Protein 5Y80 (pdb70)

Sequence (430 aa):
SQSDFVGQTVELGELRLRVRRVLAEGGFAFVYEAQDVGSGREYALKRLLSNEEEKNRAIIQEVCFMKKLSGHPNIVQFCSAASIGKEESDTGQAEFFLLLTELCKGQLVEFLKKMGPLSCDTVLKIFYQTCRAVQHMHRQKPPIIHRDLKVENLLLSNQGTIKLCDFGSATTISHYPDYSWSAQRRALVEEEITRNTTPMYRTPEIIDLYSNFPIGEKQDIWALGCILYLLCFRQHPFEDGAKLRIVNGKYSIPPHDTQYTVFHSLIRAMLQVNPEERLSIAEVVHQLQEIAAARNVNPKSPITELLGQVQLQESGGGLVQPGGSLRLSCSASGFKFNDSYMSWVRRVPGKGLEWVAGIWEDSSAAHYRDSVKGRFTISRDNAKNMLYLQMSSLKSDDTGLYYCVRRGYSGDYRPINNPSSQGTQVTVSSA

B-factor: mean 46.72, std 13.61, range [19.15, 115.95]

GO terms:
  GO:0031982 vesicle (C, IDA)
  GO:0005794 Golgi apparatus (C, IDA)
  GO:0010977 negative regulation of neuron projection development (P, IDA)
  GO:0034067 protein localization to Golgi apparatus (P, IMP)
  GO:0048268 clathrin coat assembly (P, IMP)
  GO:0072318 clathrin coat disassembly (P, IMP)
  GO:0072583 clathrin-dependent endocytosis (P, IMP)
  GO:0072659 protein localization to plasma membrane (P, IMP)
  GO:0090160 Golgi to lysosome transport (P, IMP)
  GO:0006898 receptor-mediated endocytosis (P, IMP)
  GO:0007030 Golgi organization (P, IMP)
  GO:0004674 protein serine/threonine kinase activity (F, IDA)
  GO:0030136 clathrin-coated vesicle (C, IDA)
  GO:1905443 regulation of clathrin coat assembly (P, IMP)
  GO:0005829 cytosol (C, TAS)
  GO:0005515 protein binding (F, IPI)
  GO:0044183 protein folding chaperone (F, TAS)
  GO:0006457 protein folding (P, TAS)
  GO:0016020 membrane (C, HDA)

Foldseek 3Di:
DLQVCQQDWDDDPPFTWHFHAFQDDPPQWTKTWIAGPVPRAIWIKIKGFADPVVLVVLVVVQLVLQVLLAPDPAAWHWDDKDWDDLVPDPVSTTMIMGITHDFPFAPVVLQVVAVADAPLLLLLQLLSVLVSLVSQVPDVLHKAQLDDDSRQWTQGPQQHIHGYGRSPMDSDKDFLDPPQDPVNLVVQLVVVPVVDDLQLDALCSNDVVVRAIGDRLSVLLSSLQRSLCSHVVDGQRRVRPNVCRLVVPGDDDDPDPRVPLCPVSSVQSSDNHSVSHDDSVRSSVSSVVVCVVVVHDSNDRNPSSD/DDWDKDKDWADEAAAQAKTKMKMAIDDDQLLQWWKFKWWQDPPPGIFTAWIADSVRPDIGGDPVCPPFKDWDDDNVRRMTMIIGGNDDQRNWGFMGMDTDAADDHRHGPDDDDYPGYGHGHDPD

Organism: Homo sapiens (NCBI:txid9606)

Nearest PDB structures (foldseek):
  5y80-assembly1_A  TM=1.003E+00  e=9.516E-61  Homo sapiens
  4c57-assembly2_B  TM=9.799E-01  e=2.021E-52  Homo sapiens
  8gmd-assembly2_B  TM=8.794E-01  e=9.301E-28  Homo sapiens
  5ikw-assembly1_A  TM=8.978E-01  e=8.876E-27  Homo sapiens
  5o0y-assembly1_A  TM=7.831E-01  e=6.963E-17  Homo sapiens

InterPro domains:
  IPR000719 Protein kinase domain [PF00069] (43-312)
  IPR000719 Protein kinase domain [PS50011] (40-314)
  IPR000719 Protein kinase domain [SM00220] (40-317)
  IPR001623 DnaJ domain [PS50076] (1247-1311)
  IPR001623 DnaJ domain [SM00271] (1246-1307)
  IPR001623 DnaJ domain [cd06257] (1260-1304)
  IPR008271 Serine/threonine-protein kinase, active site [PS00108] (169-181)
  IPR011009 Protein kinase-like domain superfamily [SSF56112] (39-322)
  IPR014020 Tensin phosphatase, C2 domain [PF10409] (570-708)
  IPR014020 Tensin phosphatase, C2 domain [PS51182] (572-710)
  IPR014020 Tensin phosphatase, C2 domain [SM01326] (570-709)
  IPR029021 Protein-tyrosine phosphatase-like [G3DSA:3.90.190.10] (407-566)
  IPR029021 Protein-tyrosine phosphatase-like [SSF52799] (407-561)
  IPR029023 Tensin-type phosphatase domain [PS51181] (399-566)
  IPR035892 C2 domain superfamily [SSF49562] (571-708)
  IPR036869 Chaperone J-domain superfamily [G3DSA:1.10.287.110] (1180-1308)
  IPR036869 Chaperone J-domain superfamily [SSF46565] (1153-1310)

CATH classification: 1.10.510.10

Structure (mmCIF, N/CA/C/O backbone):
data_5Y80
#
_entry.id   5Y80
#
_cell.length_a   70.331
_cell.length_b   73.870
_cell.length_c   95.311
_cell.angle_alpha   90.00
_cell.angle_beta   90.00
_cell.angle_gamma   90.00
#
_symmetry.space_group_name_H-M   'P 21 21 21'
#
loop_
_entity.id
_entity.type
_entity.pdbx_description
1 polymer 'Cyclin-G-associated kinase'
2 polymer NANOBODY
3 non-polymer Gefitinib
4 water water
#
loop_
_atom_site.group_PDB
_atom_site.id
_atom_site.type_symbol
_atom_site.label_atom_id
_atom_site.label_alt_id
_atom_site.label_comp_id
_atom_site.label_asym_id
_atom_site.label_entity_id
_atom_site.label_seq_id
_atom_site.pdbx_PDB_ins_code
_atom_site.Cartn_x
_atom_site.Cartn_y
_atom_site.Cartn_z
_atom_site.occupancy
_atom_site.B_iso_or_equiv
_atom_site.auth_seq_id
_atom_site.auth_comp_id
_atom_site.auth_asym_id
_atom_site.auth_atom_id
_atom_site.pdbx_PDB_model_num
ATOM 1 N N . SER A 1 2 ? -14.287 -27.446 35.626 1.00 66.96 24 SER A N 1
ATOM 2 C CA . SER A 1 2 ? -13.515 -26.338 35.074 1.00 62.75 24 SER A CA 1
ATOM 3 C C . SER A 1 2 ? -14.037 -25.936 33.701 1.00 59.48 24 SER A C 1
ATOM 4 O O . SER A 1 2 ? -14.443 -26.786 32.909 1.00 57.42 24 SER A O 1
ATOM 7 N N . GLN A 1 3 ? -14.016 -24.637 33.424 1.00 58.24 25 GLN A N 1
ATOM 8 C CA . GLN A 1 3 ? -14.496 -24.111 32.152 1.00 58.62 25 GLN A CA 1
ATOM 9 C C . GLN A 1 3 ? -13.523 -24.420 31.016 1.00 58.73 25 GLN A C 1
ATOM 10 O O . GLN A 1 3 ? -13.871 -24.311 29.843 1.00 51.09 25 GLN A O 1
ATOM 16 N N . SER A 1 4 ? -12.298 -24.794 31.372 1.00 66.35 26 SER A N 1
ATOM 17 C CA . SER A 1 4 ? -11.280 -25.123 30.383 1.00 58.93 26 SER A CA 1
ATOM 18 C C . SER A 1 4 ? -11.275 -26.621 30.102 1.00 58.01 26 SER A C 1
ATOM 19 O O . SER A 1 4 ? -10.858 -27.058 29.031 1.00 63.25 26 SER A O 1
ATOM 22 N N . ASP A 1 5 ? -11.749 -27.402 31.069 1.00 57.32 27 ASP A N 1
ATOM 23 C CA . ASP A 1 5 ? -11.841 -28.851 30.921 1.00 52.52 27 ASP A CA 1
ATOM 24 C C . ASP A 1 5 ? -13.140 -29.257 30.230 1.00 57.62 27 ASP A C 1
ATOM 25 O O . ASP A 1 5 ? -13.471 -30.442 30.153 1.00 56.21 27 ASP A O 1
ATOM 30 N N . PHE A 1 6 ? -13.870 -28.263 29.732 1.00 54.37 28 PHE A N 1
ATOM 31 C CA . PHE A 1 6 ? -15.109 -28.499 29.001 1.00 42.02 28 PHE A CA 1
ATOM 32 C C . PHE A 1 6 ? -14.801 -28.779 27.536 1.00 47.37 28 PHE A C 1
ATOM 33 O O . PHE A 1 6 ? -15.663 -29.226 26.778 1.00 41.05 28 PHE A O 1
ATOM 41 N N . VAL A 1 7 ? -13.560 -28.506 27.145 1.00 46.91 29 VAL A N 1
ATOM 42 C CA . VAL A 1 7 ? -13.094 -28.802 25.798 1.00 42.70 29 VAL A CA 1
ATOM 43 C C . VAL A 1 7 ? -12.999 -30.313 25.605 1.00 42.98 29 VAL A C 1
ATOM 44 O O . VAL A 1 7 ? -12.461 -31.023 26.457 1.00 46.34 29 VAL A O 1
ATOM 48 N N . GLY A 1 8 ? -13.532 -30.803 24.490 1.00 33.36 30 GLY A N 1
ATOM 49 C CA . GLY A 1 8 ? -13.530 -32.226 24.204 1.00 33.96 30 GLY A CA 1
ATOM 50 C C . GLY A 1 8 ? -14.894 -32.845 24.436 1.00 39.24 30 GLY A C 1
ATOM 51 O O . GLY A 1 8 ? -15.157 -33.977 24.026 1.00 39.81 30 GLY A O 1
ATOM 52 N N . GLN A 1 9 ? -15.765 -32.093 25.101 1.00 37.83 31 GLN A N 1
ATOM 53 C CA . GLN A 1 9 ? -17.123 -32.541 25.376 1.00 32.00 31 GLN A CA 1
ATOM 54 C C . GLN A 1 9 ? -18.022 -32.378 24.156 1.00 38.45 31 GLN A C 1
ATOM 55 O O . GLN A 1 9 ? -17.767 -31.534 23.298 1.00 37.99 31 GLN A O 1
ATOM 61 N N . THR A 1 10 ? -19.073 -33.188 24.082 1.00 38.61 32 THR A N 1
ATOM 62 C CA . THR A 1 10 ? -20.045 -33.068 23.003 1.00 40.69 32 THR A CA 1
ATOM 63 C C . THR A 1 10 ? -21.389 -32.582 23.536 1.00 43.51 32 THR A C 1
ATOM 64 O O . THR A 1 10 ? -22.052 -33.272 24.310 1.00 43.29 32 THR A O 1
ATOM 68 N N . VAL A 1 11 ? -21.783 -31.387 23.109 1.00 40.22 33 VAL A N 1
ATOM 69 C CA . VAL A 1 11 ? -23.003 -30.758 23.598 1.00 39.31 33 VAL A CA 1
ATOM 70 C C . VAL A 1 11 ? -24.152 -30.900 22.612 1.00 40.88 33 VAL A C 1
ATOM 71 O O . VAL A 1 11 ? -24.020 -30.552 21.438 1.00 44.96 33 VAL A O 1
ATOM 75 N N . GLU A 1 12 ? -25.282 -31.404 23.093 1.00 39.16 34 GLU A N 1
ATOM 76 C CA . GLU A 1 12 ? -26.460 -31.555 22.252 1.00 45.32 34 GLU A CA 1
ATOM 77 C C . GLU A 1 12 ? -27.364 -30.337 22.379 1.00 38.42 34 GLU A C 1
ATOM 78 O O . GLU A 1 12 ? -27.798 -29.984 23.473 1.00 45.50 34 GLU A O 1
ATOM 84 N N . LEU A 1 13 ? -27.639 -29.696 21.250 1.00 40.32 35 LEU A N 1
ATOM 85 C CA . LEU A 1 13 ? -28.454 -28.490 21.232 1.00 41.07 35 LEU A CA 1
ATOM 86 C C . LEU A 1 13 ? -29.520 -28.613 20.150 1.00 40.34 35 LEU A C 1
ATOM 87 O O . LEU A 1 13 ? -29.312 -28.196 19.011 1.00 36.43 35 LEU A O 1
ATOM 92 N N . GLY A 1 14 ? -30.661 -29.190 20.512 1.00 36.50 36 GLY A N 1
ATOM 93 C CA . GLY A 1 14 ? -31.710 -29.455 19.547 1.00 33.70 36 GLY A CA 1
ATOM 94 C C . GLY A 1 14 ? -31.319 -30.621 18.662 1.00 37.13 36 GLY A C 1
ATOM 95 O O . GLY A 1 14 ? -31.027 -31.712 19.153 1.00 36.92 36 GLY A O 1
ATOM 96 N N . GLU A 1 15 ? -31.301 -30.390 17.355 1.00 32.34 37 GLU A N 1
ATOM 97 C CA . GLU A 1 15 ? -30.891 -31.420 16.408 1.00 37.84 37 GLU A CA 1
ATOM 98 C C . GLU A 1 15 ? -29.373 -31.504 16.323 1.00 36.62 37 GLU A C 1
ATOM 99 O O . GLU A 1 15 ? -28.823 -32.464 15.782 1.00 37.12 37 GLU A O 1
ATOM 105 N N . LEU A 1 16 ? -28.701 -30.493 16.864 1.00 34.05 38 LEU A N 1
ATOM 106 C CA . LEU A 1 16 ? -27.253 -30.387 16.744 1.00 33.32 38 LEU A CA 1
ATOM 107 C C . LEU A 1 16 ? -26.505 -31.170 17.819 1.00 34.53 38 LEU A C 1
ATOM 108 O O . LEU A 1 16 ? -26.909 -31.201 18.981 1.00 38.05 38 LEU A O 1
ATOM 113 N N . ARG A 1 17 ? -25.415 -31.810 17.409 1.00 35.45 39 ARG A N 1
ATOM 114 C CA . ARG A 1 17 ? -24.489 -32.451 18.330 1.00 28.90 39 ARG A CA 1
ATOM 115 C C . ARG A 1 17 ? -23.123 -31.797 18.186 1.00 29.78 39 ARG A C 1
ATOM 116 O O . ARG A 1 17 ? -22.361 -32.121 17.277 1.00 30.64 39 ARG A O 1
ATOM 124 N N . LEU A 1 18 ? -22.819 -30.873 19.088 1.00 28.80 40 LEU A N 1
ATOM 125 C CA . LEU A 1 18 ? -21.653 -30.013 18.939 1.00 32.20 40 LEU A CA 1
ATOM 126 C C . LEU A 1 18 ? -20.453 -30.501 19.739 1.00 38.37 40 LEU A C 1
ATOM 127 O O . LEU A 1 18 ? -20.550 -30.741 20.942 1.00 37.99 40 LEU A O 1
ATOM 132 N N . ARG A 1 19 ? -19.320 -30.644 19.062 1.00 36.06 41 ARG A N 1
ATOM 133 C CA . ARG A 1 19 ? -18.066 -30.971 19.726 1.00 34.17 41 ARG A CA 1
ATOM 134 C C . ARG A 1 19 ? -17.326 -29.696 20.103 1.00 34.33 41 ARG A C 1
ATOM 135 O O . ARG A 1 19 ? -17.031 -28.866 19.244 1.00 45.47 41 ARG A O 1
ATOM 143 N N . VAL A 1 20 ? -17.030 -29.536 21.387 1.00 31.52 42 VAL A N 1
ATOM 144 C CA . VAL A 1 20 ? -16.299 -28.364 21.852 1.00 38.00 42 VAL A CA 1
ATOM 145 C C . VAL A 1 20 ? -14.819 -28.525 21.531 1.00 38.35 42 VAL A C 1
ATOM 146 O O . VAL A 1 20 ? -14.168 -29.445 22.023 1.00 44.39 42 VAL A O 1
ATOM 150 N N . ARG A 1 21 ? -14.288 -27.630 20.705 1.00 37.78 43 ARG A N 1
ATOM 151 C CA . ARG A 1 21 ? -12.917 -27.765 20.225 1.00 41.32 43 ARG A CA 1
ATOM 152 C C . ARG A 1 21 ? -11.931 -26.831 20.915 1.00 45.27 43 ARG A C 1
ATOM 153 O O . ARG A 1 21 ? -10.835 -27.247 21.287 1.00 49.68 43 ARG A O 1
ATOM 161 N N . ARG A 1 22 ? -12.311 -25.567 21.065 1.00 44.20 44 ARG A N 1
ATOM 162 C CA . ARG A 1 22 ? -11.392 -24.561 21.586 1.00 43.11 44 ARG A CA 1
ATOM 163 C C . ARG A 1 22 ? -12.083 -23.569 22.508 1.00 46.72 44 ARG A C 1
ATOM 164 O O . ARG A 1 22 ? -13.309 -23.503 22.563 1.00 48.68 44 ARG A O 1
ATOM 172 N N . VAL A 1 23 ? -11.280 -22.797 23.233 1.00 45.41 45 VAL A N 1
ATOM 173 C CA . VAL A 1 23 ? -11.790 -21.685 24.022 1.00 42.22 45 VAL A CA 1
ATOM 174 C C . VAL A 1 23 ? -11.508 -20.378 23.290 1.00 43.11 45 VAL A C 1
ATOM 175 O O . VAL A 1 23 ? -10.353 -20.000 23.098 1.00 48.07 45 VAL A O 1
ATOM 179 N N . LEU A 1 24 ? -12.567 -19.695 22.870 1.00 43.28 46 LEU A N 1
ATOM 180 C CA . LEU A 1 24 ? -12.424 -18.458 22.110 1.00 46.12 46 LEU A CA 1
ATOM 181 C C . LEU A 1 24 ? -12.247 -17.256 23.031 1.00 48.81 46 LEU A C 1
ATOM 182 O O . LEU A 1 24 ? -11.428 -16.376 22.768 1.00 49.37 46 LEU A O 1
ATOM 187 N N . ALA A 1 25 ? -13.015 -17.224 24.115 1.00 38.33 47 ALA A N 1
ATOM 188 C CA . ALA A 1 25 ? -12.970 -16.094 25.032 1.00 50.33 47 ALA A CA 1
ATOM 189 C C . ALA A 1 25 ? -13.273 -16.515 26.463 1.00 49.24 47 ALA A C 1
ATOM 190 O O . ALA A 1 25 ? -14.048 -17.440 26.701 1.00 50.96 47 ALA A O 1
ATOM 192 N N . GLU A 1 26 ? -12.649 -15.827 27.413 1.00 58.02 48 GLU A N 1
ATOM 193 C CA . GLU A 1 26 ? -12.907 -16.054 28.829 1.00 58.94 48 GLU A CA 1
ATOM 194 C C . GLU A 1 26 ? -13.483 -14.789 29.455 1.00 65.45 48 GLU A C 1
ATOM 195 O O . GLU A 1 26 ? -12.775 -13.796 29.629 1.00 72.53 48 GLU A O 1
ATOM 201 N N . GLY A 1 27 ? -14.770 -14.824 29.781 1.00 69.39 49 GLY A N 1
ATOM 202 C CA . GLY A 1 27 ? -15.447 -13.664 30.329 1.00 66.47 49 GLY A CA 1
ATOM 203 C C . GLY A 1 27 ? -15.613 -13.744 31.832 1.00 78.52 49 GLY A C 1
ATOM 204 O O . GLY A 1 27 ? -16.167 -12.838 32.454 1.00 72.45 49 GLY A O 1
ATOM 205 N N . GLY A 1 28 ? -15.130 -14.836 32.419 1.00 78.12 50 GLY A N 1
ATOM 206 C CA . GLY A 1 28 ? -15.245 -15.047 33.850 1.00 70.10 50 GLY A CA 1
ATOM 207 C C . GLY A 1 28 ? -16.591 -15.629 34.233 1.00 71.85 50 GLY A C 1
ATOM 208 O O . GLY A 1 28 ? -16.670 -16.574 35.019 1.00 75.51 50 GLY A O 1
ATOM 209 N N . PHE A 1 29 ? -17.655 -15.062 33.673 1.00 74.80 51 PHE A N 1
ATOM 210 C CA . PHE A 1 29 ? -19.007 -15.529 33.948 1.00 70.86 51 PHE A CA 1
ATOM 211 C C . PHE A 1 29 ? -19.458 -16.548 32.904 1.00 64.49 51 PHE A C 1
ATOM 212 O O . PHE A 1 29 ? -20.154 -17.513 33.224 1.00 61.24 51 PHE A O 1
ATOM 220 N N . ALA A 1 30 ? -19.047 -16.336 31.658 1.00 56.76 52 ALA A N 1
ATOM 221 C CA . ALA A 1 30 ? -19.424 -17.230 30.571 1.00 51.52 52 ALA A CA 1
ATOM 222 C C . ALA A 1 30 ? -18.321 -17.322 29.530 1.00 45.17 52 ALA A C 1
ATOM 223 O O . ALA A 1 30 ? -18.013 -16.345 28.849 1.00 48.39 52 ALA A O 1
ATOM 225 N N . PHE A 1 31 ? -17.728 -18.503 29.413 1.00 41.33 53 PHE A N 1
ATOM 226 C CA . PHE A 1 31 ? -16.727 -18.751 28.388 1.00 42.53 53 PHE A CA 1
ATOM 227 C C . PHE A 1 31 ? -17.378 -18.816 27.013 1.00 33.25 53 PHE A C 1
ATOM 228 O O . PHE A 1 31 ? -18.570 -19.095 26.891 1.00 34.20 53 PHE A O 1
ATOM 236 N N . VAL A 1 32 ? -16.592 -18.544 25.979 1.00 38.78 54 VAL A N 1
ATOM 237 C CA . VAL A 1 32 ? -17.053 -18.709 24.608 1.00 37.00 54 VAL A CA 1
ATOM 238 C C . VAL A 1 32 ? -16.187 -19.752 23.919 1.00 31.97 54 VAL A C 1
ATOM 239 O O . VAL A 1 32 ? -14.966 -19.625 23.877 1.00 35.49 54 VAL A O 1
ATOM 243 N N . TYR A 1 33 ? -16.822 -20.793 23.395 1.00 35.33 55 TYR A N 1
ATOM 244 C CA . TYR A 1 33 ? -16.092 -21.899 22.792 1.00 33.25 55 TYR A CA 1
ATOM 245 C C . TYR A 1 33 ? -16.318 -21.981 21.291 1.00 41.26 55 TYR A C 1
ATOM 246 O O . TYR A 1 33 ? -17.350 -21.546 20.781 1.00 40.48 55 TYR A O 1
ATOM 255 N N . GLU A 1 34 ? -15.345 -22.552 20.590 1.00 44.62 56 GLU A N 1
ATOM 256 C CA . GLU A 1 34 ? -15.531 -22.938 19.201 1.00 35.65 56 GLU A CA 1
ATOM 257 C C . GLU A 1 34 ? -16.120 -24.339 19.160 1.00 37.66 56 GLU A C 1
ATOM 258 O O . GLU A 1 34 ? -15.552 -25.269 19.730 1.00 49.11 56 GLU A O 1
ATOM 264 N N . ALA A 1 35 ? -17.259 -24.494 18.495 1.00 33.53 57 ALA A N 1
ATOM 265 C CA . ALA A 1 35 ? -17.928 -25.789 18.446 1.00 35.46 57 ALA A CA 1
ATOM 266 C C . ALA A 1 35 ? -18.166 -26.238 17.010 1.00 37.36 57 ALA A C 1
ATOM 267 O O . ALA A 1 35 ? -18.358 -25.413 16.116 1.00 35.92 57 ALA A O 1
ATOM 269 N N . GLN A 1 36 ? -18.149 -27.550 16.796 1.00 33.15 58 GLN A N 1
ATOM 270 C CA . GLN A 1 36 ? -18.387 -28.112 15.473 1.00 29.37 58 GLN A CA 1
ATOM 271 C C . GLN A 1 36 ? -19.391 -29.260 15.527 1.00 28.89 58 GLN A C 1
ATOM 272 O O . GLN A 1 36 ? -19.223 -30.209 16.293 1.00 28.27 58 GLN A O 1
ATOM 278 N N . ASP A 1 37 ? -20.435 -29.164 14.708 1.00 30.37 59 ASP A N 1
ATOM 279 C CA . ASP A 1 37 ? -21.458 -30.201 14.639 1.00 29.85 59 ASP A CA 1
ATOM 280 C C . ASP A 1 37 ? -20.908 -31.450 13.960 1.00 35.07 59 ASP A C 1
ATOM 281 O O . ASP A 1 37 ? -20.287 -31.368 12.900 1.00 36.62 59 ASP A O 1
ATOM 286 N N . VAL A 1 38 ? -21.141 -32.604 14.576 1.00 29.35 60 VAL A N 1
ATOM 287 C CA . VAL A 1 38 ? -20.636 -33.866 14.056 1.00 25.59 60 VAL A CA 1
ATOM 288 C C . VAL A 1 38 ? -21.504 -34.390 12.919 1.00 30.11 60 VAL A C 1
ATOM 289 O O . VAL A 1 38 ? -21.107 -35.300 12.192 1.00 30.51 60 VAL A O 1
ATOM 293 N N . GLY A 1 39 ? -22.690 -33.810 12.766 1.00 32.91 61 GLY A N 1
ATOM 294 C CA . GLY A 1 39 ? -23.623 -34.246 11.744 1.00 28.40 61 GLY A CA 1
ATOM 295 C C . GLY A 1 39 ? -23.546 -33.466 10.442 1.00 32.04 61 GLY A C 1
ATOM 296 O O . GLY A 1 39 ? -24.090 -33.902 9.428 1.00 35.67 61 GLY A O 1
ATOM 297 N N . SER A 1 40 ? -22.873 -32.318 10.457 1.00 30.50 62 SER A N 1
ATOM 298 C CA . SER A 1 40 ? -22.801 -31.471 9.265 1.00 32.58 62 SER A CA 1
ATOM 299 C C . SER A 1 40 ? -21.398 -30.935 9.002 1.00 29.45 62 SER A C 1
ATOM 300 O O . SER A 1 40 ? -21.045 -30.643 7.861 1.00 25.02 62 SER A O 1
ATOM 303 N N . GLY A 1 41 ? -20.607 -30.795 10.061 1.00 31.89 63 GLY A N 1
ATOM 304 C CA . GLY A 1 41 ? -19.273 -30.236 9.939 1.00 28.53 63 GLY A CA 1
ATOM 305 C C . GLY A 1 41 ? -19.242 -28.725 10.105 1.00 26.51 63 GLY A C 1
ATOM 306 O O . GLY A 1 41 ? -18.171 -28.128 10.211 1.00 22.71 63 GLY A O 1
ATOM 307 N N . ARG A 1 42 ? -20.418 -28.104 10.125 1.00 27.08 64 ARG A N 1
ATOM 308 C 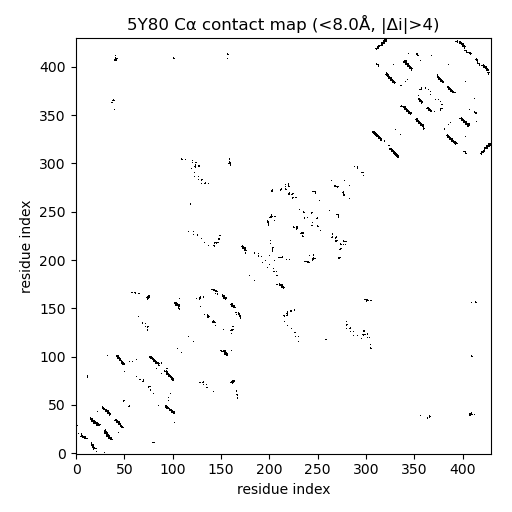CA . ARG A 1 42 ? -20.504 -26.659 10.308 1.00 28.89 64 ARG A CA 1
ATOM 309 C C . ARG A 1 42 ? -19.973 -26.262 11.683 1.00 29.45 64 ARG A C 1
ATOM 310 O O . ARG A 1 42 ? -20.279 -26.903 12.691 1.00 26.41 64 ARG A O 1
ATOM 318 N N . GLU A 1 43 ? -19.163 -25.210 11.713 1.00 29.77 65 GLU A N 1
ATOM 319 C CA . GLU A 1 43 ? -18.589 -24.721 12.957 1.00 32.84 65 GLU A CA 1
ATOM 320 C C . GLU A 1 43 ? -19.337 -23.500 13.476 1.00 38.46 65 GLU A C 1
ATOM 321 O O . GLU A 1 43 ? -19.879 -22.714 12.699 1.00 30.47 65 GLU A O 1
ATOM 327 N N . TYR A 1 44 ? -19.353 -23.347 14.797 1.00 34.59 66 TYR A N 1
ATOM 328 C CA . TYR A 1 44 ? -20.051 -22.242 15.436 1.00 33.54 66 TYR A CA 1
ATOM 329 C C . TYR A 1 44 ? -19.226 -21.633 16.563 1.00 39.50 66 TYR A C 1
ATOM 330 O O . TYR A 1 44 ? -18.173 -22.153 16.937 1.00 38.11 66 TYR A O 1
ATOM 339 N N . ALA A 1 45 ? -19.728 -20.532 17.110 1.00 35.23 67 ALA A N 1
ATOM 340 C CA . ALA A 1 45 ? -19.246 -20.026 18.385 1.00 36.77 67 ALA A CA 1
ATOM 341 C C . ALA A 1 45 ? -20.304 -20.321 19.440 1.00 28.61 67 ALA A C 1
ATOM 342 O O . ALA A 1 45 ? -21.487 -20.053 19.231 1.00 31.88 67 ALA A O 1
ATOM 344 N N . LEU A 1 46 ? -19.882 -20.887 20.565 1.00 34.11 68 LEU A N 1
ATOM 345 C CA . LEU A 1 46 ? -20.818 -21.268 21.615 1.00 28.75 68 LEU A CA 1
ATOM 346 C C . LEU A 1 46 ? -20.519 -20.559 22.930 1.00 32.29 68 LEU A C 1
ATOM 347 O O . LEU A 1 46 ? -19.430 -20.695 23.487 1.00 33.31 68 LEU A O 1
ATOM 352 N N . LYS A 1 47 ? -21.495 -19.801 23.419 1.00 32.83 69 LYS A N 1
ATOM 353 C CA . LYS A 1 47 ? -21.395 -19.155 24.724 1.00 30.72 69 LYS A CA 1
ATOM 354 C C . LYS A 1 47 ? -22.133 -19.989 25.762 1.00 33.50 69 LYS A C 1
ATOM 355 O O . LYS A 1 47 ? -23.297 -20.339 25.568 1.00 30.61 69 LYS A O 1
ATOM 361 N N . ARG A 1 48 ? -21.453 -20.308 26.859 1.00 33.24 70 ARG A N 1
ATOM 362 C CA . ARG A 1 48 ? -22.032 -21.158 27.895 1.00 36.72 70 ARG A CA 1
ATOM 363 C C . ARG A 1 48 ? -22.0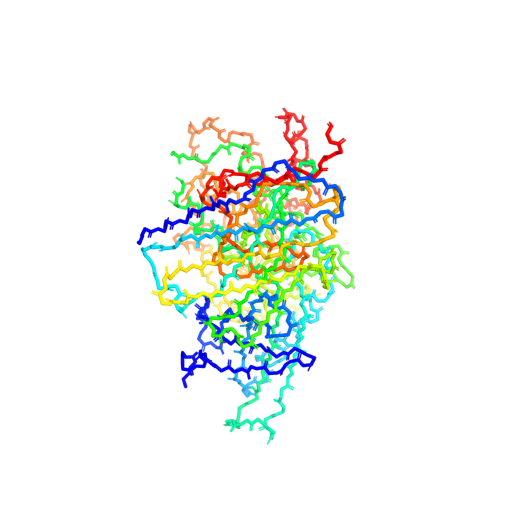51 -20.462 29.254 1.00 34.62 70 ARG A C 1
ATOM 364 O O . ARG A 1 48 ? -21.004 -20.147 29.818 1.00 27.73 70 ARG A O 1
ATOM 372 N N . LEU A 1 49 ? -23.251 -20.226 29.773 1.00 33.88 71 LEU A N 1
ATOM 373 C CA . LEU A 1 49 ? -23.403 -19.595 31.079 1.00 38.72 71 LEU A CA 1
ATOM 374 C C . LEU A 1 49 ? -23.859 -20.600 32.127 1.00 37.16 71 LEU A C 1
ATOM 375 O O . LEU A 1 49 ? -24.886 -21.263 31.960 1.00 30.37 71 LEU A O 1
ATOM 380 N N . LEU A 1 50 ? -23.082 -20.708 33.200 1.00 40.22 72 LEU A N 1
ATOM 381 C CA . LEU A 1 50 ? -23.457 -21.510 34.355 1.00 37.95 72 LEU A CA 1
ATOM 382 C C . LEU A 1 50 ? -23.637 -20.600 35.557 1.00 42.48 72 LEU A C 1
ATOM 383 O O . LEU A 1 50 ? -22.668 -20.227 36.222 1.00 44.73 72 LEU A O 1
ATOM 388 N N . SER A 1 51 ? -24.880 -20.224 35.831 1.00 46.41 73 SER A N 1
ATOM 389 C CA . SER A 1 51 ? -25.150 -19.304 36.938 1.00 52.65 73 SER A CA 1
ATOM 390 C C . SER A 1 51 ? -26.587 -19.365 37.431 1.00 56.80 73 SER A C 1
ATOM 391 O O . SER A 1 51 ? -27.499 -19.793 36.698 1.00 50.37 73 SER A O 1
ATOM 394 N N . ASN A 1 52 ? -26.762 -18.922 38.675 1.00 60.12 74 ASN A N 1
ATOM 395 C CA . ASN A 1 52 ? -27.986 -19.125 39.410 1.00 54.34 74 ASN A CA 1
ATOM 396 C C . ASN A 1 52 ? -28.626 -17.762 39.650 1.00 64.44 74 ASN A C 1
ATOM 397 O O . ASN A 1 52 ? -29.851 -17.593 39.681 1.00 69.63 74 ASN A O 1
ATOM 402 N N . GLU A 1 53 ? -27.732 -16.785 39.724 1.00 56.98 75 GLU A N 1
ATOM 403 C CA . GLU A 1 53 ? -28.056 -15.381 39.819 1.00 59.79 75 GLU A CA 1
ATOM 404 C C . GLU A 1 53 ? -29.016 -15.016 38.713 1.00 62.32 75 GLU A C 1
ATOM 405 O O . GLU A 1 53 ? -28.687 -15.129 37.533 1.00 55.26 75 GLU A O 1
ATOM 411 N N . GLU A 1 54 ? -30.212 -14.592 39.097 1.00 64.41 76 GLU A N 1
ATOM 412 C CA . GLU A 1 54 ? -31.280 -14.415 38.131 1.00 66.68 76 GLU A CA 1
ATOM 413 C C . GLU A 1 54 ? -31.122 -13.110 37.350 1.00 57.21 76 GLU A C 1
ATOM 414 O O . GLU A 1 54 ? -31.803 -12.884 36.351 1.00 58.18 76 GLU A O 1
ATOM 420 N N . GLU A 1 55 ? -30.200 -12.261 37.786 1.00 52.22 77 GLU A N 1
ATOM 421 C CA . GLU A 1 55 ? -29.913 -11.052 37.030 1.00 57.60 77 GLU A CA 1
ATOM 422 C C . GLU A 1 55 ? -29.159 -11.391 35.751 1.00 54.33 77 GLU A C 1
ATOM 423 O O . GLU A 1 55 ? -29.449 -10.843 34.689 1.00 53.01 77 GLU A O 1
ATOM 429 N N . LYS A 1 56 ? -28.190 -12.294 35.859 1.00 55.34 78 LYS A N 1
ATOM 430 C CA . LYS A 1 56 ? -27.430 -12.741 34.699 1.00 51.66 78 LYS A CA 1
ATOM 431 C C . LYS A 1 56 ? -28.298 -13.619 33.807 1.00 49.44 78 LYS A C 1
ATOM 432 O O . LYS A 1 56 ?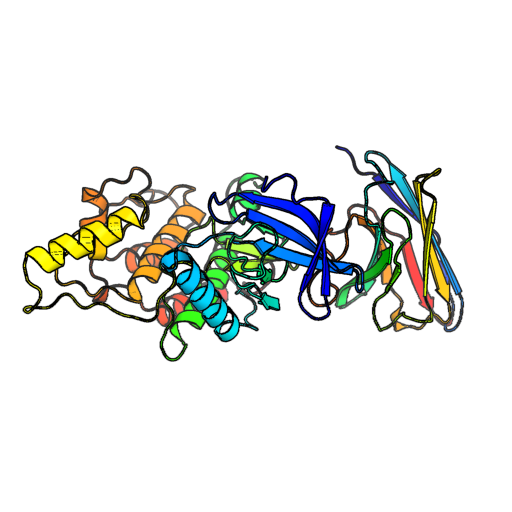 -28.153 -13.618 32.583 1.00 49.71 78 LYS A O 1
ATOM 438 N N . ASN A 1 57 ? -29.201 -14.367 34.433 1.00 43.27 79 ASN A N 1
ATOM 439 C CA . ASN A 1 57 ? -30.098 -15.252 33.705 1.00 43.86 79 ASN A CA 1
ATOM 440 C C . ASN A 1 57 ? -31.055 -14.488 32.802 1.00 47.80 79 ASN A C 1
ATOM 441 O O . ASN A 1 57 ? -31.201 -14.823 31.630 1.00 44.67 79 ASN A O 1
ATOM 446 N N . ARG A 1 58 ? -31.702 -13.459 33.339 1.00 44.38 80 ARG A N 1
ATOM 447 C CA . ARG A 1 58 ? -32.624 -12.666 32.536 1.00 47.71 80 ARG A CA 1
ATOM 448 C C . ARG A 1 58 ? -31.874 -11.764 31.565 1.00 44.82 80 ARG A C 1
ATOM 449 O O . ARG A 1 58 ? -32.433 -11.324 30.560 1.00 41.88 80 ARG A O 1
ATOM 457 N N . ALA A 1 59 ? -30.607 -11.500 31.862 1.00 38.28 81 ALA A N 1
ATOM 458 C CA . ALA A 1 59 ? -29.759 -10.740 30.953 1.00 35.40 81 ALA A CA 1
ATOM 459 C C . ALA A 1 59 ? -29.490 -11.530 29.672 1.00 41.51 81 ALA A C 1
ATOM 460 O O . ALA A 1 59 ? -29.622 -11.002 28.567 1.00 35.82 81 ALA A O 1
ATOM 462 N N . ILE A 1 60 ? -29.114 -12.796 29.821 1.00 34.28 82 ILE A N 1
ATOM 463 C CA . ILE A 1 60 ? -28.803 -13.625 28.665 1.00 35.52 82 ILE A CA 1
ATOM 464 C C . ILE A 1 60 ? -30.086 -14.025 27.936 1.00 36.58 82 ILE A C 1
ATOM 465 O O . ILE A 1 60 ? -30.058 -14.357 26.753 1.00 32.75 82 ILE A O 1
ATOM 470 N N . ILE A 1 61 ? -31.213 -13.974 28.640 1.00 35.57 83 ILE A N 1
ATOM 471 C CA . ILE A 1 61 ? -32.503 -14.245 28.020 1.00 36.99 83 ILE A CA 1
ATOM 472 C C . ILE A 1 61 ? -32.883 -13.081 27.113 1.00 37.17 83 ILE A C 1
ATOM 473 O O . ILE A 1 61 ? -33.374 -13.280 26.001 1.00 38.38 83 ILE A O 1
ATOM 478 N N . GLN A 1 62 ? -32.638 -11.865 27.589 1.00 34.45 84 GLN A N 1
ATOM 479 C CA . GLN A 1 62 ? -32.897 -10.678 26.790 1.00 32.49 84 GLN A CA 1
ATOM 480 C C . GLN A 1 62 ? -31.870 -10.576 25.670 1.00 35.51 84 GLN A C 1
ATOM 481 O O . GLN A 1 62 ? -32.168 -10.088 24.579 1.00 40.08 84 GLN A O 1
ATOM 487 N N . GLU A 1 63 ? -30.659 -11.045 25.952 1.00 35.37 85 GLU A N 1
ATOM 488 C CA . GLU A 1 63 ? -29.592 -11.077 24.960 1.00 37.93 85 GLU A CA 1
ATOM 489 C C . GLU A 1 63 ? -30.001 -11.930 23.756 1.00 36.66 85 GLU A C 1
ATOM 490 O O . GLU A 1 63 ? -29.710 -11.583 22.614 1.00 35.37 85 GLU A O 1
ATOM 496 N N . VAL A 1 64 ? -30.692 -13.036 24.017 1.00 34.10 86 VAL A N 1
ATOM 497 C CA . VAL A 1 64 ? -31.133 -13.932 22.953 1.00 34.14 86 VAL A CA 1
ATOM 498 C C . VAL A 1 64 ? -32.218 -13.289 22.097 1.00 38.64 86 VAL A C 1
ATOM 499 O O . VAL A 1 64 ? -32.158 -13.339 20.865 1.00 40.65 86 VAL A O 1
ATOM 503 N N . CYS A 1 65 ? -33.203 -12.679 22.751 1.00 36.82 87 CYS A N 1
ATOM 504 C CA . CYS A 1 65 ? -34.313 -12.047 22.046 1.00 33.21 87 CYS A CA 1
ATOM 505 C C . CYS A 1 65 ? -33.820 -10.937 21.130 1.00 36.86 87 CYS A C 1
ATOM 506 O O . CYS A 1 65 ? -34.348 -10.743 20.034 1.00 36.37 87 CYS A O 1
ATOM 509 N N . PHE A 1 66 ? -32.800 -10.216 21.582 1.00 33.40 88 PHE A N 1
ATOM 510 C CA . PHE A 1 66 ? -32.225 -9.133 20.798 1.00 39.72 88 PHE A CA 1
ATOM 511 C C . PHE A 1 66 ? -31.605 -9.651 19.503 1.00 36.28 88 PHE A C 1
ATOM 512 O O . PHE A 1 66 ? -31.794 -9.063 18.442 1.00 32.62 88 PHE A O 1
ATOM 520 N N . MET A 1 67 ? -30.879 -10.761 19.594 1.00 34.93 89 MET A N 1
ATOM 521 C CA . MET A 1 67 ? -30.187 -11.313 18.435 1.00 39.64 89 MET A CA 1
ATOM 522 C C . MET A 1 67 ? -31.159 -11.853 17.390 1.00 36.71 89 MET A C 1
ATOM 523 O O . MET A 1 67 ? -30.888 -11.788 16.191 1.00 34.14 89 MET A O 1
ATOM 528 N N . LYS A 1 68 ? -32.290 -12.385 17.846 1.00 38.61 90 LYS A N 1
ATOM 529 C CA . LYS A 1 68 ? -33.311 -12.887 16.932 1.00 42.24 90 LYS A CA 1
ATOM 530 C C . LYS A 1 68 ? -33.928 -11.743 16.139 1.00 37.18 90 LYS A C 1
ATOM 531 O O . LYS A 1 68 ? -34.262 -11.896 14.965 1.00 43.06 90 LYS A O 1
ATOM 537 N N . LYS A 1 69 ? -34.075 -10.595 16.790 1.00 35.71 91 LYS A N 1
ATOM 538 C CA . LYS A 1 69 ? -34.612 -9.408 16.138 1.00 41.38 91 LYS A CA 1
ATOM 539 C C . LYS A 1 69 ? -33.631 -8.845 15.118 1.00 38.92 91 LYS A C 1
ATOM 540 O O . LYS A 1 69 ? -34.035 -8.279 14.103 1.00 43.50 91 LYS A O 1
ATOM 546 N N . LEU A 1 70 ? -32.342 -9.005 15.396 1.00 34.72 92 LEU A N 1
ATOM 547 C CA . LEU A 1 70 ? -31.301 -8.427 14.555 1.00 38.16 92 LEU A CA 1
ATOM 548 C C . LEU A 1 70 ? -30.744 -9.439 13.558 1.00 40.27 92 LEU A C 1
ATOM 549 O O . LEU A 1 70 ? -29.777 -9.159 12.847 1.00 38.91 92 LEU A O 1
ATOM 554 N N . SER A 1 71 ? -31.367 -10.612 13.506 1.00 34.73 93 SER A N 1
ATOM 555 C CA . SER A 1 71 ? -30.933 -11.681 12.612 1.00 38.45 93 SER A CA 1
ATOM 556 C C . SER A 1 71 ? -31.074 -11.306 11.140 1.00 36.58 93 SER A C 1
ATOM 557 O O . SER A 1 71 ? -31.971 -10.554 10.761 1.00 41.67 93 SER A O 1
ATOM 560 N N . GLY A 1 72 ? -30.175 -11.835 10.317 1.00 37.71 94 GLY A N 1
ATOM 561 C CA . GLY A 1 72 ? -30.260 -11.657 8.878 1.00 39.27 94 GLY A CA 1
ATOM 562 C C . GLY A 1 72 ? -29.557 -10.429 8.331 1.00 38.49 94 GLY A C 1
ATOM 563 O O . GLY A 1 72 ? -29.569 -10.195 7.123 1.00 38.19 94 GLY A O 1
ATOM 564 N N . HIS A 1 73 ? -28.945 -9.641 9.209 1.00 37.11 95 HIS A N 1
ATOM 565 C CA . HIS A 1 73 ? -28.242 -8.440 8.772 1.00 33.21 95 HIS A CA 1
ATOM 566 C C . HIS A 1 73 ? -26.766 -8.732 8.517 1.00 36.85 95 HIS A C 1
ATOM 567 O O . HIS A 1 73 ? -26.105 -9.366 9.340 1.00 35.46 95 HIS A O 1
ATOM 574 N N . PRO A 1 74 ? -26.246 -8.262 7.370 1.00 34.90 96 PRO A N 1
ATOM 575 C CA . PRO A 1 74 ? -24.877 -8.562 6.928 1.00 33.37 96 PRO A CA 1
ATOM 576 C C . PRO A 1 74 ? -23.778 -8.004 7.837 1.00 35.38 96 PRO A C 1
ATOM 577 O O . PRO A 1 74 ? -22.627 -8.425 7.709 1.00 38.29 96 PRO A O 1
ATOM 581 N N . ASN A 1 75 ? -24.117 -7.083 8.735 1.00 28.66 97 ASN A N 1
ATOM 582 C CA . ASN A 1 75 ? -23.117 -6.500 9.626 1.00 28.47 97 ASN A CA 1
ATOM 583 C C . ASN A 1 75 ? -23.336 -6.881 11.093 1.00 30.41 97 ASN A C 1
ATOM 584 O O . ASN A 1 75 ? -22.629 -6.409 11.983 1.00 28.55 97 ASN A O 1
ATOM 589 N N . ILE A 1 76 ? -24.314 -7.745 11.338 1.00 29.76 98 ILE A N 1
ATOM 590 C CA . ILE A 1 76 ? -24.565 -8.264 12.677 1.00 30.74 98 ILE A CA 1
ATOM 591 C C . ILE A 1 76 ? -24.380 -9.781 12.693 1.00 36.00 98 ILE A C 1
ATOM 592 O O . ILE A 1 76 ? -24.894 -10.483 11.818 1.00 29.11 98 ILE A O 1
ATOM 597 N N . VAL A 1 77 ? -23.634 -10.275 13.679 1.00 34.36 99 VAL A N 1
ATOM 598 C CA . VAL A 1 77 ? -23.343 -11.702 13.787 1.00 34.46 99 VAL A CA 1
ATOM 599 C C . VAL A 1 77 ? -24.644 -12.507 13.809 1.00 35.47 99 VAL A C 1
ATOM 600 O O . VAL A 1 77 ? -25.613 -12.131 14.472 1.00 33.58 99 VAL A O 1
ATOM 604 N N . GLN A 1 78 ? -24.669 -13.597 13.049 1.00 31.03 100 GLN A N 1
ATOM 605 C CA . GLN A 1 78 ? -25.898 -14.354 12.841 1.00 31.44 100 GLN A CA 1
ATOM 606 C C . GLN A 1 78 ? -26.217 -15.281 14.008 1.00 31.00 100 GLN A C 1
ATOM 607 O O . GLN A 1 78 ? -25.403 -16.121 14.390 1.00 31.36 100 GLN A O 1
ATOM 613 N N . PHE A 1 79 ? -27.410 -15.120 14.568 1.00 33.19 101 PHE A N 1
ATOM 614 C CA . PHE A 1 79 ? -27.882 -15.998 15.629 1.00 34.98 101 PHE A CA 1
ATOM 615 C C . PHE A 1 79 ? -28.233 -17.361 15.048 1.00 42.62 101 PHE A C 1
ATOM 616 O O . PHE A 1 79 ? -28.812 -17.450 13.964 1.00 48.23 101 PHE A O 1
ATOM 624 N N . CYS A 1 80 ? -27.880 -18.423 15.764 1.00 37.06 102 CYS A N 1
ATOM 625 C CA . CYS A 1 80 ? -28.194 -19.768 15.302 1.00 38.82 102 CYS A CA 1
ATOM 626 C C . CYS A 1 80 ? -29.246 -20.411 16.192 1.00 37.16 102 CYS A C 1
ATOM 627 O O . CYS A 1 80 ? -30.376 -20.630 15.763 1.00 47.84 102 CYS A O 1
ATOM 630 N N . SER A 1 81 ? -28.884 -20.705 17.435 1.00 31.99 103 SER A N 1
ATOM 631 C CA . SER A 1 81 ? -29.835 -21.314 18.355 1.00 36.54 103 SER A CA 1
ATOM 632 C C . SER A 1 81 ? -29.483 -21.031 19.809 1.00 33.68 103 SER A C 1
ATOM 633 O O . SER A 1 81 ? -28.386 -20.567 20.117 1.00 36.42 103 SER A O 1
ATOM 636 N N . ALA A 1 82 ? -30.428 -21.311 20.698 1.00 35.66 104 ALA A N 1
ATOM 637 C CA . ALA A 1 82 ? -30.221 -21.110 22.125 1.00 38.27 104 ALA A CA 1
ATOM 638 C C . ALA A 1 82 ? -31.048 -22.102 22.932 1.00 41.11 104 ALA A C 1
ATOM 639 O O . ALA A 1 82 ? -32.089 -22.574 22.475 1.00 41.06 104 ALA A O 1
ATOM 641 N N . ALA A 1 83 ? -30.575 -22.414 24.133 1.00 41.44 105 ALA A N 1
ATOM 642 C CA . ALA A 1 83 ? -31.270 -23.343 25.013 1.00 37.55 105 ALA A CA 1
ATOM 643 C C . ALA A 1 83 ? -30.836 -23.142 26.456 1.00 42.76 105 ALA A C 1
ATOM 644 O O . ALA A 1 83 ? -29.701 -22.746 26.727 1.00 40.74 105 ALA A O 1
ATOM 646 N N . SER A 1 84 ? -31.752 -23.417 27.378 1.00 44.37 106 SER A N 1
ATOM 647 C CA . SER A 1 84 ? -31.471 -23.288 28.799 1.00 44.14 106 SER A CA 1
ATOM 648 C C . SER A 1 84 ? -31.850 -24.555 29.550 1.00 46.13 106 SER A C 1
ATOM 649 O O . SER A 1 84 ? -32.844 -25.210 29.229 1.00 42.75 106 SER A O 1
ATOM 652 N N . ILE A 1 85 ? -31.081 -24.902 30.562 1.00 47.60 107 ILE A N 1
ATOM 653 C CA . ILE A 1 85 ? -31.412 -26.056 31.359 1.00 47.74 107 ILE A CA 1
ATOM 654 C C . ILE A 1 85 ? -31.696 -25.675 32.772 1.00 46.78 107 ILE A C 1
ATOM 655 O O . ILE A 1 85 ? -30.930 -25.022 33.394 1.00 44.46 107 ILE A O 1
ATOM 660 N N . GLY A 1 86 ? -32.844 -26.120 33.246 1.00 53.14 108 GLY A N 1
ATOM 661 C CA . GLY A 1 86 ? -33.317 -25.874 34.589 1.00 58.99 108 GLY A CA 1
ATOM 662 C C . GLY A 1 86 ? -32.231 -26.260 35.575 1.00 54.19 108 GLY A C 1
ATOM 663 O O . GLY A 1 86 ? -31.472 -27.194 35.319 1.00 58.14 108 GLY A O 1
ATOM 664 N N . LYS A 1 87 ? -32.136 -25.513 36.676 1.00 52.30 109 LYS A N 1
ATOM 665 C CA . LYS A 1 87 ? -31.206 -25.798 37.777 1.00 60.97 109 LYS A CA 1
ATOM 666 C C . LYS A 1 87 ? -31.446 -27.181 38.358 1.00 63.79 109 LYS A C 1
ATOM 667 O O . LYS A 1 87 ? -30.522 -27.840 38.831 1.00 59.07 109 LYS A O 1
ATOM 673 N N . GLU A 1 88 ? -32.709 -27.588 38.354 1.00 64.68 110 GLU A N 1
ATOM 674 C CA . GLU A 1 88 ? -33.122 -28.873 38.887 1.00 68.82 110 GLU A CA 1
ATOM 675 C C . GLU A 1 88 ? -32.538 -30.012 38.062 1.00 66.85 110 GLU A C 1
ATOM 676 O O . GLU A 1 88 ? -32.164 -31.063 38.590 1.00 66.88 110 GLU A O 1
ATOM 682 N N . GLU A 1 89 ? -32.465 -29.791 36.756 1.00 60.89 111 GLU A N 1
ATOM 683 C CA . GLU A 1 89 ? -32.167 -30.866 35.823 1.00 60.34 111 GLU A CA 1
ATOM 684 C C . GLU A 1 89 ? -30.726 -30.829 35.331 1.00 52.85 111 GLU A C 1
ATOM 685 O O . GLU A 1 89 ? -30.275 -31.749 34.653 1.00 51.77 111 GLU A O 1
ATOM 691 N N . SER A 1 90 ? -30.006 -29.767 35.676 1.00 55.03 112 SER A N 1
ATOM 692 C CA . SER A 1 90 ? -28.623 -29.613 35.238 1.00 51.71 112 SER A CA 1
ATOM 693 C C . SER A 1 90 ? -27.715 -30.659 35.874 1.00 51.17 112 SER A C 1
ATOM 694 O O . SER A 1 90 ? -28.058 -31.256 36.893 1.00 59.52 112 SER A O 1
ATOM 697 N N . ASP A 1 91 ? -26.554 -30.875 35.261 1.00 60.00 113 ASP A N 1
ATOM 698 C CA . ASP A 1 91 ? -25.630 -31.920 35.692 1.00 54.90 113 ASP A CA 1
ATOM 699 C C . ASP A 1 91 ? -24.824 -31.512 36.922 1.00 56.19 113 ASP A C 1
ATOM 700 O O . ASP A 1 91 ? -24.472 -32.351 37.753 1.00 50.55 113 ASP A O 1
ATOM 705 N N . THR A 1 92 ? -24.531 -30.221 37.028 1.00 51.70 114 THR A N 1
ATOM 706 C CA . THR A 1 92 ? -23.726 -29.705 38.123 1.00 46.93 114 THR A CA 1
ATOM 707 C C . THR A 1 92 ? -24.600 -29.014 39.162 1.00 57.33 114 THR A C 1
ATOM 708 O O . THR A 1 92 ? -24.100 -28.505 40.164 1.00 46.29 114 THR A O 1
ATOM 712 N N . GLY A 1 93 ? -25.906 -28.992 38.924 1.00 57.76 115 GLY A N 1
ATOM 713 C CA . GLY A 1 93 ? -26.790 -28.209 39.763 1.00 56.93 115 GLY A CA 1
ATOM 714 C C . GLY A 1 93 ? -26.422 -26.742 39.662 1.00 63.50 115 GLY A C 1
ATOM 715 O O . GLY A 1 93 ? -26.344 -26.043 40.667 1.00 66.87 115 GLY A O 1
ATOM 716 N N . GLN A 1 94 ? -26.143 -26.300 38.440 1.00 61.33 116 GLN A N 1
ATOM 717 C CA . GLN A 1 94 ? -26.005 -24.888 38.111 1.00 56.73 116 GLN A CA 1
ATOM 718 C C . GLN A 1 94 ? -26.801 -24.640 36.846 1.00 54.71 116 GLN A C 1
ATOM 719 O O . GLN A 1 94 ? -26.622 -25.351 35.855 1.00 47.81 116 GLN A O 1
ATOM 725 N N . ALA A 1 95 ? -27.681 -23.645 36.876 1.00 52.75 117 ALA A N 1
ATOM 726 C CA . ALA A 1 95 ? -28.519 -23.350 35.719 1.00 45.90 117 ALA A CA 1
ATOM 727 C C . ALA A 1 95 ? -27.661 -23.075 34.487 1.00 43.69 117 ALA A C 1
ATOM 728 O O . ALA A 1 95 ? -26.806 -22.190 34.493 1.00 44.21 117 ALA A O 1
ATOM 730 N N . GLU A 1 96 ? -27.895 -23.857 33.438 1.00 37.77 118 GLU A N 1
ATOM 731 C CA . GLU A 1 96 ? -27.068 -23.816 32.240 1.00 41.67 118 GLU A CA 1
ATOM 732 C C . GLU A 1 96 ? -27.770 -23.116 31.082 1.00 40.17 118 GLU A C 1
ATOM 733 O O . GLU A 1 96 ? -28.900 -23.456 30.738 1.00 35.24 118 GLU A O 1
ATOM 739 N N . PHE A 1 97 ? -27.099 -22.134 30.490 1.00 35.75 119 PHE A N 1
ATOM 740 C CA A PHE A 1 97 ? -27.633 -21.465 29.310 0.50 39.24 119 PHE A CA 1
ATOM 741 C CA B PHE A 1 97 ? -27.620 -21.431 29.323 0.50 39.99 119 PHE A CA 1
ATOM 742 C C . PHE A 1 97 ? -26.653 -21.567 28.149 1.00 37.28 119 PHE A C 1
ATOM 743 O O . PHE A 1 97 ? -25.471 -21.248 28.281 1.00 35.15 119 PHE A O 1
ATOM 758 N N . LEU A 1 98 ? -27.155 -22.025 27.007 1.00 35.35 120 LEU A N 1
ATOM 759 C CA . LEU A 1 98 ? -26.323 -22.181 25.816 1.00 35.91 120 LEU A CA 1
ATOM 760 C C . LEU A 1 98 ? -26.711 -21.189 24.724 1.00 33.36 120 LEU A C 1
ATOM 761 O O . LEU A 1 98 ? -27.877 -21.094 24.343 1.00 31.86 120 LEU A O 1
ATOM 766 N N . LEU A 1 99 ? -25.724 -20.452 24.224 1.00 29.74 121 LEU A N 1
ATOM 767 C CA . LEU A 1 99 ? -25.958 -19.452 23.187 1.00 31.37 121 LEU A CA 1
ATOM 768 C C . LEU A 1 99 ? -25.044 -19.711 21.992 1.00 30.61 121 LEU A C 1
ATOM 769 O O . LEU A 1 99 ? -23.818 -19.686 22.113 1.00 29.19 121 LEU A O 1
ATOM 774 N N . LEU A 1 100 ? -25.653 -19.962 20.839 1.00 28.78 122 LEU A N 1
ATOM 775 C CA . LEU A 1 100 ? -24.914 -20.396 19.661 1.00 29.05 122 LEU A CA 1
ATOM 776 C C . LEU A 1 100 ? -25.085 -19.433 18.489 1.00 27.46 122 LEU A C 1
ATOM 777 O O . LEU A 1 100 ? -26.204 -19.181 18.044 1.00 28.07 122 LEU A O 1
ATOM 782 N N . THR A 1 101 ? -23.974 -18.900 17.992 1.00 26.10 123 THR A N 1
ATOM 783 C CA . THR A 1 101 ? -24.001 -18.012 16.830 1.00 34.07 123 THR A CA 1
ATOM 784 C C . THR A 1 101 ? -22.986 -18.468 15.785 1.00 35.50 123 THR A C 1
ATOM 785 O O . THR A 1 101 ? -22.221 -19.405 16.021 1.00 34.31 123 THR A O 1
ATOM 789 N N . GLU A 1 102 ? -22.980 -17.802 14.634 1.00 35.05 124 GLU A N 1
ATOM 790 C CA . GLU A 1 102 ? -22.024 -18.123 13.580 1.00 36.90 124 GLU A CA 1
ATOM 791 C C . GLU A 1 102 ? -20.603 -17.814 14.033 1.00 35.48 124 GLU A C 1
ATOM 792 O O . GLU A 1 102 ? -20.385 -16.966 14.899 1.00 32.14 124 GLU A O 1
ATOM 798 N N . LEU A 1 103 ? -19.642 -18.514 13.442 1.00 34.26 125 LEU A N 1
ATOM 799 C CA . LEU A 1 103 ? -18.239 -18.335 13.789 1.00 37.29 125 LEU A CA 1
ATOM 800 C C . LEU A 1 103 ? -17.563 -17.363 12.826 1.00 39.20 125 LEU A C 1
ATOM 801 O O . LEU A 1 103 ? -17.693 -17.491 11.609 1.00 49.24 125 LEU A O 1
ATOM 806 N N . CYS A 1 104 ? -16.851 -16.386 13.379 1.00 38.16 126 CYS A N 1
ATOM 807 C CA . CYS A 1 104 ? -16.127 -15.409 12.572 1.00 39.60 126 CYS A CA 1
ATOM 808 C C . CYS A 1 104 ? -14.630 -15.714 12.561 1.00 44.24 126 CYS A C 1
ATOM 809 O O . CYS A 1 104 ? -14.170 -16.615 13.263 1.00 47.55 126 CYS A O 1
ATOM 812 N N . LYS A 1 105 ? -13.873 -14.965 11.764 1.00 44.59 127 LYS A N 1
ATOM 813 C CA . LYS A 1 105 ? -12.425 -15.144 11.697 1.00 46.50 127 LYS A CA 1
ATOM 814 C C . LYS A 1 105 ? -11.749 -14.716 12.993 1.00 49.31 127 LYS A C 1
ATOM 815 O O . LYS A 1 105 ? -10.825 -15.376 13.468 1.00 56.00 127 LYS A O 1
ATOM 821 N N . GLY A 1 106 ? -12.210 -13.607 13.559 1.00 46.63 128 GLY A N 1
ATOM 822 C CA . GLY A 1 106 ? -11.644 -13.100 14.795 1.00 50.72 128 GLY A CA 1
ATOM 823 C C . GLY A 1 106 ? -11.945 -11.632 15.014 1.00 49.71 128 GLY A C 1
ATOM 824 O O . GLY A 1 106 ? -12.639 -11.004 14.214 1.00 49.65 128 GLY A O 1
ATOM 825 N N . GLN A 1 107 ? -11.417 -11.087 16.105 1.00 52.09 129 GLN A N 1
ATOM 826 C CA . GLN A 1 107 ? -11.632 -9.689 16.459 1.00 54.96 129 GLN A CA 1
ATOM 827 C C . GLN A 1 107 ? -10.949 -8.746 15.471 1.00 51.48 129 GLN A C 1
ATOM 828 O O . GLN A 1 107 ? -9.897 -9.068 14.923 1.00 58.87 129 GLN A O 1
ATOM 834 N N . LEU A 1 108 ? -11.553 -7.583 15.248 1.00 48.88 130 LEU A N 1
ATOM 835 C CA . LEU A 1 108 ? -10.967 -6.570 14.380 1.00 48.80 130 LEU A CA 1
ATOM 836 C C . LEU A 1 108 ? -9.627 -6.090 14.928 1.00 53.78 130 LEU A C 1
ATOM 837 O O . LEU A 1 108 ? -8.675 -5.897 14.173 1.00 58.47 130 LEU A O 1
ATOM 842 N N . VAL A 1 109 ? -9.564 -5.903 16.244 1.00 56.63 131 VAL A N 1
ATOM 843 C CA . VAL A 1 109 ? -8.340 -5.479 16.918 1.00 55.09 131 VAL A CA 1
ATOM 844 C C . VAL A 1 109 ? -7.178 -6.404 16.573 1.00 59.50 131 VAL A C 1
ATOM 845 O O . VAL A 1 109 ? -6.059 -5.953 16.324 1.00 66.67 131 VAL A O 1
ATOM 849 N N . GLU A 1 110 ? -7.465 -7.701 16.549 1.00 59.91 132 GLU A N 1
ATOM 850 C CA . GLU A 1 110 ? -6.482 -8.717 16.199 1.00 64.16 132 GLU A CA 1
ATOM 851 C C . GLU A 1 110 ? -5.905 -8.495 14.803 1.00 66.47 132 GLU A C 1
ATOM 852 O O . GLU A 1 110 ? -4.690 -8.523 14.613 1.00 65.10 132 GLU A O 1
ATOM 858 N N . PHE A 1 111 ? -6.782 -8.262 13.832 1.00 64.50 133 PHE A N 1
ATOM 859 C CA . PHE A 1 111 ? -6.355 -8.093 12.447 1.00 65.99 133 PHE A CA 1
ATOM 860 C C . PHE A 1 111 ? -5.897 -6.669 12.158 1.00 68.00 133 PHE A C 1
ATOM 861 O O . PHE A 1 111 ? -5.513 -6.353 11.032 1.00 69.27 133 PHE A O 1
ATOM 869 N N . LEU A 1 112 ? -5.938 -5.810 13.172 1.00 67.62 134 LEU A N 1
ATOM 870 C CA . LEU A 1 112 ? -5.492 -4.432 13.007 1.00 68.21 134 LEU A CA 1
ATOM 871 C C . LEU A 1 112 ? -3.995 -4.292 13.247 1.00 72.06 134 LEU A C 1
ATOM 872 O O . LEU A 1 112 ? -3.276 -3.748 12.410 1.00 78.82 134 LEU A O 1
ATOM 877 N N . LYS A 1 113 ? -3.524 -4.788 14.386 1.00 70.47 135 LYS A N 1
ATOM 878 C CA . LYS A 1 113 ? -2.121 -4.624 14.746 1.00 76.74 135 LYS A CA 1
ATOM 879 C C . LYS A 1 113 ? -1.215 -5.556 13.943 1.00 73.54 135 LYS A C 1
ATOM 880 O O . LYS A 1 113 ? -0.012 -5.321 13.837 1.00 77.78 135 LYS A O 1
ATOM 886 N N . LYS A 1 114 ? -1.796 -6.602 13.364 1.00 73.28 136 LYS A N 1
ATOM 887 C CA . LYS A 1 114 ? -1.042 -7.497 12.494 1.00 76.86 136 LYS A CA 1
ATOM 888 C C . LYS A 1 114 ? -0.638 -6.764 11.221 1.00 83.22 136 LYS A C 1
ATOM 889 O O . LYS A 1 114 ? 0.364 -7.098 10.589 1.00 88.65 136 LYS A O 1
ATOM 895 N N . MET A 1 115 ? -1.426 -5.759 10.854 1.00 78.50 137 MET A N 1
ATOM 896 C CA . MET A 1 115 ? -1.139 -4.935 9.686 1.00 84.06 137 MET A CA 1
ATOM 897 C C . MET A 1 115 ? -0.836 -3.495 10.094 1.00 84.19 137 MET A C 1
ATOM 898 O O . MET A 1 115 ? 0.316 -3.058 10.076 1.00 81.19 137 MET A O 1
ATOM 903 N N . GLY A 1 119 ? 2.443 0.126 7.681 1.00 71.57 141 GLY A N 1
ATOM 904 C CA . GLY A 1 119 ? 2.146 1.503 8.033 1.00 72.54 141 GLY A CA 1
ATOM 905 C C . GLY A 1 119 ? 0.775 1.643 8.665 1.00 76.39 141 GLY A C 1
ATOM 906 O O . GLY A 1 119 ? 0.292 0.714 9.311 1.00 86.16 141 GLY A O 1
ATOM 907 N N . PRO A 1 120 ? 0.138 2.811 8.483 1.00 75.56 142 PRO A N 1
ATOM 908 C CA . PRO A 1 120 ? -1.199 3.068 9.023 1.00 67.89 142 PRO A CA 1
ATOM 909 C C . PRO A 1 120 ? -2.307 2.696 8.039 1.00 66.45 142 PRO A C 1
ATOM 910 O O . PRO A 1 120 ? -2.022 2.300 6.909 1.00 67.78 142 PRO A O 1
ATOM 914 N N . LEU A 1 121 ? -3.557 2.824 8.472 1.00 67.28 143 LEU A N 1
ATOM 915 C CA . LEU A 1 121 ? -4.701 2.446 7.650 1.00 60.23 143 LEU A CA 1
ATOM 916 C C . LEU A 1 121 ? -5.046 3.519 6.625 1.00 56.87 143 LEU A C 1
ATOM 917 O O . LEU A 1 121 ? -5.044 4.710 6.936 1.00 60.82 143 LEU A O 1
ATOM 922 N N . SER A 1 122 ? -5.347 3.090 5.404 1.00 61.24 144 SER A N 1
ATOM 923 C CA . SER A 1 122 ? -5.762 4.007 4.349 1.00 53.43 144 SER A CA 1
ATOM 924 C C . SER A 1 122 ? -7.194 4.479 4.584 1.00 50.39 144 SER A C 1
ATOM 925 O O . SER A 1 122 ? -7.960 3.830 5.298 1.00 49.16 144 SER A O 1
ATOM 928 N N . CYS A 1 123 ? -7.548 5.611 3.984 1.00 46.40 145 CYS A N 1
ATOM 929 C CA . CYS A 1 123 ? -8.870 6.199 4.175 1.00 49.61 145 CYS A CA 1
ATOM 930 C C . CYS A 1 123 ? -9.982 5.288 3.679 1.00 48.82 145 CYS A C 1
ATOM 931 O O . CYS A 1 123 ? -11.089 5.309 4.213 1.00 49.05 145 CYS A O 1
ATOM 934 N N . ASP A 1 124 ? -9.684 4.492 2.658 1.00 49.45 146 ASP A N 1
ATOM 935 C CA . ASP A 1 124 ? -10.655 3.543 2.128 1.00 46.90 146 ASP A CA 1
ATOM 936 C C . ASP A 1 124 ? -10.890 2.401 3.113 1.00 50.81 146 ASP A C 1
ATOM 937 O O . ASP A 1 124 ? -11.998 1.878 3.216 1.00 51.92 146 ASP A O 1
ATOM 942 N N . THR A 1 125 ? -9.842 2.021 3.837 1.00 48.29 147 THR A N 1
ATOM 943 C CA . THR A 1 125 ? -9.944 0.965 4.836 1.00 48.27 147 THR A CA 1
ATOM 944 C C . THR A 1 125 ? -10.782 1.435 6.019 1.00 52.58 147 THR A C 1
ATOM 945 O O . THR A 1 125 ? -11.705 0.745 6.450 1.00 49.05 147 THR A O 1
ATOM 949 N N . VAL A 1 126 ? -10.453 2.616 6.535 1.00 51.12 148 VAL A N 1
ATOM 950 C CA . VAL A 1 126 ? -11.193 3.212 7.644 1.00 42.98 148 VAL A CA 1
ATOM 951 C C . VAL A 1 126 ? -12.650 3.460 7.258 1.00 43.79 148 VAL A C 1
ATOM 952 O O . VAL A 1 126 ? -13.553 3.326 8.084 1.00 44.04 148 VAL A O 1
ATOM 956 N N . LEU A 1 127 ? -12.869 3.811 5.993 1.00 42.04 149 LEU A N 1
ATOM 957 C CA . LEU A 1 127 ? -14.212 4.070 5.483 1.00 40.21 149 LEU A CA 1
ATOM 958 C C . LEU A 1 127 ? -15.084 2.820 5.510 1.00 36.98 149 LEU A C 1
ATOM 959 O O . LEU A 1 127 ? -16.238 2.875 5.925 1.00 35.70 149 LEU A O 1
ATOM 964 N N . LYS A 1 128 ? -14.536 1.696 5.061 1.00 37.83 150 LYS A N 1
ATOM 965 C CA . LYS A 1 128 ? -15.295 0.449 5.025 1.00 38.82 150 LYS A CA 1
ATOM 966 C C . LYS A 1 128 ? -15.568 -0.051 6.436 1.00 37.80 150 LYS A C 1
ATOM 967 O O . LYS A 1 128 ? -16.681 -0.469 6.755 1.00 33.45 150 LYS A O 1
ATOM 973 N N . ILE A 1 129 ? -14.539 0.003 7.273 1.00 40.50 151 ILE A N 1
ATOM 974 C CA . ILE A 1 129 ? -14.632 -0.440 8.656 1.00 37.13 151 ILE A CA 1
ATOM 975 C C . ILE A 1 129 ? -15.729 0.309 9.406 1.00 36.19 151 ILE A C 1
ATOM 976 O O . ILE A 1 129 ? -16.596 -0.301 10.033 1.00 31.16 151 ILE A O 1
ATOM 981 N N . PHE A 1 130 ? -15.697 1.634 9.315 1.00 38.14 152 PHE A N 1
ATOM 982 C CA . PHE A 1 130 ? -16.624 2.478 10.061 1.00 29.79 152 PHE A CA 1
ATOM 983 C C . PHE A 1 130 ? -18.040 2.440 9.484 1.00 36.79 152 PHE A C 1
ATOM 984 O O . PHE A 1 130 ? -19.020 2.485 10.231 1.00 28.71 152 PHE A O 1
ATOM 992 N N . TYR A 1 131 ? -18.147 2.347 8.160 1.00 32.25 153 TYR A N 1
ATOM 993 C CA . TYR A 1 131 ? -19.452 2.324 7.503 1.00 32.81 153 TYR A CA 1
ATOM 994 C C . TYR A 1 131 ? -20.231 1.058 7.842 1.00 28.83 153 TYR A C 1
ATOM 995 O O . TYR A 1 131 ? -21.426 1.114 8.126 1.00 30.98 153 TYR A O 1
ATOM 1004 N N . GLN A 1 132 ? -19.553 -0.083 7.801 1.00 28.84 154 GLN A N 1
ATOM 1005 C CA . GLN A 1 132 ? -20.201 -1.356 8.087 1.00 33.73 154 GLN A CA 1
ATOM 1006 C C . GLN A 1 132 ? -20.581 -1.439 9.567 1.00 35.36 154 GLN A C 1
ATOM 1007 O O . GLN A 1 132 ? -21.556 -2.098 9.931 1.00 35.07 154 GLN A O 1
ATOM 1013 N N . THR A 1 133 ? -19.822 -0.753 10.415 1.00 31.59 155 THR A N 1
ATOM 1014 C CA . THR A 1 133 ? -20.162 -0.668 11.830 1.00 29.59 155 THR A CA 1
ATOM 1015 C C . THR A 1 133 ? -21.432 0.160 12.016 1.00 30.56 155 THR A C 1
ATOM 1016 O O . THR A 1 133 ? -22.344 -0.240 12.741 1.00 31.90 155 THR A O 1
ATOM 1020 N N . CYS A 1 134 ? -21.493 1.308 11.346 1.00 30.64 156 CYS A N 1
ATOM 1021 C CA . CYS A 1 134 ? -22.628 2.221 11.481 1.00 28.25 156 CYS A CA 1
ATOM 1022 C C . CYS A 1 134 ? -23.917 1.658 10.884 1.00 32.29 156 CYS A C 1
ATOM 1023 O O . CYS A 1 134 ? -25.013 2.025 11.311 1.00 28.54 156 CYS A O 1
ATOM 1026 N N . ARG A 1 135 ? -23.786 0.776 9.895 1.00 29.08 157 ARG A N 1
ATOM 1027 C CA . ARG A 1 135 ? -24.944 0.094 9.321 1.00 28.80 157 ARG A CA 1
ATOM 1028 C C . ARG A 1 135 ? -25.579 -0.837 10.349 1.00 30.15 157 ARG A C 1
ATOM 102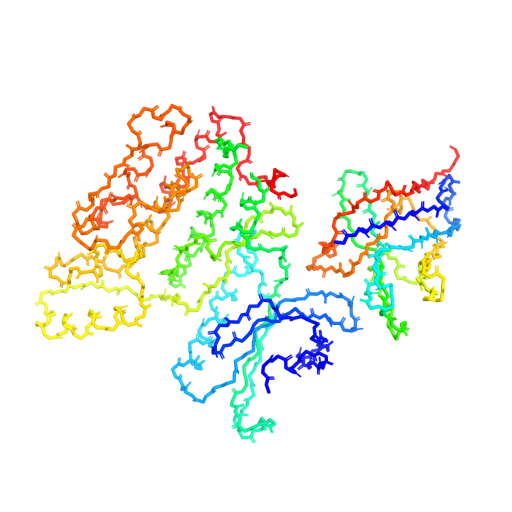9 O O . ARG A 1 135 ? -26.802 -0.943 10.435 1.00 30.38 157 ARG A O 1
ATOM 1037 N N . ALA A 1 136 ? -24.735 -1.514 11.122 1.00 25.31 158 ALA A N 1
ATOM 1038 C CA . ALA A 1 136 ? -25.205 -2.404 12.177 1.00 26.66 158 ALA A CA 1
ATOM 1039 C C . ALA A 1 136 ? -25.979 -1.622 13.228 1.00 27.11 158 ALA A C 1
ATOM 1040 O O . ALA A 1 136 ? -27.079 -2.010 13.618 1.00 27.91 158 ALA A O 1
ATOM 1042 N N . VAL A 1 137 ? -25.401 -0.510 13.673 1.00 26.93 159 VAL A N 1
ATOM 1043 C CA . VAL A 1 137 ? -26.048 0.338 14.666 1.00 32.13 159 VAL A CA 1
ATOM 1044 C C . VAL A 1 137 ? -27.358 0.900 14.123 1.00 31.10 159 VAL A C 1
ATOM 1045 O O . VAL A 1 137 ? -28.372 0.921 14.822 1.00 32.48 159 VAL A O 1
ATOM 1049 N N . GLN A 1 138 ? -27.331 1.342 12.869 1.00 31.53 160 GLN A N 1
ATOM 1050 C CA . GLN A 1 138 ? -28.520 1.874 12.211 1.00 33.54 160 GLN A CA 1
ATOM 1051 C C . GLN A 1 138 ? -29.658 0.859 12.220 1.00 33.28 160 GLN A C 1
ATOM 1052 O O . GLN A 1 138 ? -30.815 1.214 12.437 1.00 34.23 160 GLN A O 1
ATOM 1058 N N . HIS A 1 139 ? -29.318 -0.407 11.999 1.00 28.00 161 HIS A N 1
ATOM 1059 C CA . HIS A 1 139 ? -30.311 -1.473 11.992 1.00 27.43 161 HIS A CA 1
ATOM 1060 C C . HIS A 1 139 ? -30.883 -1.711 13.391 1.00 30.18 161 HIS A C 1
ATOM 1061 O O . HIS A 1 139 ? -32.038 -2.114 13.539 1.00 29.21 161 HIS A O 1
ATOM 1068 N N . MET A 1 140 ? -30.072 -1.455 14.414 1.00 25.22 162 MET A N 1
ATOM 1069 C CA . MET A 1 140 ? -30.519 -1.596 15.797 1.00 30.07 162 MET A CA 1
ATOM 1070 C C . MET A 1 140 ? -31.468 -0.462 16.189 1.00 29.82 162 MET A C 1
ATOM 1071 O O . MET A 1 140 ? -32.447 -0.679 16.899 1.00 29.92 162 MET A O 1
ATOM 1076 N N . HIS A 1 141 ? -31.177 0.747 15.722 1.00 31.12 163 HIS A N 1
ATOM 1077 C CA . HIS A 1 141 ? -32.013 1.900 16.033 1.00 28.00 163 HIS A CA 1
ATOM 1078 C C . HIS A 1 141 ? -33.300 1.911 15.209 1.00 30.69 163 HIS A C 1
ATOM 1079 O O . HIS A 1 141 ? -34.229 2.656 15.511 1.00 32.93 163 HIS A O 1
ATOM 1086 N N . ARG A 1 142 ? -33.356 1.082 14.171 1.00 34.36 164 ARG A N 1
ATOM 1087 C CA . ARG A 1 142 ? -34.529 1.039 13.300 1.00 33.20 164 ARG A CA 1
ATOM 1088 C C . ARG A 1 142 ? -35.635 0.147 13.853 1.00 33.09 164 ARG A C 1
ATOM 1089 O O . ARG A 1 142 ? -36.785 0.250 13.431 1.00 33.47 164 ARG A O 1
ATOM 1097 N N . GLN A 1 143 ? -35.285 -0.723 14.797 1.00 26.79 165 GLN A N 1
ATOM 1098 C CA . GLN A 1 143 ? -36.247 -1.664 15.369 1.00 35.30 165 GLN A CA 1
ATOM 1099 C C . GLN A 1 143 ? -37.346 -0.962 16.164 1.00 31.64 165 GLN A C 1
ATOM 1100 O O . GLN A 1 143 ? -37.200 0.194 16.558 1.00 28.29 165 GLN A O 1
ATOM 1106 N N . LYS A 1 144 ? -38.448 -1.673 16.382 1.00 34.09 166 LYS A N 1
ATOM 1107 C CA . LYS A 1 144 ? -39.555 -1.183 17.197 1.00 35.17 166 LYS A CA 1
ATOM 1108 C C . LYS A 1 144 ? -39.822 -2.138 18.355 1.00 39.08 166 LYS A C 1
ATOM 1109 O O . LYS A 1 14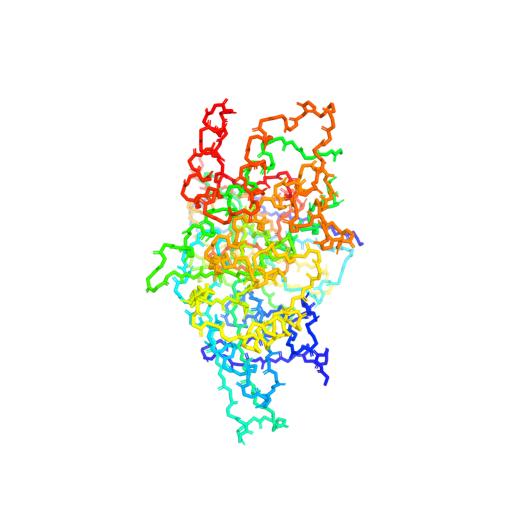4 ? -40.340 -3.238 18.147 1.00 38.58 166 LYS A O 1
ATOM 1115 N N . PRO A 1 145 ? -39.458 -1.733 19.582 1.00 32.58 167 PRO A N 1
ATOM 1116 C CA . PRO A 1 145 ? -38.774 -0.478 19.907 1.00 30.42 167 PRO A CA 1
ATOM 1117 C C . PRO A 1 145 ? -37.288 -0.533 19.565 1.00 28.58 167 PRO A C 1
ATOM 1118 O O . PRO A 1 145 ? -36.742 -1.628 19.435 1.00 27.43 167 PRO A O 1
ATOM 1122 N N . PRO A 1 146 ? -36.648 0.636 19.402 1.00 29.83 168 PRO A N 1
ATOM 1123 C CA . PRO A 1 146 ? -35.217 0.711 19.079 1.00 28.40 168 PRO A CA 1
ATOM 1124 C C . PRO A 1 146 ? -34.328 -0.027 20.078 1.00 33.81 168 PRO A C 1
ATOM 1125 O O . PRO A 1 146 ? -34.654 -0.116 21.264 1.00 30.64 168 PRO A O 1
ATOM 1129 N N . ILE A 1 147 ? -33.210 -0.550 19.585 1.00 29.05 169 ILE A N 1
ATOM 1130 C CA . ILE A 1 147 ? -32.249 -1.249 20.423 1.00 26.56 169 ILE A CA 1
ATOM 1131 C C . ILE A 1 147 ? -30.961 -0.448 20.553 1.00 27.67 169 ILE A C 1
ATOM 1132 O O . ILE A 1 147 ? -30.307 -0.147 19.558 1.00 29.58 169 ILE A O 1
ATOM 1137 N N . ILE A 1 148 ? -30.604 -0.110 21.787 1.00 28.19 170 ILE A N 1
ATOM 1138 C CA . ILE A 1 148 ? -29.388 0.644 22.065 1.00 26.76 170 ILE A CA 1
ATOM 1139 C C . ILE A 1 148 ? -28.293 -0.282 22.590 1.00 31.02 170 ILE A C 1
ATOM 1140 O O . ILE A 1 148 ? -28.478 -0.950 23.605 1.00 30.66 170 ILE A O 1
ATOM 1145 N N . HIS A 1 149 ? -27.154 -0.312 21.903 1.00 25.95 171 HIS A N 1
ATOM 1146 C CA . HIS A 1 149 ? -26.085 -1.255 22.229 1.00 28.82 171 HIS A CA 1
ATOM 1147 C C . HIS A 1 149 ? -25.392 -0.935 23.557 1.00 30.55 171 HIS A C 1
ATOM 1148 O O . HIS A 1 149 ? -25.175 -1.829 24.378 1.00 29.96 171 HIS A O 1
ATOM 1155 N N . ARG A 1 150 ? -25.031 0.335 23.740 1.00 28.57 172 ARG A N 1
ATOM 1156 C CA . ARG A 1 150 ? -24.431 0.855 24.978 1.00 29.25 172 ARG A CA 1
ATOM 1157 C C . ARG A 1 150 ? -23.011 0.353 25.267 1.00 35.19 172 ARG A C 1
ATOM 1158 O O . ARG A 1 150 ? -22.345 0.870 26.166 1.00 32.75 172 ARG A O 1
ATOM 1166 N N . ASP A 1 151 ? -22.543 -0.639 24.513 1.00 26.95 173 ASP A N 1
ATOM 1167 C CA . ASP A 1 151 ? -21.200 -1.170 24.725 1.00 27.08 173 ASP A CA 1
ATOM 1168 C C . ASP A 1 151 ? -20.401 -1.215 23.420 1.00 34.30 173 ASP A C 1
ATOM 1169 O O . ASP A 1 151 ? -19.727 -2.204 23.128 1.00 31.95 173 ASP A O 1
ATOM 1174 N N . LEU A 1 152 ? -20.472 -0.134 22.646 1.00 33.82 174 LEU A N 1
ATOM 1175 C CA . LEU A 1 152 ? -19.805 -0.066 21.347 1.00 30.81 174 LEU A CA 1
ATOM 1176 C C . LEU A 1 152 ? -18.321 0.271 21.455 1.00 34.89 174 LEU A C 1
ATOM 1177 O O . LEU A 1 152 ? -17.948 1.397 21.779 1.00 35.79 174 LEU A O 1
ATOM 1182 N N . LYS A 1 153 ? -17.482 -0.718 21.167 1.00 38.94 175 LYS A N 1
ATOM 1183 C CA . LYS A 1 153 ? -16.035 -0.547 21.175 1.00 34.39 175 LYS A CA 1
ATOM 1184 C C . LYS A 1 153 ? -15.416 -1.396 20.070 1.00 43.82 175 LYS A C 1
ATOM 1185 O O . LYS A 1 153 ? -16.100 -2.212 19.453 1.00 49.24 175 LYS A O 1
ATOM 1191 N N . VAL A 1 154 ? -14.126 -1.208 19.819 1.00 39.50 176 VAL A N 1
ATOM 1192 C CA . VAL A 1 154 ? -13.454 -1.938 18.751 1.00 46.28 176 VAL A CA 1
ATOM 1193 C C . VAL A 1 154 ? -13.271 -3.411 19.130 1.00 47.03 176 VAL A C 1
ATOM 1194 O O . VAL A 1 154 ? -13.091 -4.273 18.267 1.00 47.49 176 VAL A O 1
ATOM 1198 N N . GLU A 1 155 ? -13.341 -3.694 20.426 1.00 40.17 177 GLU A N 1
ATOM 1199 C CA . GLU A 1 155 ? -13.229 -5.061 20.921 1.00 45.24 177 GLU A CA 1
ATOM 1200 C C . GLU A 1 155 ? -14.456 -5.896 20.556 1.00 47.54 177 GLU A C 1
ATOM 1201 O O . GLU A 1 155 ? -14.376 -7.120 20.471 1.00 49.65 177 GLU A O 1
ATOM 1207 N N . ASN A 1 156 ? -15.588 -5.233 20.339 1.00 44.62 178 ASN A N 1
ATOM 1208 C CA . ASN A 1 156 ? -16.826 -5.931 20.004 1.00 41.85 178 ASN A CA 1
ATOM 1209 C C . ASN A 1 156 ? -17.107 -5.952 18.505 1.00 44.99 178 ASN A C 1
ATOM 1210 O O . ASN A 1 156 ? -18.216 -6.270 18.076 1.00 40.85 178 ASN A O 1
ATOM 1215 N N . LEU A 1 157 ? -16.098 -5.607 17.714 1.00 42.21 179 LEU A N 1
ATOM 1216 C CA . LEU A 1 157 ? -16.211 -5.665 16.263 1.00 38.77 179 LEU A CA 1
ATOM 1217 C C . LEU A 1 157 ? -15.446 -6.864 15.724 1.00 41.90 179 LEU A C 1
ATOM 1218 O O . LEU A 1 157 ? -14.233 -6.965 15.903 1.00 43.75 179 LEU A O 1
ATOM 1223 N N . LEU A 1 158 ? -16.160 -7.772 15.067 1.00 40.25 180 LEU A N 1
ATOM 1224 C CA . LEU A 1 158 ? -15.548 -8.982 14.534 1.00 36.89 180 LEU A CA 1
ATOM 1225 C C . LEU A 1 158 ? -15.314 -8.883 13.030 1.00 40.59 180 LEU A C 1
ATOM 1226 O O . LEU A 1 158 ? -15.931 -8.068 12.345 1.00 36.05 180 LEU A O 1
ATOM 1231 N N . LEU A 1 159 ? -14.411 -9.720 12.530 1.00 41.25 181 LEU A N 1
ATOM 1232 C CA . LEU A 1 159 ? -14.164 -9.830 11.098 1.00 43.12 181 LEU A CA 1
ATOM 1233 C C . LEU A 1 159 ? -14.685 -11.175 10.599 1.00 47.85 181 LEU A C 1
ATOM 1234 O O . LEU A 1 159 ? -14.220 -12.230 11.038 1.00 43.07 181 LEU A O 1
ATOM 1239 N N . SER A 1 160 ? -15.655 -11.136 9.690 1.00 43.77 182 SER A N 1
ATOM 1240 C CA . SER A 1 160 ? -16.310 -12.353 9.222 1.00 42.35 182 SER A CA 1
ATOM 1241 C C . SER A 1 160 ? -15.387 -13.181 8.338 1.00 50.28 182 SER A C 1
ATOM 1242 O O . SER A 1 160 ? -14.318 -12.722 7.935 1.00 56.64 182 SER A O 1
ATOM 1245 N N . ASN A 1 161 ? -15.810 -14.403 8.035 1.00 55.09 183 ASN A N 1
ATOM 1246 C CA . ASN A 1 161 ? -15.060 -15.265 7.133 1.00 58.23 183 ASN A CA 1
ATOM 1247 C C . ASN A 1 161 ? -15.081 -14.720 5.707 1.00 55.11 183 ASN A C 1
ATOM 1248 O O . ASN A 1 161 ? -14.240 -15.076 4.884 1.00 56.03 183 ASN A O 1
ATOM 1253 N N . GLN A 1 162 ? -16.045 -13.848 5.423 1.00 50.63 184 GLN A N 1
ATOM 1254 C CA . GLN A 1 162 ? -16.139 -13.209 4.115 1.00 51.38 184 GLN A CA 1
ATOM 1255 C C . GLN A 1 162 ? -15.242 -11.977 4.032 1.00 46.50 184 GLN A C 1
ATOM 1256 O O . GLN A 1 162 ? -14.986 -11.456 2.946 1.00 54.78 184 GLN A O 1
ATOM 1262 N N . GLY A 1 163 ? -14.768 -11.513 5.184 1.00 53.23 185 GLY A N 1
ATOM 1263 C CA . GLY A 1 163 ? -13.893 -10.355 5.238 1.00 54.80 185 GLY A CA 1
ATOM 1264 C C . GLY A 1 163 ? -14.610 -9.064 5.591 1.00 52.08 185 GLY A C 1
ATOM 1265 O O . GLY A 1 163 ? -14.032 -7.980 5.513 1.00 48.23 185 GLY A O 1
ATOM 1266 N N . THR A 1 164 ? -15.875 -9.180 5.980 1.00 42.89 186 THR A N 1
ATOM 1267 C CA . THR A 1 164 ? -16.667 -8.016 6.354 1.00 43.23 186 THR A CA 1
ATOM 1268 C C . THR A 1 164 ? -16.815 -7.932 7.874 1.00 42.86 186 THR A C 1
ATOM 1269 O O . THR A 1 164 ? -16.494 -8.878 8.593 1.00 39.90 186 THR A O 1
ATOM 1273 N N . ILE A 1 165 ? -17.294 -6.796 8.366 1.00 37.06 187 ILE A N 1
ATOM 1274 C CA . ILE A 1 165 ? -17.349 -6.575 9.805 1.00 36.06 187 ILE A CA 1
ATOM 1275 C C . ILE A 1 165 ? -18.690 -6.991 10.401 1.00 33.62 187 ILE A C 1
ATOM 1276 O O . ILE A 1 165 ? -19.752 -6.704 9.846 1.00 31.19 187 ILE A O 1
ATOM 1281 N N . LYS A 1 166 ? -18.619 -7.694 11.529 1.00 30.41 188 LYS A N 1
ATOM 1282 C CA . LYS A 1 166 ? -19.800 -8.175 12.234 1.00 31.64 188 LYS A CA 1
ATOM 1283 C C . LYS A 1 166 ? -19.795 -7.713 13.693 1.00 33.44 188 LYS A C 1
ATOM 1284 O O . LYS A 1 166 ? -18.835 -7.956 14.423 1.00 32.39 188 LYS A O 1
ATOM 1290 N N . LEU A 1 167 ? -20.867 -7.044 14.108 1.00 34.43 189 LEU A N 1
ATOM 1291 C CA . LEU A 1 167 ? -21.028 -6.599 15.493 1.00 38.84 189 LEU A CA 1
ATOM 1292 C C . LEU A 1 167 ? -21.579 -7.747 16.342 1.00 32.71 189 LEU A C 1
ATOM 1293 O O . LEU A 1 167 ? -22.509 -8.430 15.918 1.00 32.02 189 LEU A O 1
ATOM 1298 N N . CYS A 1 168 ? -21.024 -7.955 17.536 1.00 33.58 190 CYS A N 1
ATOM 1299 C CA . CYS A 1 168 ? -21.233 -9.230 18.233 1.00 35.26 190 CYS A CA 1
ATOM 1300 C C . CYS A 1 168 ? -21.913 -9.230 19.615 1.00 48.22 190 CYS A C 1
ATOM 1301 O O . CYS A 1 168 ? -22.886 -9.957 19.808 1.00 55.03 190 CYS A O 1
ATOM 1304 N N . ASP A 1 169 ? -21.406 -8.463 20.578 1.00 36.43 191 ASP A N 1
ATOM 1305 C CA . ASP A 1 169 ? -21.845 -8.641 21.969 1.00 33.19 191 ASP A CA 1
ATOM 1306 C C . ASP A 1 169 ? -23.041 -7.766 22.349 1.00 37.46 191 ASP A C 1
ATOM 1307 O O . ASP A 1 169 ? -22.911 -6.552 22.485 1.00 41.85 191 ASP A O 1
ATOM 1312 N N . PHE A 1 170 ? -24.197 -8.390 22.555 1.00 28.54 192 PHE A N 1
ATOM 1313 C CA . PHE A 1 170 ? -25.420 -7.636 22.815 1.00 33.52 192 PHE A CA 1
ATOM 1314 C C . PHE A 1 170 ? -25.946 -7.786 24.241 1.00 36.77 192 PHE A C 1
ATOM 1315 O O . PHE A 1 170 ? -27.109 -7.487 24.509 1.00 33.30 192 PHE A O 1
ATOM 1323 N N . GLY A 1 171 ? -25.087 -8.231 25.152 1.00 36.60 193 GLY A N 1
ATOM 1324 C CA . GLY A 1 171 ? -25.477 -8.431 26.537 1.00 37.30 193 GLY A CA 1
ATOM 1325 C C . GLY A 1 171 ? -25.806 -7.157 27.300 1.00 35.88 193 GLY A C 1
ATOM 1326 O O . GLY A 1 171 ? -26.566 -7.190 28.265 1.00 34.07 193 GLY A O 1
ATOM 1327 N N . SER A 1 172 ? -25.241 -6.034 26.866 1.00 37.56 194 SER A N 1
ATOM 1328 C CA . SER A 1 172 ? -25.414 -4.763 27.567 1.00 34.78 194 SER A CA 1
ATOM 1329 C C . SER A 1 172 ? -26.511 -3.892 26.957 1.00 37.95 194 SER A C 1
ATOM 1330 O O . SER A 1 172 ? -26.754 -2.775 27.418 1.00 29.21 194 SER A O 1
ATOM 1333 N N . ALA A 1 173 ? -27.171 -4.405 25.924 1.00 35.96 195 ALA A N 1
ATOM 1334 C CA . ALA A 1 173 ? -28.159 -3.624 25.184 1.00 33.64 195 ALA A CA 1
ATOM 1335 C C . ALA A 1 173 ? -29.443 -3.384 25.981 1.00 36.25 195 ALA A C 1
ATOM 1336 O O . ALA A 1 173 ? -29.704 -4.057 26.980 1.00 35.81 195 ALA A O 1
ATOM 1338 N N . THR A 1 174 ? -30.238 -2.417 25.526 1.00 33.38 196 THR A N 1
ATOM 1339 C CA . THR A 1 174 ? -31.513 -2.092 26.160 1.00 29.36 196 THR A CA 1
ATOM 1340 C C . THR A 1 174 ? -32.479 -1.426 25.183 1.00 32.15 196 THR A C 1
ATOM 1341 O O . THR A 1 174 ? -32.079 -0.962 24.115 1.00 32.35 196 THR A O 1
ATOM 1345 N N . THR A 1 175 ? -33.752 -1.379 25.563 1.00 31.10 197 THR A N 1
ATOM 1346 C CA . THR A 1 175 ? -34.774 -0.734 24.753 1.00 25.94 197 THR A CA 1
ATOM 1347 C C . THR A 1 175 ? -35.459 0.375 25.538 1.00 33.95 197 THR A C 1
ATOM 1348 O O . THR A 1 175 ? -36.469 0.927 25.102 1.00 36.26 197 THR A O 1
ATOM 1352 N N . ILE A 1 176 ? -34.904 0.695 26.701 1.00 32.70 198 ILE A N 1
ATOM 1353 C CA . ILE A 1 176 ? -35.462 1.741 27.548 1.00 26.79 198 ILE A CA 1
ATOM 1354 C C . ILE A 1 176 ? -34.617 3.008 27.481 1.00 27.37 198 ILE A C 1
ATOM 1355 O O . ILE A 1 176 ? -33.397 2.962 27.646 1.00 26.34 198 ILE A O 1
ATOM 1360 N N . SER A 1 177 ? -35.270 4.136 27.219 1.00 31.26 199 SER A N 1
ATOM 1361 C CA . SER A 1 177 ? -34.604 5.433 27.265 1.00 33.82 199 SER A CA 1
ATOM 1362 C C . SER A 1 177 ? -34.882 6.127 28.595 1.00 35.82 199 SER A C 1
ATOM 1363 O O . SER A 1 177 ? -35.966 5.991 29.163 1.00 32.64 199 SER A O 1
ATOM 1366 N N . HIS A 1 178 ? -33.898 6.867 29.090 1.00 30.93 200 HIS A N 1
ATOM 1367 C CA . HIS A 1 178 ? -34.031 7.529 30.380 1.00 31.59 200 HIS A CA 1
ATOM 1368 C C . HIS A 1 178 ? -33.879 9.035 30.235 1.00 36.64 200 HIS A C 1
ATOM 1369 O O . HIS A 1 178 ? -32.877 9.521 29.709 1.00 40.85 200 HIS A O 1
ATOM 1376 N N . TYR A 1 179 ? -34.883 9.771 30.699 1.00 35.07 201 TYR A N 1
ATOM 1377 C CA . TYR A 1 179 ? -34.877 11.224 30.588 1.00 42.01 201 TYR A CA 1
ATOM 1378 C C . TYR A 1 179 ? -34.912 11.880 31.965 1.00 45.70 201 TYR A C 1
ATOM 1379 O O . TYR A 1 179 ? -35.989 12.066 32.533 1.00 44.50 201 TYR A O 1
ATOM 1388 N N . PRO A 1 180 ? -33.729 12.223 32.507 1.00 40.53 202 PRO A N 1
ATOM 1389 C CA . PRO A 1 180 ? -33.614 12.907 33.799 1.00 45.67 202 PRO A CA 1
ATOM 1390 C C . PRO A 1 180 ? -34.555 14.103 33.884 1.00 52.34 202 PRO A C 1
ATOM 1391 O O . PRO A 1 180 ? -34.451 15.047 33.098 1.00 52.62 202 PRO A O 1
ATOM 1395 N N . ASP A 1 181 ? -35.477 14.041 34.837 1.00 56.05 203 ASP A N 1
ATOM 1396 C CA . ASP A 1 181 ? -36.593 14.972 34.899 1.00 55.53 203 ASP A CA 1
ATOM 1397 C C . ASP A 1 181 ? -36.500 15.900 36.106 1.00 53.38 203 ASP A C 1
ATOM 1398 O O . ASP A 1 181 ? -35.658 15.717 36.985 1.00 49.06 203 ASP A O 1
ATOM 1403 N N . TYR A 1 182 ? -37.376 16.900 36.131 1.00 57.64 204 TYR A N 1
ATOM 1404 C CA . TYR A 1 182 ? -37.549 17.769 37.288 1.00 61.01 204 TYR A CA 1
ATOM 1405 C C . TYR A 1 182 ? -38.046 16.953 38.476 1.00 57.53 204 TYR A C 1
ATOM 1406 O O . TYR A 1 182 ? -37.815 17.307 39.631 1.00 52.25 204 TYR A O 1
ATOM 1415 N N . SER A 1 183 ? -38.724 15.850 38.170 1.00 53.42 205 SER A N 1
ATOM 1416 C CA . SER A 1 183 ? -39.283 14.966 39.183 1.00 55.35 205 SER A CA 1
ATOM 1417 C C . SER A 1 183 ? -38.269 13.932 39.674 1.00 58.17 205 SER A C 1
ATOM 1418 O O . SER A 1 183 ? -38.590 13.091 40.515 1.00 55.70 205 SER A O 1
ATOM 1421 N N . TRP A 1 184 ? -37.051 13.991 39.142 1.00 57.14 206 TRP A N 1
ATOM 1422 C CA . TRP A 1 184 ? -35.969 13.135 39.618 1.00 51.66 206 TRP A CA 1
ATOM 1423 C C . TRP A 1 184 ? -35.369 13.694 40.901 1.00 51.93 206 TRP A C 1
ATOM 1424 O O . TRP A 1 184 ? -34.732 14.749 40.889 1.00 49.99 206 TRP A O 1
ATOM 1435 N N . SER A 1 185 ? -35.573 12.984 42.006 1.00 52.92 207 SER A N 1
ATOM 1436 C CA . SER A 1 185 ? -35.053 13.418 43.297 1.00 52.44 207 SER A CA 1
ATOM 1437 C C . SER A 1 185 ? -33.530 13.343 43.321 1.00 48.38 207 SER A C 1
ATOM 1438 O O . SER A 1 185 ? -32.920 12.673 42.488 1.00 51.37 207 SER A O 1
ATOM 1441 N N . ALA A 1 186 ? -32.924 14.036 44.279 1.00 53.24 208 ALA A N 1
ATOM 1442 C CA . ALA A 1 186 ? -31.470 14.125 44.370 1.00 53.24 208 ALA A CA 1
ATOM 1443 C C . ALA A 1 186 ? -30.820 12.765 44.609 1.00 51.62 208 ALA A C 1
ATOM 1444 O O . ALA A 1 186 ? -29.688 12.525 44.185 1.00 49.64 208 ALA A O 1
ATOM 1446 N N . GLN A 1 187 ? -31.533 11.876 45.291 1.00 49.19 209 GLN A N 1
ATOM 1447 C CA . GLN A 1 187 ? -30.982 10.564 45.595 1.00 54.06 209 GLN A CA 1
ATOM 1448 C C . GLN A 1 187 ? -31.212 9.593 44.446 1.00 48.46 209 GLN A C 1
ATOM 1449 O O . GLN A 1 187 ? -30.452 8.643 44.275 1.00 48.17 209 GLN A O 1
ATOM 1455 N N . ARG A 1 188 ? -32.252 9.833 43.654 1.00 47.30 210 ARG A N 1
ATOM 1456 C CA . ARG A 1 188 ? -32.484 9.021 42.466 1.00 51.86 210 ARG A CA 1
ATOM 1457 C C . ARG A 1 188 ? -31.324 9.193 41.495 1.00 42.95 210 ARG A C 1
ATOM 1458 O O . ARG A 1 188 ? -30.860 8.226 40.896 1.00 42.48 210 ARG A O 1
ATOM 1466 N N . ARG A 1 189 ? -30.849 10.428 41.362 1.00 46.30 211 ARG A N 1
ATOM 1467 C CA . ARG A 1 189 ? -29.680 10.718 40.539 1.00 47.12 211 ARG A CA 1
ATOM 1468 C C . ARG A 1 189 ? -28.447 10.031 41.114 1.00 47.75 211 ARG A C 1
ATOM 1469 O O . ARG A 1 189 ? -27.568 9.585 40.377 1.00 48.75 211 ARG A O 1
ATOM 1477 N N . ALA A 1 190 ? -28.397 9.943 42.439 1.00 46.09 212 ALA A N 1
ATOM 1478 C CA . ALA A 1 190 ? -27.280 9.308 43.129 1.00 51.48 212 ALA A CA 1
ATOM 1479 C C . ALA A 1 190 ? -27.266 7.798 42.909 1.00 44.98 212 ALA A C 1
ATOM 1480 O O . ALA A 1 190 ? -26.222 7.220 42.608 1.00 48.59 212 ALA A O 1
ATOM 1482 N N . LEU A 1 191 ? -28.426 7.164 43.064 1.00 42.66 213 LEU A N 1
ATOM 1483 C CA . LEU A 1 191 ? -28.543 5.718 42.877 1.00 44.36 213 LEU A CA 1
ATOM 1484 C C . LEU A 1 191 ? -28.236 5.300 41.442 1.00 47.29 213 LEU A C 1
ATOM 1485 O O . LEU A 1 191 ? -27.577 4.285 41.212 1.00 44.39 213 LEU A O 1
ATOM 1490 N N . VAL A 1 192 ? -28.718 6.084 40.480 1.00 47.60 214 VAL A N 1
ATOM 1491 C CA . VAL A 1 192 ? -28.536 5.763 39.068 1.00 44.56 214 VAL A CA 1
ATOM 1492 C C . VAL A 1 192 ? -27.064 5.819 38.663 1.00 41.42 214 VAL A C 1
ATOM 1493 O O . VAL A 1 192 ? -26.581 4.937 37.951 1.00 38.82 214 VAL A O 1
ATOM 1497 N N . GLU A 1 193 ? -26.348 6.839 39.128 1.00 41.77 215 GLU A N 1
ATOM 1498 C CA . GLU A 1 193 ? -24.935 6.978 38.781 1.00 46.28 215 GLU A CA 1
ATOM 1499 C C . GLU A 1 193 ? -24.119 5.804 39.311 1.00 46.25 215 GLU A C 1
ATOM 1500 O O . GLU A 1 193 ? -23.217 5.314 38.630 1.00 41.99 215 GLU A O 1
ATOM 1506 N N . GLU A 1 194 ? -24.442 5.353 40.521 1.00 46.49 216 GLU A N 1
ATOM 1507 C CA . GLU A 1 194 ? -23.799 4.173 41.091 1.00 47.45 216 GLU A CA 1
ATOM 1508 C C . GLU A 1 194 ? -24.005 2.966 40.184 1.00 43.00 216 GLU A C 1
ATOM 1509 O O . GLU A 1 194 ? -23.062 2.233 39.886 1.00 41.85 216 GLU A O 1
ATOM 1515 N N . GLU A 1 195 ? -25.243 2.778 39.739 1.00 42.07 217 GLU A N 1
ATOM 1516 C CA . GLU A 1 195 ? -25.598 1.629 38.915 1.00 43.92 217 GLU A CA 1
ATOM 1517 C C . GLU A 1 195 ? -24.887 1.655 37.563 1.00 42.92 217 GLU A C 1
ATOM 1518 O O . GLU A 1 195 ? -24.567 0.607 37.005 1.00 49.46 217 GLU A O 1
ATOM 1524 N N . ILE A 1 196 ? -24.634 2.851 37.042 1.00 39.25 218 ILE A N 1
ATOM 1525 C CA . ILE A 1 196 ? -23.958 2.987 35.755 1.00 39.74 218 ILE A CA 1
ATOM 1526 C C . ILE A 1 196 ? -22.456 2.745 35.882 1.00 39.83 218 ILE A C 1
ATOM 1527 O O . ILE A 1 196 ? -21.871 2.007 35.089 1.00 33.47 218 ILE A O 1
ATOM 1532 N N . THR A 1 197 ? -21.836 3.360 36.886 1.00 40.05 219 THR A N 1
ATOM 1533 C CA . THR A 1 197 ? -20.391 3.250 37.072 1.00 42.65 219 THR A CA 1
ATOM 1534 C C . THR A 1 197 ? -19.955 1.829 37.429 1.00 42.64 219 THR A C 1
ATOM 1535 O O . THR A 1 197 ? -18.823 1.434 37.149 1.00 41.70 219 THR A O 1
ATOM 1539 N N . ARG A 1 198 ? -20.850 1.064 38.045 1.00 33.91 220 ARG A N 1
ATOM 1540 C CA . ARG A 1 198 ? -20.542 -0.317 38.395 1.00 38.87 220 ARG A CA 1
ATOM 1541 C C . ARG A 1 198 ? -20.716 -1.249 37.197 1.00 44.37 220 ARG A C 1
ATOM 1542 O O . ARG A 1 198 ? -20.258 -2.390 37.217 1.00 33.50 220 ARG A O 1
ATOM 1550 N N . ASN A 1 199 ? -21.376 -0.755 36.153 1.00 44.64 221 ASN A N 1
ATOM 1551 C CA . ASN A 1 199 ? -21.580 -1.537 34.940 1.00 38.05 221 ASN A CA 1
ATOM 1552 C C . ASN A 1 199 ? -20.849 -0.937 33.743 1.00 38.88 221 ASN A C 1
ATOM 1553 O O . ASN A 1 199 ? -21.074 -1.347 32.606 1.00 35.03 221 ASN A O 1
ATOM 1558 N N . THR A 1 200 ? -19.983 0.039 34.003 1.00 43.84 222 THR A N 1
ATOM 1559 C CA . THR A 1 200 ? -19.203 0.680 32.944 1.00 40.79 222 THR A CA 1
ATOM 1560 C C . THR A 1 200 ? -17.733 0.858 33.316 1.00 41.94 222 THR A C 1
ATOM 1561 O O . THR A 1 200 ? -17.330 0.633 34.458 1.00 48.61 222 THR A O 1
ATOM 1565 N N . THR A 1 201 ? -16.949 1.274 32.328 1.00 41.14 223 THR A N 1
ATOM 1566 C CA . THR A 1 201 ? -15.514 1.492 32.471 1.00 46.28 223 THR A CA 1
ATOM 1567 C C . THR A 1 201 ? -15.211 2.938 32.079 1.00 44.19 223 THR A C 1
ATOM 1568 O O . THR A 1 201 ? -15.718 3.413 31.066 1.00 49.64 223 THR A O 1
ATOM 1572 N N . PRO A 1 202 ? -14.402 3.645 32.890 1.00 47.26 224 PRO A N 1
ATOM 1573 C CA . PRO A 1 202 ? -14.132 5.086 32.761 1.00 47.52 224 PRO A CA 1
ATOM 1574 C C . PRO A 1 202 ? -13.942 5.628 31.338 1.00 47.39 224 PRO A C 1
ATOM 1575 O O . PRO A 1 202 ? -14.601 6.608 30.987 1.00 43.66 224 PRO A O 1
ATOM 1579 N N . MET A 1 203 ? -13.076 5.015 30.537 1.00 45.92 225 MET A N 1
ATOM 1580 C CA . MET A 1 203 ? -12.734 5.580 29.230 1.00 45.12 225 MET A CA 1
ATOM 1581 C C . MET A 1 203 ? -13.890 5.514 28.228 1.00 41.64 225 MET A C 1
ATOM 1582 O O . MET A 1 203 ? -13.858 6.185 27.200 1.00 37.87 225 MET A O 1
ATOM 1587 N N . TYR A 1 204 ? -14.909 4.716 28.534 1.00 43.61 226 TYR A N 1
ATOM 1588 C CA . TYR A 1 204 ? -16.040 4.542 27.624 1.00 44.98 226 TYR A CA 1
ATOM 1589 C C . TYR A 1 204 ? -17.300 5.262 28.102 1.00 39.14 226 TYR A C 1
ATOM 1590 O O . TYR A 1 204 ? -18.377 5.084 27.535 1.00 40.37 226 TYR A O 1
ATOM 1599 N N . ARG A 1 205 ? -17.166 6.083 29.137 1.00 42.31 227 ARG A N 1
ATOM 1600 C CA . ARG A 1 205 ? -18.319 6.785 29.692 1.00 43.12 227 ARG A CA 1
ATOM 1601 C C . ARG A 1 205 ? -18.656 8.048 28.902 1.00 43.13 227 ARG A C 1
ATOM 1602 O O . ARG A 1 205 ? -17.768 8.736 28.399 1.00 37.86 227 ARG A O 1
ATOM 1610 N N . THR A 1 206 ? -19.951 8.334 28.792 1.00 40.18 228 THR A N 1
ATOM 1611 C CA . THR A 1 206 ? -20.440 9.483 28.038 1.00 32.99 228 THR A CA 1
ATOM 1612 C C . THR A 1 206 ? -20.799 10.633 28.979 1.00 36.40 228 THR A C 1
ATOM 1613 O O . THR A 1 206 ? -21.072 10.404 30.156 1.00 37.00 228 THR A O 1
ATOM 1617 N N . PRO A 1 207 ? -20.789 11.876 28.469 1.00 38.45 229 PRO A N 1
ATOM 1618 C CA . PRO A 1 207 ? -21.127 13.032 29.309 1.00 41.10 229 PRO A CA 1
ATOM 1619 C C . PRO A 1 207 ? -22.487 12.914 29.998 1.00 40.63 229 PRO A C 1
ATOM 1620 O O . PRO A 1 207 ? -22.649 13.416 31.109 1.00 44.81 229 PRO A O 1
ATOM 1624 N N . GLU A 1 208 ? -23.442 12.248 29.358 1.00 30.14 230 GLU A N 1
ATOM 1625 C CA . GLU A 1 208 ? -24.794 12.172 29.899 1.00 33.09 230 GLU A CA 1
ATOM 1626 C C . GLU A 1 208 ? -24.921 11.182 31.058 1.00 35.33 230 GLU A C 1
ATOM 1627 O O . GLU A 1 208 ? -25.900 11.221 31.803 1.00 34.71 230 GLU A O 1
ATOM 1633 N N . ILE A 1 209 ? -23.944 10.294 31.208 1.00 35.05 231 ILE A N 1
ATOM 1634 C CA . ILE A 1 209 ? -23.984 9.320 32.296 1.00 39.38 231 ILE A CA 1
ATOM 1635 C C . ILE A 1 209 ? -22.966 9.651 33.384 1.00 39.26 231 ILE A C 1
ATOM 1636 O O . ILE A 1 209 ? -22.840 8.925 34.368 1.00 34.26 231 ILE A O 1
ATOM 1641 N N . ILE A 1 210 ? -22.241 10.751 33.203 1.00 38.84 232 ILE A N 1
ATOM 1642 C CA . ILE A 1 210 ? -21.318 11.225 34.225 1.00 40.39 232 ILE A CA 1
ATOM 1643 C C . ILE A 1 210 ? -21.978 12.294 35.083 1.00 41.27 232 ILE A C 1
ATOM 1644 O O . ILE A 1 210 ? -22.002 12.197 36.310 1.00 41.03 232 ILE A O 1
ATOM 1649 N N . ASP A 1 211 ? -22.514 13.317 34.426 1.00 42.45 233 ASP A N 1
ATOM 1650 C CA . ASP A 1 211 ? -23.244 14.368 35.116 1.00 41.28 233 ASP A CA 1
ATOM 1651 C C . ASP A 1 211 ? -24.743 14.128 35.005 1.00 39.13 233 ASP A C 1
ATOM 1652 O O . ASP A 1 211 ? -25.336 14.335 33.946 1.00 36.57 233 ASP A O 1
ATOM 1657 N N . LEU A 1 212 ? -25.354 13.693 36.103 1.00 38.88 234 LEU A N 1
ATOM 1658 C CA . LEU A 1 212 ? -26.781 13.393 36.109 1.00 40.68 234 LEU A CA 1
ATOM 1659 C C . LEU A 1 212 ? -27.611 14.567 36.619 1.00 42.91 234 LEU A C 1
ATOM 1660 O O . LEU A 1 212 ? -28.763 14.396 37.013 1.00 39.98 234 LEU A O 1
ATOM 1665 N N . TYR A 1 213 ? -27.018 15.757 36.609 1.00 44.45 235 TYR A N 1
ATOM 1666 C CA . TYR A 1 213 ? -27.738 16.980 36.954 1.00 44.32 235 TYR A CA 1
ATOM 1667 C C . TYR A 1 213 ? -27.861 17.882 35.733 1.00 48.65 235 TYR A C 1
ATOM 1668 O O . TYR A 1 213 ? -28.387 18.992 35.817 1.00 53.37 235 TYR A O 1
ATOM 1677 N N . SER A 1 214 ? -27.371 17.393 34.599 1.00 42.00 236 SER A N 1
ATOM 1678 C CA . SER A 1 214 ? -27.425 18.139 33.349 1.00 41.13 236 SER A CA 1
ATOM 1679 C C . SER A 1 214 ? -28.775 17.968 32.659 1.00 41.91 236 SER A C 1
ATOM 1680 O O . SER A 1 214 ? -29.115 18.716 31.741 1.00 41.53 236 SER A O 1
ATOM 1683 N N . ASN A 1 215 ? -29.531 16.971 33.111 1.00 47.07 237 ASN A N 1
ATOM 1684 C CA . ASN A 1 215 ? -30.807 16.597 32.505 1.00 45.93 237 ASN A CA 1
ATOM 1685 C C . ASN A 1 215 ? -30.677 16.224 31.027 1.00 40.85 237 ASN A C 1
ATOM 1686 O O . ASN A 1 215 ? -31.644 16.307 30.267 1.00 38.90 237 ASN A O 1
ATOM 1691 N N . PHE A 1 216 ? -29.480 15.808 30.626 1.00 36.35 238 PHE A N 1
ATOM 1692 C CA . PHE A 1 216 ? -29.275 15.291 29.279 1.00 36.07 238 PHE A CA 1
ATOM 1693 C C . PHE A 1 216 ? -30.007 13.970 29.130 1.00 37.54 238 PHE A C 1
ATOM 1694 O O . PHE A 1 216 ? -30.013 13.156 30.053 1.00 37.61 238 PHE A O 1
ATOM 1702 N N . PRO A 1 217 ? -30.639 13.754 27.969 1.00 35.96 239 PRO A N 1
ATOM 1703 C CA . PRO A 1 217 ? -31.335 12.488 27.734 1.00 31.10 239 PRO A CA 1
ATOM 1704 C C . PRO A 1 217 ? -30.340 11.340 27.641 1.00 32.62 239 PRO A C 1
ATOM 1705 O O . PRO A 1 217 ? -29.255 11.520 27.087 1.00 30.60 239 PRO A O 1
ATOM 1709 N N . ILE A 1 218 ? -30.697 10.184 28.190 1.00 28.45 240 ILE A N 1
ATOM 1710 C CA . ILE A 1 218 ? -29.820 9.020 28.134 1.00 31.47 240 ILE A CA 1
ATOM 1711 C C . ILE A 1 218 ? -30.472 7.906 27.325 1.00 32.03 240 ILE A C 1
ATOM 1712 O O . ILE A 1 218 ? -31.238 7.102 27.859 1.00 27.22 240 ILE A O 1
ATOM 1717 N N . GLY A 1 219 ? -30.168 7.876 26.030 1.00 32.39 241 GLY A N 1
ATOM 1718 C CA . GLY A 1 219 ? -30.755 6.900 25.132 1.00 30.24 241 GLY A CA 1
ATOM 1719 C C . GLY A 1 219 ? -29.901 6.597 23.916 1.00 34.39 241 GLY A C 1
ATOM 1720 O O . GLY A 1 219 ? -28.721 6.269 24.040 1.00 31.79 241 GLY A O 1
ATOM 1721 N N . GLU A 1 220 ? -30.506 6.722 22.738 1.00 35.04 242 GLU A N 1
ATOM 1722 C CA . GLU A 1 220 ? -29.888 6.305 21.483 1.00 36.62 242 GLU A CA 1
ATOM 1723 C C . GLU A 1 220 ? -28.595 7.049 21.179 1.00 33.03 242 GLU A C 1
ATOM 1724 O O . GLU A 1 220 ? -27.686 6.490 20.566 1.00 29.74 242 GLU A O 1
ATOM 1730 N N . LYS A 1 221 ? -28.512 8.307 21.602 1.00 32.97 243 LYS A N 1
ATOM 1731 C CA . LYS A 1 221 ? -27.375 9.153 21.244 1.00 29.33 243 LYS A CA 1
ATOM 1732 C C . LYS A 1 221 ? -26.079 8.695 21.904 1.00 29.33 243 LYS A C 1
ATOM 1733 O O . LYS A 1 221 ? -24.999 9.146 21.529 1.00 33.99 243 LYS A O 1
ATOM 1739 N N . GLN A 1 222 ? -26.192 7.797 22.879 1.00 29.05 244 GLN A N 1
ATOM 1740 C CA . GLN A 1 222 ? -25.026 7.174 23.500 1.00 28.24 244 GLN A CA 1
ATOM 1741 C C . GLN A 1 222 ? -24.141 6.484 22.471 1.00 26.26 244 GLN A C 1
ATOM 1742 O O . GLN A 1 222 ? -22.916 6.602 22.508 1.00 28.66 244 GLN A O 1
ATOM 1748 N N . ASP A 1 223 ? -24.774 5.750 21.562 1.00 26.53 245 ASP A N 1
ATOM 1749 C CA . ASP A 1 223 ? -24.047 4.971 20.566 1.00 30.34 245 ASP A CA 1
ATOM 1750 C C . ASP A 1 223 ? -23.249 5.874 19.629 1.00 26.75 245 ASP A C 1
ATOM 1751 O O . ASP A 1 223 ? -22.118 5.551 19.268 1.00 26.12 245 ASP A O 1
ATOM 1756 N N . ILE A 1 224 ? -23.829 7.015 19.261 1.00 26.40 246 ILE A N 1
ATOM 1757 C CA . ILE A 1 224 ? -23.164 7.961 18.367 1.00 28.95 246 ILE A CA 1
ATOM 1758 C C . ILE A 1 224 ? -21.856 8.475 18.967 1.00 31.40 246 ILE A C 1
ATOM 1759 O O . ILE A 1 224 ? -20.861 8.632 18.262 1.00 34.29 246 ILE A O 1
ATOM 1764 N N . TRP A 1 225 ? -21.862 8.735 20.271 1.00 27.79 247 TRP A N 1
ATOM 1765 C CA . TRP A 1 225 ? -20.651 9.152 20.968 1.00 30.62 247 TRP A CA 1
ATOM 1766 C C . TRP A 1 225 ? -19.606 8.048 20.886 1.00 33.53 247 TRP A C 1
ATOM 1767 O O . TRP A 1 225 ? -18.432 8.308 20.625 1.00 34.71 247 TRP A O 1
ATOM 1778 N N . ALA A 1 226 ? -20.047 6.812 21.099 1.00 30.23 248 ALA A N 1
ATOM 1779 C CA . ALA A 1 226 ? -19.158 5.659 21.038 1.00 30.29 248 ALA A CA 1
ATOM 1780 C C . ALA A 1 226 ? -18.593 5.480 19.631 1.00 33.37 248 ALA A C 1
ATOM 1781 O O . ALA A 1 226 ? -17.411 5.181 19.462 1.00 34.26 248 ALA A O 1
ATOM 1783 N N . LEU A 1 227 ? -19.440 5.672 18.624 1.00 29.18 249 LEU A N 1
ATOM 1784 C CA . LEU A 1 227 ? -19.002 5.599 17.235 1.00 34.00 249 LEU A CA 1
ATOM 1785 C C . LEU A 1 227 ? -18.003 6.707 16.924 1.00 34.11 249 LEU A C 1
ATOM 1786 O O . LEU A 1 227 ? -17.041 6.499 16.185 1.00 39.70 249 LEU A O 1
ATOM 1791 N N . GLY A 1 228 ? -18.236 7.883 17.498 1.00 31.68 250 GLY A N 1
ATOM 1792 C CA . GLY A 1 228 ? -17.328 9.004 17.338 1.00 33.96 250 GLY A CA 1
ATOM 1793 C C . GLY A 1 228 ? -15.934 8.684 17.842 1.00 37.17 250 GLY A C 1
ATOM 1794 O O . GLY A 1 228 ? -14.939 9.047 17.213 1.00 38.55 250 GLY A O 1
ATOM 1795 N N . CYS A 1 229 ? -15.864 7.992 18.976 1.00 30.41 251 CYS A N 1
ATOM 1796 C CA . CYS A 1 229 ? -14.585 7.604 19.561 1.00 33.43 251 CYS A CA 1
ATOM 1797 C C . CYS A 1 229 ? -13.912 6.506 18.746 1.00 34.21 251 CYS A C 1
ATOM 1798 O O . CYS A 1 229 ? -12.685 6.428 18.692 1.00 35.51 251 CYS A O 1
ATOM 1801 N N . ILE A 1 230 ? -14.720 5.657 18.116 1.00 35.99 252 ILE A N 1
ATOM 1802 C CA . ILE A 1 230 ? -14.202 4.574 17.287 1.00 32.91 252 ILE A CA 1
ATOM 1803 C C . ILE A 1 230 ? -13.494 5.132 16.054 1.00 35.75 252 ILE A C 1
ATOM 1804 O O . ILE A 1 230 ? -12.354 4.764 15.768 1.00 33.92 252 ILE A O 1
ATOM 1809 N N . LEU A 1 231 ? -14.169 6.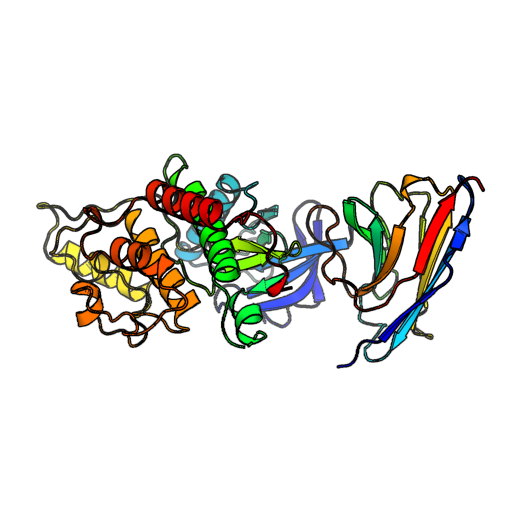031 15.341 1.00 35.72 253 LEU A N 1
ATOM 1810 C CA . LEU A 1 231 ? -13.594 6.668 14.157 1.00 43.27 253 LEU A CA 1
ATOM 1811 C C . LEU A 1 231 ? -12.274 7.363 14.485 1.00 46.64 253 LEU A C 1
ATOM 1812 O O . LEU A 1 231 ? -11.328 7.318 13.699 1.00 47.37 253 LEU A O 1
ATOM 1817 N N . TYR A 1 232 ? -12.216 7.995 15.654 1.00 41.99 254 TYR A N 1
ATOM 1818 C CA . TYR A 1 232 ? -10.994 8.638 16.126 1.00 47.86 254 TYR A CA 1
ATOM 1819 C C . TYR A 1 232 ? -9.883 7.610 16.316 1.00 46.43 254 TYR A C 1
ATOM 1820 O O . TYR A 1 232 ? -8.734 7.849 15.947 1.00 51.56 254 TYR A O 1
ATOM 1829 N N . LEU A 1 233 ? -10.238 6.468 16.895 1.00 42.82 255 LEU A N 1
ATOM 1830 C CA . LEU A 1 233 ? -9.274 5.411 17.182 1.00 48.69 255 LEU A CA 1
ATOM 1831 C C . LEU A 1 233 ? -8.780 4.745 15.899 1.00 51.38 255 LEU A C 1
ATOM 1832 O O . LEU A 1 233 ? -7.615 4.364 15.802 1.00 57.90 255 LEU A O 1
ATOM 1837 N N . LEU A 1 234 ? -9.666 4.618 14.915 1.00 50.11 256 LEU A N 1
ATOM 1838 C CA . LEU A 1 234 ? -9.310 4.012 13.634 1.00 48.24 256 LEU A CA 1
ATOM 1839 C C . LEU A 1 234 ? -8.290 4.853 12.871 1.00 48.72 256 LEU A C 1
ATOM 1840 O O . LEU A 1 234 ? -7.512 4.328 12.075 1.00 53.95 256 LEU A O 1
ATOM 1845 N N . CYS A 1 235 ? -8.298 6.159 13.117 1.00 49.01 257 CYS A N 1
ATOM 1846 C CA . CYS A 1 235 ? -7.425 7.079 12.394 1.00 51.57 257 CYS A CA 1
ATOM 1847 C C . CYS A 1 235 ? -6.118 7.340 13.134 1.00 55.05 257 CYS A C 1
ATOM 1848 O O . CYS A 1 235 ? -5.036 7.253 12.552 1.00 54.80 257 CYS A O 1
ATOM 1851 N N . PHE A 1 236 ? -6.226 7.657 14.419 1.00 56.43 258 PHE A N 1
ATOM 1852 C CA . PHE A 1 236 ? -5.087 8.159 15.179 1.00 54.74 258 PHE A CA 1
ATOM 1853 C C . PHE A 1 236 ? -4.540 7.134 16.174 1.00 58.01 258 PHE A C 1
ATOM 1854 O O . PHE A 1 236 ? -3.742 7.473 17.049 1.00 61.80 258 PHE A O 1
ATOM 1862 N N . ARG A 1 237 ? -4.991 5.888 16.036 1.00 52.50 259 ARG A N 1
ATOM 1863 C CA . ARG A 1 237 ? -4.462 4.749 16.794 1.00 62.71 259 ARG A CA 1
ATOM 1864 C C . ARG A 1 237 ? -4.588 4.872 18.317 1.00 61.13 259 ARG A C 1
ATOM 1865 O O . ARG A 1 237 ? -3.939 4.131 19.056 1.00 59.90 259 ARG A O 1
ATOM 1873 N N . GLN A 1 238 ? -5.427 5.789 18.786 1.00 59.24 260 GLN A N 1
ATOM 1874 C CA . GLN A 1 238 ? -5.634 5.946 20.223 1.00 59.72 260 GLN A CA 1
ATOM 1875 C C . GLN A 1 238 ? -7.049 6.431 20.534 1.00 57.42 260 GLN A C 1
ATOM 1876 O O . GLN A 1 238 ? -7.656 7.146 19.739 1.00 58.13 260 GLN A O 1
ATOM 1882 N N . HIS A 1 239 ? -7.576 6.021 21.683 1.00 53.43 261 HIS A N 1
ATOM 1883 C CA . HIS A 1 239 ? -8.866 6.509 22.153 1.00 48.21 261 HIS A CA 1
ATOM 1884 C C . HIS A 1 239 ? -8.750 7.984 22.532 1.00 55.02 261 HIS A C 1
ATOM 1885 O O . HIS A 1 239 ? -7.793 8.383 23.197 1.00 60.02 261 HIS A O 1
ATOM 1892 N N . PRO A 1 240 ? -9.723 8.804 22.105 1.00 52.52 262 PRO A N 1
ATOM 1893 C CA . PRO A 1 240 ? -9.696 10.246 22.381 1.00 50.77 262 PRO A CA 1
ATOM 1894 C C . PRO A 1 240 ? -9.862 10.569 23.864 1.00 56.94 262 PRO A C 1
ATOM 1895 O O . PRO A 1 240 ? -9.610 11.700 24.280 1.00 59.74 262 PRO A O 1
ATOM 1899 N N . PHE A 1 241 ? -10.287 9.584 24.647 1.00 51.93 263 PHE A N 1
ATOM 1900 C CA . PHE A 1 241 ? -10.427 9.749 26.087 1.00 53.70 263 PHE A CA 1
ATOM 1901 C C . PHE A 1 241 ? -9.893 8.516 26.808 1.00 62.41 263 PHE A C 1
ATOM 1902 O O . PHE A 1 241 ? -10.516 8.015 27.743 1.00 63.72 263 PHE A O 1
ATOM 1910 N N . GLU A 1 242 ? -8.734 8.038 26.363 1.00 63.16 264 GLU A N 1
ATOM 1911 C CA . GLU A 1 242 ? -8.139 6.807 26.878 1.00 68.16 264 GLU A CA 1
ATOM 1912 C C . GLU A 1 242 ? -7.816 6.867 28.371 1.00 74.86 264 GLU A C 1
ATOM 1913 O O . GLU A 1 242 ? -8.137 5.943 29.121 1.00 70.73 264 GLU A O 1
ATOM 1919 N N . ASP A 1 243 ? -7.171 7.951 28.794 1.00 71.17 265 ASP A N 1
ATOM 1920 C CA . ASP A 1 243 ? -6.718 8.093 30.177 1.00 68.70 265 ASP A CA 1
ATOM 1921 C C . ASP A 1 243 ? -7.870 8.101 31.179 1.00 66.48 265 ASP A C 1
ATOM 1922 O O . ASP A 1 243 ? -7.671 7.834 32.364 1.00 72.00 265 ASP A O 1
ATOM 1927 N N . GLY A 1 244 ? -9.072 8.413 30.705 1.00 60.43 266 GLY A N 1
ATOM 192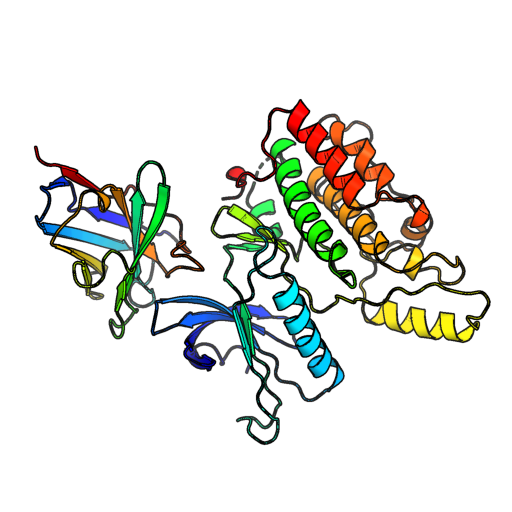8 C CA . GLY A 1 244 ? -10.259 8.340 31.536 1.00 57.12 266 GLY A CA 1
ATOM 1929 C C . GLY A 1 244 ? -10.550 9.588 32.347 1.00 62.58 266 GLY A C 1
ATOM 1930 O O . GLY A 1 244 ? -11.276 9.532 33.341 1.00 62.52 266 GLY A O 1
ATOM 1931 N N . ALA A 1 245 ? -9.987 10.717 31.930 1.00 63.40 267 ALA A N 1
ATOM 1932 C CA . ALA A 1 245 ? -10.253 11.981 32.605 1.00 56.62 267 ALA A CA 1
ATOM 1933 C C . ALA A 1 245 ? -11.714 12.368 32.419 1.00 54.92 267 ALA A C 1
ATOM 1934 O O . ALA A 1 245 ? -12.123 12.794 31.338 1.00 53.58 267 ALA A O 1
ATOM 1936 N N . LYS A 1 246 ? -12.498 12.211 33.480 1.00 50.04 268 LYS A N 1
ATOM 1937 C CA . LYS A 1 246 ? -13.924 12.500 33.424 1.00 49.77 268 LYS A CA 1
ATOM 1938 C C . LYS A 1 246 ? -14.177 14.004 33.263 1.00 55.67 268 LYS A C 1
ATOM 1939 O O . LYS A 1 246 ? -15.253 14.421 32.831 1.00 55.92 268 LYS A O 1
ATOM 1945 N N . LEU A 1 247 ? -13.170 14.813 33.576 1.00 54.00 269 LEU A N 1
ATOM 1946 C CA . LEU A 1 247 ? -13.257 16.254 33.355 1.00 53.83 269 LEU A CA 1
ATOM 1947 C C . LEU A 1 247 ? -13.224 16.610 31.873 1.00 46.44 269 LEU A C 1
ATOM 1948 O O . LEU A 1 247 ? -13.809 17.609 31.455 1.00 52.64 269 LEU A O 1
ATOM 1953 N N . ARG A 1 248 ? -12.532 15.799 31.082 1.00 49.64 270 ARG A N 1
ATOM 1954 C CA . ARG A 1 248 ? -12.404 16.075 29.656 1.00 51.83 270 ARG A CA 1
ATOM 1955 C C . ARG A 1 248 ? -13.574 15.503 28.862 1.00 50.45 270 ARG A C 1
ATOM 1956 O O . ARG A 1 248 ? -13.920 16.020 27.800 1.00 49.52 270 ARG A O 1
ATOM 1964 N N . ILE A 1 249 ? -14.185 14.443 29.380 1.00 51.44 271 ILE A N 1
ATOM 1965 C CA . ILE A 1 249 ? -15.329 13.831 28.713 1.00 47.60 271 ILE A CA 1
ATOM 1966 C C . ILE A 1 249 ? -16.565 14.719 28.804 1.00 45.41 271 ILE A C 1
ATOM 1967 O O . ILE A 1 249 ? -17.203 15.009 27.794 1.00 44.31 271 ILE A O 1
ATOM 1972 N N . VAL A 1 250 ? -16.896 15.148 30.019 1.00 42.30 272 VAL A N 1
ATOM 1973 C CA . VAL A 1 250 ? -18.060 15.998 30.250 1.00 43.71 272 VAL A CA 1
ATOM 1974 C C . VAL A 1 250 ? -17.934 17.348 29.539 1.00 39.89 272 VAL A C 1
ATOM 1975 O O . VAL A 1 250 ? -18.926 17.915 29.084 1.00 45.52 272 VAL A O 1
ATOM 1979 N N . ASN A 1 251 ? -16.710 17.856 29.438 1.00 40.11 273 ASN A N 1
ATOM 1980 C CA . ASN A 1 251 ? -16.475 19.130 28.766 1.00 50.42 273 ASN A CA 1
ATOM 1981 C C . ASN A 1 251 ? -16.122 18.950 27.294 1.00 47.18 273 ASN A C 1
ATOM 1982 O O . ASN A 1 251 ? -15.914 19.927 26.573 1.00 46.14 273 ASN A O 1
ATOM 1987 N N . GLY A 1 252 ? -16.059 17.694 26.859 1.00 45.52 274 GLY A N 1
ATOM 1988 C CA . GLY A 1 252 ? -15.755 17.366 25.479 1.00 46.07 274 GLY A CA 1
ATOM 1989 C C . GLY A 1 252 ? -14.401 17.876 25.029 1.00 47.65 274 GLY A C 1
ATOM 1990 O O . GLY A 1 252 ? -14.225 18.255 23.871 1.00 49.29 274 GLY A O 1
ATOM 1991 N N . LYS A 1 253 ? -13.439 17.884 25.946 1.00 47.61 275 LYS A N 1
ATOM 1992 C CA . LYS A 1 253 ? -12.120 18.428 25.649 1.00 53.98 275 LYS A CA 1
ATOM 1993 C C . LYS A 1 253 ? -11.154 17.355 25.155 1.00 52.31 275 LYS A C 1
ATOM 1994 O O . LYS A 1 253 ? -10.491 16.680 25.943 1.00 55.65 275 LYS A O 1
ATOM 2000 N N . TYR A 1 254 ? -11.095 17.209 23.836 1.00 50.39 276 TYR A N 1
ATOM 2001 C CA . TYR A 1 254 ? -10.149 16.315 23.182 1.00 52.93 276 TYR A CA 1
ATOM 2002 C C . TYR A 1 254 ? -9.400 17.094 22.107 1.00 59.68 276 TYR A C 1
ATOM 2003 O O . TYR A 1 254 ? -9.741 18.241 21.815 1.00 54.35 276 TYR A O 1
ATOM 2012 N N . SER A 1 255 ? -8.389 16.473 21.512 1.00 60.83 277 SER A N 1
ATOM 2013 C CA . SER A 1 255 ? -7.563 17.167 20.534 1.00 62.75 277 SER A CA 1
ATOM 2014 C C . SER A 1 255 ? -7.301 16.333 19.287 1.00 65.68 277 SER A C 1
ATOM 2015 O O . SER A 1 255 ? -6.647 15.292 19.348 1.00 67.88 277 SER A O 1
ATOM 2018 N N . ILE A 1 256 ? -7.821 16.798 18.157 1.00 56.33 278 ILE A N 1
ATOM 2019 C CA . ILE A 1 256 ? -7.480 16.224 16.866 1.00 63.96 278 ILE A CA 1
ATOM 2020 C C . ILE A 1 256 ? -6.045 16.613 16.529 1.00 68.37 278 ILE A C 1
ATOM 2021 O O . ILE A 1 256 ? -5.665 17.771 16.711 1.00 64.81 278 ILE A O 1
ATOM 2026 N N . PRO A 1 257 ? -5.236 15.640 16.073 1.00 69.35 279 PRO A N 1
ATOM 2027 C CA . PRO A 1 257 ? -3.864 15.899 15.623 1.00 72.34 279 PRO A CA 1
ATOM 2028 C C . PRO A 1 257 ? -3.781 17.103 14.690 1.00 73.50 279 PRO A C 1
ATOM 2029 O O . PRO A 1 257 ? -4.435 17.116 13.644 1.00 74.94 279 PRO A O 1
ATOM 2033 N N . PRO A 1 258 ? -2.985 18.111 15.082 1.00 75.48 280 PRO A N 1
ATOM 2034 C CA . PRO A 1 258 ? -2.914 19.427 14.436 1.00 78.37 280 PRO A CA 1
ATOM 2035 C C . PRO A 1 258 ? -2.712 19.373 12.925 1.00 84.22 280 PRO A C 1
ATOM 2036 O O . PRO A 1 258 ? -3.501 19.951 12.173 1.00 83.48 280 PRO A O 1
ATOM 2040 N N . HIS A 1 259 ? -1.660 18.688 12.490 1.00 80.27 281 HIS A N 1
ATOM 2041 C CA . HIS A 1 259 ? -1.248 18.744 11.090 1.00 80.85 281 HIS A CA 1
ATOM 2042 C C . HIS A 1 259 ? -1.503 17.432 10.355 1.00 85.63 281 HIS A C 1
ATOM 2043 O O . HIS A 1 259 ? -0.766 17.063 9.439 1.00 85.07 281 HIS A O 1
ATOM 2050 N N . ASP A 1 260 ? -2.552 16.726 10.758 1.00 85.93 282 ASP A N 1
ATOM 2051 C CA . ASP A 1 260 ? -2.910 15.480 10.098 1.00 78.01 282 ASP A CA 1
ATOM 2052 C C . ASP A 1 260 ? -3.582 15.766 8.761 1.00 76.96 282 ASP A C 1
ATOM 2053 O O . ASP A 1 260 ? -4.666 16.346 8.714 1.00 75.66 282 ASP A O 1
ATOM 2058 N N . THR A 1 261 ? -2.931 15.358 7.676 1.00 80.39 283 THR A N 1
ATOM 2059 C CA . THR A 1 261 ? -3.450 15.610 6.336 1.00 79.89 283 THR A CA 1
ATOM 2060 C C . THR A 1 261 ? -4.086 14.363 5.731 1.00 71.75 283 THR A C 1
ATOM 2061 O O . THR A 1 261 ? -4.859 14.448 4.776 1.00 77.95 283 THR A O 1
ATOM 2065 N N . GLN A 1 262 ? -3.757 13.222 6.285 1.00 71.98 284 GLN A N 1
ATOM 2066 C CA . GLN A 1 262 ? -4.259 11.964 5.787 1.00 66.61 284 GLN A CA 1
ATOM 2067 C C . GLN A 1 262 ? -5.748 11.774 6.005 1.00 64.50 284 GLN A C 1
ATOM 2068 O O . GLN A 1 262 ? -6.487 11.539 5.087 1.00 63.86 284 GLN A O 1
ATOM 2074 N N . TYR A 1 263 ? -6.190 11.905 7.230 1.00 62.76 285 TYR A N 1
ATOM 2075 C CA . TYR A 1 263 ? -7.595 11.698 7.564 1.00 61.76 285 TYR A CA 1
ATOM 2076 C C . TYR A 1 263 ? -8.343 13.016 7.743 1.00 58.09 285 TYR A C 1
ATOM 2077 O O . TYR A 1 263 ? -9.133 13.165 8.673 1.00 57.71 285 TYR A O 1
ATOM 2086 N N . THR A 1 264 ? -8.096 13.966 6.847 1.00 63.10 286 THR A N 1
ATOM 2087 C CA . THR A 1 264 ? -8.732 15.277 6.924 1.00 58.07 286 THR A CA 1
ATOM 2088 C C . THR A 1 264 ? -10.229 15.182 6.634 1.00 53.32 286 THR A C 1
ATOM 2089 O O . THR A 1 264 ? -11.034 15.918 7.210 1.00 46.23 286 THR A O 1
ATOM 2093 N N . VAL A 1 265 ? -10.594 14.259 5.749 1.00 41.32 287 VAL A N 1
ATOM 2094 C CA . VAL A 1 265 ? -11.981 14.077 5.334 1.00 39.81 287 VAL A CA 1
ATOM 2095 C C . VAL A 1 265 ? -12.896 13.659 6.492 1.00 49.73 287 VAL A C 1
ATOM 2096 O O . VAL A 1 265 ? -14.114 13.823 6.421 1.00 52.21 287 VAL A O 1
ATOM 2100 N N . PHE A 1 266 ? -12.308 13.131 7.561 1.00 51.96 288 PHE A N 1
ATOM 2101 C CA . PHE A 1 266 ? -13.088 12.607 8.680 1.00 48.43 288 PHE A CA 1
ATOM 2102 C C . PHE A 1 266 ? -13.240 13.595 9.838 1.00 49.04 288 PHE A C 1
ATOM 2103 O O . PHE A 1 266 ? -13.958 13.317 10.799 1.00 52.45 288 PHE A O 1
ATOM 2111 N N . HIS A 1 267 ? -12.570 14.742 9.748 1.00 47.54 289 HIS A N 1
ATOM 2112 C CA . HIS A 1 267 ? -12.578 15.726 10.832 1.00 47.87 289 HIS A CA 1
ATOM 2113 C C . HIS A 1 267 ? -13.977 16.256 11.141 1.00 45.54 289 HIS A C 1
ATOM 2114 O O . HIS A 1 267 ? -14.315 16.494 12.300 1.00 50.07 289 HIS A O 1
ATOM 2121 N N . SER A 1 268 ? -14.785 16.438 10.102 1.00 46.76 290 SER A N 1
ATOM 2122 C CA . SER A 1 268 ? -16.146 16.937 10.264 1.00 39.98 290 SER A CA 1
ATOM 2123 C C . SER A 1 268 ? -17.015 15.970 11.062 1.00 44.59 290 SER A C 1
ATOM 2124 O O . SER A 1 268 ? -17.785 16.383 11.930 1.00 48.33 290 SER A O 1
ATOM 2127 N N . LEU A 1 269 ? -16.887 14.683 10.761 1.00 39.68 291 LEU A N 1
ATOM 2128 C CA . LEU A 1 269 ? -17.687 13.659 11.420 1.00 43.39 291 LEU A CA 1
ATOM 2129 C C . LEU A 1 269 ? -17.280 13.465 12.876 1.00 38.26 291 LEU A C 1
ATOM 2130 O O . LEU A 1 269 ? -18.136 13.323 13.745 1.00 38.97 291 LEU A O 1
ATOM 2135 N N . ILE A 1 270 ? -15.976 13.453 13.134 1.00 39.32 292 ILE A N 1
ATOM 2136 C CA . ILE A 1 270 ? -15.468 13.304 14.494 1.00 39.93 292 ILE A CA 1
ATOM 2137 C C . ILE A 1 270 ? -15.994 14.409 15.400 1.00 43.94 292 ILE A C 1
ATOM 2138 O O . ILE A 1 270 ? -16.505 14.140 16.488 1.00 43.87 292 ILE A O 1
ATOM 2143 N N . ARG A 1 271 ? -15.874 15.650 14.936 1.00 42.86 293 ARG A N 1
ATOM 2144 C CA . ARG A 1 271 ? -16.312 16.810 15.704 1.00 42.13 293 ARG A CA 1
ATOM 2145 C C . ARG A 1 271 ? -17.819 16.800 15.934 1.00 37.19 293 ARG A C 1
ATOM 2146 O O . ARG A 1 271 ? -18.297 17.277 16.962 1.00 36.12 293 ARG A O 1
ATOM 2154 N N . ALA A 1 272 ? -18.561 16.251 14.977 1.00 32.09 294 ALA A N 1
ATOM 2155 C CA . ALA A 1 272 ? -20.019 16.287 15.024 1.00 33.56 294 ALA A CA 1
ATOM 2156 C C . ALA A 1 272 ? -20.611 15.141 15.843 1.00 39.53 294 ALA A C 1
ATOM 2157 O O . ALA A 1 272 ? -21.749 15.226 16.307 1.00 43.69 294 ALA A O 1
ATOM 2159 N N . MET A 1 273 ? -19.845 14.070 16.016 1.00 36.90 295 MET A N 1
ATOM 2160 C CA . MET A 1 273 ? -20.309 12.938 16.811 1.00 40.42 295 MET A CA 1
ATOM 2161 C C . MET A 1 273 ? -19.920 13.112 18.276 1.00 37.79 295 MET A C 1
ATOM 2162 O O . MET A 1 273 ? -20.631 12.664 19.175 1.00 39.83 295 MET A O 1
ATOM 2167 N N . LEU A 1 274 ? -18.789 13.767 18.512 1.00 38.19 296 LEU A N 1
ATOM 2168 C CA . LEU A 1 274 ? -18.342 14.029 19.873 1.00 42.56 296 LEU A CA 1
ATOM 2169 C C . LEU A 1 274 ? -18.888 15.366 20.372 1.00 44.51 296 LEU A C 1
ATOM 2170 O O . LEU A 1 274 ? -18.128 16.265 20.739 1.00 44.76 296 LEU A O 1
ATOM 2175 N N . GLN A 1 275 ? -20.212 15.492 20.371 1.00 40.27 297 GLN A N 1
ATOM 2176 C CA . GLN A 1 275 ? -20.878 16.657 20.944 1.00 41.49 297 GLN A CA 1
ATOM 2177 C C . GLN A 1 275 ? -21.350 16.346 22.362 1.00 38.04 297 GLN A C 1
ATOM 2178 O O . GLN A 1 275 ? -21.990 15.322 22.599 1.00 40.14 297 GLN A O 1
ATOM 2184 N N . VAL A 1 276 ? -21.024 17.233 23.297 1.00 39.17 298 VAL A N 1
ATOM 2185 C CA . VAL A 1 276 ? -21.358 17.038 24.706 1.00 34.86 298 VAL A CA 1
ATOM 2186 C C . VAL A 1 276 ? -22.859 16.862 24.916 1.00 35.03 298 VAL A C 1
ATOM 2187 O O . VAL A 1 276 ? -23.292 15.970 25.647 1.00 36.11 298 VAL A O 1
ATOM 2191 N N . ASN A 1 277 ? -23.649 17.709 24.267 1.00 35.62 299 ASN A N 1
ATOM 2192 C CA . ASN A 1 277 ? -25.101 17.590 24.320 1.00 38.07 299 ASN A CA 1
ATOM 2193 C C . ASN A 1 277 ? -25.598 16.578 23.290 1.00 42.02 299 ASN A C 1
ATOM 2194 O O . ASN A 1 277 ? -25.414 16.773 22.089 1.00 43.91 299 ASN A O 1
ATOM 2199 N N . PRO A 1 278 ? -26.226 15.488 23.763 1.00 42.77 300 PRO A N 1
ATOM 2200 C CA . PRO A 1 278 ? -26.787 14.438 22.904 1.00 37.45 300 PRO A CA 1
ATOM 2201 C C . PRO A 1 278 ? -27.752 14.974 21.848 1.00 44.51 300 PRO A C 1
ATOM 2202 O O . PRO A 1 278 ? -27.850 14.399 20.763 1.00 44.93 300 PRO A O 1
ATOM 2206 N N . GLU A 1 279 ? -28.449 16.063 22.161 1.00 43.41 301 GLU A N 1
ATOM 2207 C CA . GLU A 1 279 ? -29.391 16.659 21.220 1.00 44.72 301 GLU A CA 1
ATOM 2208 C C . GLU A 1 279 ? -28.679 17.389 20.086 1.00 41.22 301 GLU A C 1
ATOM 2209 O O . GLU A 1 279 ? -29.303 17.774 19.098 1.00 50.47 301 GLU A O 1
ATOM 2215 N N . GLU A 1 280 ? -27.371 17.578 20.230 1.00 39.99 302 GLU A N 1
ATOM 2216 C CA . GLU A 1 280 ? -26.580 18.242 19.201 1.00 43.51 302 GLU A CA 1
ATOM 2217 C C . GLU A 1 280 ? -25.808 17.237 18.350 1.00 44.76 302 GLU A C 1
ATOM 2218 O O . GLU A 1 280 ? -25.273 17.586 17.297 1.00 48.78 302 GLU A O 1
ATOM 2224 N N . ARG A 1 281 ? -25.749 15.992 18.812 1.00 44.79 303 ARG A N 1
ATOM 2225 C CA . ARG A 1 281 ? -25.080 14.934 18.063 1.00 37.77 303 ARG A CA 1
ATOM 2226 C C . ARG A 1 281 ? -25.904 14.544 16.846 1.00 36.42 303 ARG A C 1
ATOM 2227 O O . ARG A 1 281 ? -27.134 14.611 16.873 1.00 36.09 303 ARG A O 1
ATOM 2235 N N . LEU A 1 282 ? -25.222 14.134 15.782 1.00 37.35 304 LEU A N 1
ATOM 2236 C CA . LEU A 1 282 ? -25.895 13.650 14.586 1.00 32.99 304 LEU A CA 1
ATOM 2237 C C . LEU A 1 282 ? -26.660 12.365 14.889 1.00 36.69 304 LEU A C 1
ATOM 2238 O O . LEU A 1 282 ? -26.234 11.566 15.722 1.00 38.81 304 LEU A O 1
ATOM 2243 N N . SER A 1 283 ? -27.790 12.168 14.219 1.00 37.55 305 SER A N 1
ATOM 2244 C CA . SER A 1 283 ? -28.500 10.898 14.313 1.00 39.09 305 SER A CA 1
ATOM 2245 C C . SER A 1 283 ? -27.746 9.847 13.503 1.00 37.31 305 SER A C 1
ATOM 2246 O O . SER A 1 283 ? -26.854 10.185 12.723 1.00 39.86 305 SER A O 1
ATOM 2249 N N . ILE A 1 284 ? -28.098 8.577 13.681 1.00 36.51 306 ILE A N 1
ATOM 2250 C CA . ILE A 1 284 ? -27.395 7.504 12.985 1.00 34.45 306 ILE A CA 1
ATOM 2251 C C . ILE A 1 284 ? -27.635 7.575 11.476 1.00 34.83 306 ILE A C 1
ATOM 2252 O O . ILE A 1 284 ? -26.771 7.197 10.688 1.00 39.58 306 ILE A O 1
ATOM 2257 N N . ALA A 1 285 ? -28.798 8.084 11.079 1.00 33.87 307 ALA A N 1
ATOM 2258 C CA . ALA A 1 285 ? -29.134 8.211 9.665 1.00 33.50 307 ALA A CA 1
ATOM 2259 C C . ALA A 1 285 ? -28.288 9.290 8.997 1.00 36.48 307 ALA A C 1
ATOM 2260 O O . ALA A 1 285 ? -27.869 9.136 7.852 1.00 39.96 307 ALA A O 1
ATOM 2262 N N . GLU A 1 286 ? -28.040 10.380 9.720 1.00 38.90 308 GLU A N 1
ATOM 2263 C CA . GLU A 1 286 ? -27.220 11.474 9.208 1.00 40.76 308 GLU A CA 1
ATOM 2264 C C . GLU A 1 286 ? -25.766 11.038 9.061 1.00 42.46 308 GLU A C 1
ATOM 2265 O O . GLU A 1 286 ? -25.066 11.479 8.149 1.00 43.76 308 GLU A O 1
ATOM 2271 N N . VAL A 1 287 ? -25.320 10.170 9.965 1.00 37.97 309 VAL A N 1
ATOM 2272 C CA . VAL A 1 287 ? -23.962 9.641 9.923 1.00 32.83 309 VAL A CA 1
ATOM 2273 C C . VAL A 1 287 ? -23.742 8.786 8.677 1.00 36.12 309 VAL A C 1
ATOM 2274 O O . VAL A 1 287 ? -22.734 8.934 7.984 1.00 35.34 309 VAL A O 1
ATOM 2278 N N . VAL A 1 288 ? -24.694 7.900 8.397 1.00 35.62 310 VAL A N 1
ATOM 2279 C CA . VAL A 1 288 ? -24.612 7.010 7.242 1.00 36.69 310 VAL A CA 1
ATOM 2280 C C . VAL A 1 288 ? -24.628 7.792 5.931 1.00 38.76 310 VAL A C 1
ATOM 2281 O O . VAL A 1 288 ? -23.868 7.491 5.011 1.00 39.15 310 VAL A O 1
ATOM 2285 N N . HIS A 1 289 ? -25.490 8.802 5.861 1.00 40.61 311 HIS A N 1
ATOM 2286 C CA . HIS A 1 289 ? -25.610 9.642 4.672 1.00 42.61 311 HIS A CA 1
ATOM 2287 C C . HIS A 1 289 ? -24.299 10.335 4.318 1.00 38.88 311 HIS A C 1
ATOM 2288 O O . HIS A 1 289 ? -23.890 10.349 3.158 1.00 43.95 311 HIS A O 1
ATOM 2295 N N . GLN A 1 290 ? -23.643 10.910 5.320 1.00 38.13 312 GLN A N 1
ATOM 2296 C CA . GLN A 1 290 ? -22.382 11.604 5.095 1.00 41.48 312 GLN A CA 1
ATOM 2297 C C . GLN A 1 290 ? -21.285 10.627 4.683 1.00 40.84 312 GLN A C 1
ATOM 2298 O O . GLN A 1 290 ? -20.410 10.969 3.892 1.00 44.45 312 GLN A O 1
ATOM 2304 N N . LEU A 1 291 ? -21.342 9.410 5.217 1.00 39.16 313 LEU A N 1
ATOM 2305 C CA . LEU A 1 291 ? -20.389 8.369 4.848 1.00 36.38 313 LEU A CA 1
ATOM 2306 C C . LEU A 1 291 ? -20.592 7.928 3.398 1.00 41.92 313 LEU A C 1
ATOM 2307 O O . LEU A 1 291 ? -19.628 7.680 2.675 1.00 37.06 313 LEU A O 1
ATOM 2312 N N . GLN A 1 292 ? -21.851 7.836 2.980 1.00 37.15 314 GLN A N 1
ATOM 2313 C CA . GLN A 1 292 ? -22.179 7.412 1.623 1.00 43.79 314 GLN A CA 1
ATOM 2314 C C . GLN A 1 292 ? -21.722 8.439 0.592 1.00 44.39 314 GLN A C 1
ATOM 2315 O O . GLN A 1 292 ? -21.341 8.083 -0.523 1.00 46.60 314 GLN A O 1
ATOM 2321 N N . GLU A 1 293 ? -21.762 9.711 0.969 1.00 45.37 315 GLU A N 1
ATOM 2322 C CA . GLU A 1 293 ? -21.309 10.775 0.083 1.00 49.26 315 GLU A CA 1
ATOM 2323 C C . GLU A 1 293 ? -19.789 10.809 0.015 1.00 49.50 315 GLU A C 1
ATOM 2324 O O . GLU A 1 293 ? -19.214 11.167 -1.014 1.00 51.91 315 GLU A O 1
ATOM 2330 N N . ILE A 1 294 ? -19.141 10.441 1.115 1.00 39.74 316 ILE A N 1
ATOM 2331 C CA . ILE A 1 294 ? -17.688 10.340 1.140 1.00 43.61 316 ILE A CA 1
ATOM 2332 C C . ILE A 1 294 ? -17.244 9.166 0.276 1.00 46.25 316 ILE A C 1
ATOM 2333 O O . ILE A 1 294 ? -16.258 9.254 -0.457 1.00 51.93 316 ILE A O 1
ATOM 2338 N N . ALA A 1 295 ? -17.994 8.072 0.353 1.00 46.12 317 ALA A N 1
ATOM 2339 C CA . ALA A 1 295 ? -17.695 6.885 -0.436 1.00 48.41 317 ALA A CA 1
ATOM 2340 C C . ALA A 1 295 ? -17.963 7.135 -1.916 1.00 45.46 317 ALA A C 1
ATOM 2341 O O . ALA A 1 295 ? -17.247 6.627 -2.778 1.00 46.32 317 ALA A O 1
ATOM 2343 N N . ALA A 1 296 ? -18.994 7.921 -2.206 1.00 41.72 318 ALA A N 1
ATOM 2344 C CA . ALA A 1 296 ? -19.347 8.231 -3.587 1.00 45.07 318 ALA A CA 1
ATOM 2345 C C . ALA A 1 296 ? -18.324 9.169 -4.214 1.00 42.78 318 ALA A C 1
ATOM 2346 O O . ALA A 1 296 ? -18.023 9.070 -5.402 1.00 47.09 318 ALA A O 1
ATOM 2348 N N . ALA A 1 297 ? -17.783 10.073 -3.402 1.00 47.76 319 ALA A N 1
ATOM 2349 C CA . ALA A 1 297 ? -16.819 11.059 -3.877 1.00 48.50 319 ALA A CA 1
ATOM 2350 C C . ALA A 1 297 ? -15.398 10.512 -3.851 1.00 48.99 319 ALA A C 1
ATOM 2351 O O . ALA A 1 297 ? -14.442 11.225 -4.156 1.00 50.64 319 ALA A O 1
ATOM 2353 N N . ARG A 1 298 ? -15.261 9.244 -3.482 1.00 47.02 320 ARG A N 1
ATOM 2354 C CA . ARG A 1 298 ? -13.950 8.616 -3.423 1.00 43.17 320 ARG A CA 1
ATOM 2355 C C . ARG A 1 298 ? -13.931 7.350 -4.274 1.00 41.12 320 ARG A C 1
ATOM 2356 O O . ARG A 1 298 ? -12.938 6.622 -4.295 1.00 42.34 320 ARG A O 1
ATOM 2364 N N . ASN A 1 299 ? -15.037 7.107 -4.976 1.00 39.81 321 ASN A N 1
ATOM 2365 C CA . ASN A 1 299 ? -15.178 5.961 -5.872 1.00 42.79 321 ASN A CA 1
ATOM 2366 C C . ASN A 1 299 ? -14.924 4.640 -5.150 1.00 42.31 321 ASN A C 1
ATOM 2367 O O . ASN A 1 299 ? -14.172 3.788 -5.623 1.00 48.77 321 ASN A O 1
ATOM 2372 N N . VAL A 1 300 ? -15.556 4.484 -3.992 1.00 46.74 322 VAL A N 1
ATOM 2373 C CA . VAL A 1 300 ? -15.387 3.290 -3.174 1.00 43.77 322 VAL A CA 1
ATOM 2374 C C . VAL A 1 300 ? -16.741 2.744 -2.735 1.00 41.69 322 VAL A C 1
ATOM 2375 O O . VAL A 1 300 ? -17.612 3.500 -2.305 1.00 42.87 322 VAL A O 1
ATOM 2379 N N . ASN A 1 301 ? -16.917 1.432 -2.867 1.00 35.84 323 ASN A N 1
ATOM 2380 C CA . ASN A 1 301 ? -18.106 0.765 -2.359 1.00 40.94 323 ASN A CA 1
ATOM 2381 C C . ASN A 1 301 ? -17.886 0.360 -0.905 1.00 44.60 323 ASN A C 1
ATOM 2382 O O . ASN A 1 301 ? -17.160 -0.594 -0.626 1.00 44.51 323 ASN A O 1
ATOM 2387 N N . PRO A 1 302 ? -18.525 1.084 0.025 1.00 40.09 324 PRO A N 1
ATOM 2388 C CA . PRO A 1 302 ? -18.280 0.942 1.465 1.00 38.49 324 PRO A CA 1
ATOM 2389 C C . PRO A 1 302 ? -18.729 -0.403 2.039 1.00 39.19 324 PRO A C 1
ATOM 2390 O O . PRO A 1 302 ? -18.284 -0.770 3.125 1.00 39.42 324 PRO A O 1
ATOM 2394 N N . LYS A 1 303 ? -19.581 -1.127 1.320 1.00 42.12 325 LYS A N 1
ATOM 2395 C CA . LYS A 1 303 ? -20.070 -2.421 1.789 1.00 35.39 325 LYS A CA 1
ATOM 2396 C C . LYS A 1 303 ? -19.198 -3.584 1.317 1.00 43.02 325 LYS A C 1
ATOM 2397 O O . LYS A 1 303 ? -19.414 -4.730 1.713 1.00 38.50 325 LYS A O 1
ATOM 2403 N N . SER A 1 304 ? -18.218 -3.291 0.468 1.00 46.57 326 SER A N 1
ATOM 2404 C CA . SER A 1 304 ? -17.354 -4.331 -0.082 1.00 45.68 326 SER A CA 1
ATOM 2405 C C . SER A 1 304 ? -16.428 -4.906 0.987 1.00 49.22 326 SER A C 1
ATOM 2406 O O . SER A 1 304 ? -16.028 -4.195 1.910 1.00 47.76 326 SER A O 1
ATOM 2409 N N . PRO A 1 305 ? -16.093 -6.201 0.866 1.00 41.29 327 PRO A N 1
ATOM 2410 C CA . PRO A 1 305 ? -15.163 -6.875 1.777 1.00 44.43 327 PRO A CA 1
ATOM 2411 C C . PRO A 1 305 ? -13.829 -6.145 1.897 1.00 48.32 327 PRO A C 1
ATOM 2412 O O . PRO A 1 305 ? -13.319 -5.624 0.906 1.00 55.22 327 PRO A O 1
ATOM 2416 N N . ILE A 1 306 ? -13.278 -6.109 3.105 1.00 52.68 328 ILE A N 1
ATOM 2417 C CA . ILE A 1 306 ? -12.020 -5.416 3.357 1.00 54.52 328 ILE A CA 1
ATOM 2418 C C . ILE A 1 306 ? -10.845 -6.371 3.185 1.00 60.98 328 ILE A C 1
ATOM 2419 O O . ILE A 1 306 ? -10.386 -6.987 4.147 1.00 61.92 328 ILE A O 1
ATOM 2424 N N . THR A 1 307 ? -10.362 -6.482 1.952 1.00 62.83 329 THR A N 1
ATOM 2425 C CA . THR A 1 307 ? -9.329 -7.452 1.606 1.00 61.76 329 THR A CA 1
ATOM 2426 C C . THR A 1 307 ? -8.000 -7.186 2.311 1.00 64.62 329 THR A C 1
ATOM 2427 O O . THR A 1 307 ? -7.207 -8.105 2.518 1.00 65.09 329 THR A O 1
ATOM 2431 N N . GLU A 1 308 ? -7.764 -5.931 2.682 1.00 62.32 330 GLU A N 1
ATOM 2432 C CA . GLU A 1 308 ? -6.515 -5.541 3.327 1.00 66.48 330 GLU A CA 1
ATOM 2433 C C . GLU A 1 308 ? -6.313 -6.258 4.660 1.00 70.16 330 GLU A C 1
ATOM 2434 O O . GLU A 1 308 ? -5.183 -6.547 5.055 1.00 69.84 330 GLU A O 1
ATOM 2440 N N . LEU A 1 309 ? -7.415 -6.551 5.344 1.00 66.02 331 LEU A N 1
ATOM 2441 C CA . LEU A 1 309 ? -7.362 -7.181 6.659 1.00 67.59 331 LEU A CA 1
ATOM 2442 C C . LEU A 1 309 ? -7.251 -8.703 6.572 1.00 75.46 331 LEU A C 1
ATOM 2443 O O . LEU A 1 309 ? -6.745 -9.349 7.491 1.00 72.38 331 LEU A O 1
ATOM 2448 N N . LEU A 1 310 ? -7.726 -9.268 5.465 1.00 71.49 332 LEU A N 1
ATOM 2449 C CA . LEU A 1 310 ? -7.709 -10.715 5.269 1.00 71.40 332 LEU A CA 1
ATOM 2450 C C . LEU A 1 310 ? -6.291 -11.255 5.108 1.00 69.39 332 LEU A C 1
ATOM 2451 O O . LEU A 1 310 ? -5.366 -10.514 4.777 1.00 67.26 332 LEU A O 1
ATOM 2456 N N . GLY B 2 7 ? 4.375 -21.786 13.700 1.00 88.32 0 GLY B N 1
ATOM 2457 C CA . GLY B 2 7 ? 4.367 -23.031 12.941 1.00 95.17 0 GLY B CA 1
ATOM 2458 C C . GLY B 2 7 ? 4.445 -22.773 11.440 1.00 96.00 0 GLY B C 1
ATOM 2459 O O . GLY B 2 7 ? 4.214 -21.656 10.975 1.00 94.18 0 GLY B O 1
ATOM 2460 N N . GLN B 2 8 ? 4.779 -23.817 10.689 1.00 94.43 1 GLN B N 1
ATOM 2461 C CA . GLN B 2 8 ? 4.791 -23.750 9.234 1.00 94.79 1 GLN B CA 1
ATOM 2462 C C . GLN B 2 8 ? 3.790 -24.763 8.686 1.00 90.82 1 GLN B C 1
ATOM 2463 O O . GLN B 2 8 ? 3.856 -25.949 9.004 1.00 87.90 1 GLN B O 1
ATOM 2469 N N . VAL B 2 9 ? 2.840 -24.287 7.889 1.00 90.03 2 VAL B N 1
ATOM 2470 C CA . VAL B 2 9 ? 1.849 -25.175 7.298 1.00 84.54 2 VAL B CA 1
ATOM 2471 C C . VAL B 2 9 ? 2.138 -25.376 5.814 1.00 80.08 2 VAL B C 1
ATOM 2472 O O . VAL B 2 9 ? 2.159 -24.425 5.029 1.00 82.15 2 VAL B O 1
ATOM 2476 N N . GLN B 2 10 ? 2.384 -26.626 5.443 1.00 74.50 3 GLN B N 1
ATOM 2477 C CA . GLN B 2 10 ? 2.723 -26.963 4.069 1.00 79.17 3 GLN B CA 1
ATOM 2478 C C . GLN B 2 10 ? 1.710 -27.942 3.492 1.00 73.79 3 GLN B C 1
ATOM 2479 O O . GLN B 2 10 ? 1.750 -29.139 3.777 1.00 69.60 3 GLN B O 1
ATOM 2485 N N . LEU B 2 11 ? 0.793 -27.417 2.688 1.00 69.27 4 LEU B N 1
ATOM 2486 C CA . LEU B 2 11 ? -0.203 -28.238 2.016 1.00 64.88 4 LEU B CA 1
ATOM 2487 C C . LEU B 2 11 ? 0.058 -28.232 0.515 1.00 61.59 4 LEU B C 1
ATOM 2488 O O . LEU B 2 11 ? 0.384 -27.193 -0.058 1.00 57.86 4 LEU B O 1
ATOM 2493 N N . GLN B 2 12 ? -0.072 -29.394 -0.118 1.00 64.33 5 GLN B N 1
ATOM 2494 C CA . GLN B 2 12 ? 0.206 -29.526 -1.546 1.00 60.14 5 GLN B CA 1
ATOM 2495 C C . GLN B 2 12 ? -0.814 -30.428 -2.234 1.00 53.67 5 GLN B C 1
ATOM 2496 O O . GLN B 2 12 ? -0.844 -31.635 -1.997 1.00 45.52 5 GLN B O 1
ATOM 2502 N N . GLU B 2 13 ? -1.644 -29.836 -3.089 1.00 53.80 6 GLU B N 1
ATOM 2503 C CA . GLU B 2 13 ? -2.678 -30.585 -3.798 1.00 50.77 6 GLU B CA 1
ATOM 2504 C C . GLU B 2 13 ? -2.200 -31.030 -5.174 1.00 53.14 6 GLU B C 1
ATOM 2505 O O . GLU B 2 13 ? -1.313 -30.412 -5.761 1.00 58.47 6 GLU B O 1
ATOM 2511 N N . SER B 2 14 ? -2.803 -32.102 -5.681 1.00 48.48 7 SER B N 1
ATOM 2512 C CA . SER B 2 14 ? -2.498 -32.611 -7.015 1.00 46.34 7 SER B CA 1
ATOM 2513 C C . SER B 2 14 ? -3.533 -33.646 -7.447 1.00 49.48 7 SER B C 1
ATOM 2514 O O . SER B 2 14 ? -4.293 -34.160 -6.624 1.00 44.78 7 SER B O 1
ATOM 2517 N N . GLY B 2 15 ? -3.562 -33.948 -8.741 1.00 41.63 8 GLY B N 1
ATOM 2518 C CA . GLY B 2 15 ? -4.475 -34.947 -9.263 1.00 34.97 8 GLY B CA 1
ATOM 2519 C C . GLY B 2 15 ? -5.503 -34.393 -10.230 1.00 36.87 8 GLY B C 1
ATOM 2520 O O . GLY B 2 15 ? -6.227 -35.150 -10.878 1.00 44.94 8 GLY B O 1
ATOM 2521 N N . GLY B 2 16 ? -5.572 -33.070 -10.332 1.00 36.97 9 GLY B N 1
ATOM 2522 C CA . GLY B 2 16 ? -6.523 -32.430 -11.223 1.00 41.28 9 GLY B CA 1
ATOM 2523 C C . GLY B 2 16 ? -6.112 -32.507 -12.682 1.00 44.08 9 GLY B C 1
ATOM 2524 O O . GLY B 2 16 ? -5.095 -33.111 -13.024 1.00 38.73 9 GLY B O 1
ATOM 2525 N N . GLY B 2 17 ? -6.910 -31.892 -13.549 1.00 41.37 10 GLY B N 1
ATOM 2526 C CA . GLY B 2 17 ? -6.613 -31.873 -14.970 1.00 41.75 10 GLY B CA 1
ATOM 2527 C C . GLY B 2 17 ? -7.857 -31.762 -15.827 1.00 43.99 10 GLY B C 1
ATOM 2528 O O . GLY B 2 17 ? -8.928 -31.392 -15.344 1.00 41.23 10 GLY B O 1
ATOM 2529 N N . LEU B 2 18 ? -7.713 -32.085 -17.108 1.00 46.93 11 LEU B N 1
ATOM 2530 C CA . LEU B 2 18 ? -8.832 -32.034 -18.038 1.00 47.12 11 LEU B CA 1
ATOM 2531 C C . LEU B 2 18 ? -9.646 -33.323 -17.963 1.00 41.07 11 LEU B C 1
ATOM 2532 O O . LEU B 2 18 ? -9.152 -34.401 -18.288 1.00 40.74 11 LEU B O 1
ATOM 2537 N N . VAL B 2 19 ? -10.894 -33.201 -17.527 1.00 42.68 12 VAL B N 1
ATOM 2538 C CA . VAL B 2 19 ? -11.768 -34.353 -17.352 1.00 43.98 12 VAL B CA 1
ATOM 2539 C C . VAL B 2 19 ? -13.101 -34.090 -18.051 1.00 43.34 12 VAL B C 1
ATOM 2540 O O . VAL B 2 19 ? -13.505 -32.938 -18.213 1.00 50.51 12 VAL B O 1
ATOM 2544 N N . GLN B 2 20 ? -13.774 -35.153 -18.479 1.00 38.13 13 GLN B N 1
ATOM 2545 C CA . GLN B 2 20 ? -15.015 -35.022 -19.234 1.00 40.44 13 GLN B CA 1
ATOM 2546 C C . GLN B 2 20 ? -16.243 -35.128 -18.336 1.00 38.35 13 GLN B C 1
ATOM 2547 O O . GLN B 2 20 ? -16.182 -35.748 -17.273 1.00 42.71 13 GLN B O 1
ATOM 2553 N N . PRO B 2 21 ? -17.363 -34.513 -18.760 1.00 37.30 14 PRO B N 1
ATOM 2554 C CA . PRO B 2 21 ? -18.632 -34.587 -18.026 1.00 43.85 14 PRO B CA 1
ATOM 2555 C C . PRO B 2 21 ? -19.096 -36.023 -17.802 1.00 39.74 14 PRO B C 1
ATOM 2556 O O . PRO B 2 21 ? -19.132 -36.811 -18.745 1.00 44.12 14 PRO B O 1
ATOM 2560 N N . GLY B 2 22 ? -19.445 -36.353 -16.563 1.00 40.77 15 GLY B N 1
ATOM 2561 C CA . GLY B 2 22 ? -19.858 -37.702 -16.223 1.00 40.36 15 GLY B CA 1
ATOM 2562 C C . GLY B 2 22 ? -18.672 -38.580 -15.877 1.00 36.52 15 GLY B C 1
ATOM 2563 O O . GLY B 2 22 ? -18.835 -39.726 -15.463 1.00 37.06 15 GLY B O 1
ATOM 2564 N N . GLY B 2 23 ? -17.471 -38.035 -16.047 1.00 41.38 16 GLY B N 1
ATOM 2565 C CA . GLY B 2 23 ? -16.249 -38.767 -15.771 1.00 42.30 16 GLY B CA 1
ATOM 2566 C C . GLY B 2 23 ? -15.852 -38.714 -14.309 1.00 43.74 16 GLY B C 1
ATOM 2567 O O . GLY B 2 23 ? -16.594 -38.194 -13.474 1.00 41.25 16 GLY B O 1
ATOM 2568 N N . SER B 2 24 ? -14.676 -39.250 -14.001 1.00 40.16 17 SER B N 1
ATOM 2569 C CA . SER B 2 24 ? -14.195 -39.311 -12.625 1.00 44.70 17 SER B CA 1
ATOM 2570 C C . SER B 2 24 ? -12.790 -38.728 -12.490 1.00 44.54 17 SER B C 1
ATOM 2571 O O . SER B 2 24 ? -12.088 -38.535 -13.481 1.00 47.61 17 SER B O 1
ATOM 2574 N N . LEU B 2 25 ? -12.388 -38.447 -11.255 1.00 41.72 18 LEU B N 1
ATOM 2575 C CA . LEU B 2 25 ? -11.049 -37.937 -10.976 1.00 47.16 18 LEU B CA 1
ATOM 2576 C C . LEU B 2 25 ? -10.711 -38.155 -9.500 1.00 43.66 18 LEU B C 1
ATOM 2577 O O . LEU B 2 25 ? -11.602 -38.343 -8.671 1.00 39.22 18 LEU B O 1
ATOM 2582 N N . ARG B 2 26 ? -9.423 -38.143 -9.176 1.00 42.86 19 ARG B N 1
ATOM 2583 C CA . ARG B 2 26 ? -8.975 -38.439 -7.823 1.00 36.40 19 ARG B CA 1
ATOM 2584 C C . ARG B 2 26 ? -7.909 -37.449 -7.360 1.00 46.25 19 ARG B C 1
ATOM 2585 O O . ARG B 2 26 ? -6.783 -37.456 -7.860 1.00 35.08 19 ARG B O 1
ATOM 2593 N N . LEU B 2 27 ? -8.273 -36.600 -6.402 1.00 40.02 20 LEU B N 1
ATOM 2594 C CA . LEU B 2 27 ? -7.355 -35.596 -5.880 1.00 40.99 20 LEU B CA 1
ATOM 2595 C C . LEU B 2 27 ? -6.630 -36.106 -4.644 1.00 38.88 20 LEU B C 1
ATOM 2596 O O . LEU B 2 27 ? -7.117 -36.998 -3.951 1.00 42.98 20 LEU B O 1
ATOM 2601 N N . SER B 2 28 ? -5.462 -35.535 -4.373 1.00 33.16 21 SER B N 1
ATOM 2602 C CA . SER B 2 28 ? -4.680 -35.916 -3.206 1.00 44.85 21 SER B CA 1
ATOM 2603 C C . SER B 2 28 ? -4.002 -34.694 -2.604 1.00 50.01 21 SER B C 1
ATOM 2604 O O . SER B 2 28 ? -3.860 -33.666 -3.266 1.00 52.11 21 SER B O 1
ATOM 2607 N N . CYS B 2 29 ? -3.581 -34.810 -1.349 1.00 47.14 22 CYS B N 1
ATOM 2608 C CA . CYS B 2 29 ? -2.933 -33.698 -0.669 1.00 52.76 22 CYS B CA 1
ATOM 2609 C C . CYS B 2 29 ? -2.029 -34.176 0.463 1.00 52.18 22 CYS B C 1
ATOM 2610 O O . CYS B 2 29 ? -2.444 -34.968 1.306 1.00 57.23 22 CYS B O 1
ATOM 2613 N N . SER B 2 30 ? -0.793 -33.688 0.476 1.00 50.05 23 SER B N 1
ATOM 2614 C CA . SER B 2 30 ? 0.160 -34.041 1.521 1.00 55.35 23 SER B CA 1
ATOM 2615 C C . SER B 2 30 ? 0.287 -32.914 2.541 1.00 65.18 23 SER B C 1
ATOM 2616 O O . SER B 2 30 ? 0.201 -31.735 2.191 1.00 63.89 23 SER B O 1
ATOM 2619 N N . ALA B 2 31 ? 0.499 -33.279 3.801 1.00 59.66 24 ALA B N 1
ATOM 2620 C CA . ALA B 2 31 ? 0.575 -32.296 4.873 1.00 60.33 24 ALA B CA 1
ATOM 2621 C C . ALA B 2 31 ? 1.886 -32.400 5.642 1.00 61.80 24 ALA B C 1
ATOM 2622 O O . ALA B 2 31 ? 2.517 -33.457 5.670 1.00 66.06 24 ALA B O 1
ATOM 2624 N N . SER B 2 32 ? 2.285 -31.292 6.263 1.00 60.21 25 SER B N 1
ATOM 2625 C CA . SER B 2 32 ? 3.484 -31.249 7.096 1.00 64.26 25 SER B CA 1
ATOM 2626 C C . SER B 2 32 ? 3.539 -29.959 7.914 1.00 65.54 25 SER B C 1
ATOM 2627 O O . SER B 2 32 ? 2.915 -28.959 7.558 1.00 68.65 25 SER B O 1
ATOM 2630 N N . GLY B 2 33 ? 4.285 -29.994 9.013 1.00 73.12 26 GLY B N 1
ATOM 2631 C CA . GLY B 2 33 ? 4.485 -28.818 9.842 1.00 74.07 26 GLY B CA 1
ATOM 2632 C C . GLY B 2 33 ? 3.442 -28.646 10.929 1.00 69.32 26 GLY B C 1
ATOM 2633 O O . GLY B 2 33 ? 3.506 -27.708 11.724 1.00 80.57 26 GLY B O 1
ATOM 2634 N N . PHE B 2 34 ? 2.473 -29.553 10.958 1.00 61.40 27 PHE B N 1
ATOM 2635 C CA . PHE B 2 34 ? 1.456 -29.568 12.001 1.00 58.50 27 PHE B CA 1
ATOM 2636 C C . PHE B 2 34 ? 1.011 -31.001 12.247 1.00 66.27 27 PHE B C 1
ATOM 2637 O O . PHE B 2 34 ? 1.469 -31.921 11.573 1.00 67.18 27 PHE B O 1
ATOM 2645 N N . LYS B 2 35 ? 0.117 -31.195 13.209 1.00 71.12 28 LYS B N 1
ATOM 2646 C CA . LYS B 2 35 ? -0.356 -32.538 13.515 1.00 69.33 28 LYS B CA 1
ATOM 2647 C C . LYS B 2 35 ? -1.608 -32.858 12.709 1.00 69.32 28 LYS B C 1
ATOM 2648 O O . LYS B 2 35 ? -2.704 -32.397 13.027 1.00 68.66 28 LYS B O 1
ATOM 2654 N N . PHE B 2 36 ? -1.424 -33.655 11.661 1.00 71.76 29 PHE B N 1
ATOM 2655 C CA . PHE B 2 36 ? -2.502 -34.023 10.751 1.00 68.20 29 PHE B CA 1
ATOM 2656 C C . PHE B 2 36 ? -3.560 -34.876 11.444 1.00 66.54 29 PHE B C 1
ATOM 2657 O O . PHE B 2 36 ? -4.716 -34.912 11.022 1.00 63.92 29 PHE B O 1
ATOM 2665 N N . ASN B 2 37 ? -3.156 -35.563 12.508 1.00 67.13 30 ASN B N 1
ATOM 2666 C CA . ASN B 2 37 ? -4.057 -36.450 13.234 1.00 68.36 30 ASN B CA 1
ATOM 2667 C C . ASN B 2 37 ? -5.018 -35.678 14.136 1.00 67.99 30 ASN B C 1
ATOM 2668 O O . ASN B 2 37 ? -6.061 -36.199 14.528 1.00 57.99 30 ASN B O 1
ATOM 2673 N N . ASP B 2 38 ? -4.656 -34.440 14.465 1.00 76.08 31 ASP B N 1
ATOM 2674 C CA . ASP B 2 38 ? -5.530 -33.550 15.229 1.00 72.71 31 ASP B CA 1
ATOM 2675 C C . ASP B 2 38 ? -6.097 -32.414 14.387 1.00 71.72 31 ASP B C 1
ATOM 2676 O O . ASP B 2 38 ? -6.079 -31.259 14.812 1.00 73.77 31 ASP B O 1
ATOM 2681 N N . SER B 2 39 ? -6.596 -32.728 13.197 1.00 64.38 32 SER B N 1
ATOM 2682 C CA . SER B 2 39 ? -7.162 -31.688 12.348 1.00 63.46 32 SER B CA 1
ATOM 2683 C C . SER B 2 39 ? -8.322 -32.197 11.502 1.00 53.51 32 SER B C 1
ATOM 2684 O O . SER B 2 39 ? -8.184 -33.163 10.752 1.00 45.69 32 SER B O 1
ATOM 2687 N N . TYR B 2 40 ? -9.472 -31.547 11.651 1.00 54.20 33 TYR B N 1
ATOM 2688 C CA . TYR B 2 40 ? -10.580 -31.742 10.731 1.00 47.78 33 TYR B CA 1
ATOM 2689 C C . TYR B 2 40 ? -10.125 -31.229 9.371 1.00 40.48 33 TYR B C 1
ATOM 2690 O O . TYR B 2 40 ? -9.749 -30.066 9.235 1.00 44.52 33 TYR B O 1
ATOM 2699 N N . MET B 2 41 ? -10.141 -32.098 8.370 1.00 39.64 34 MET B N 1
ATOM 2700 C CA . MET B 2 41 ? -9.646 -31.724 7.053 1.00 41.52 34 MET B CA 1
ATOM 2701 C C . MET B 2 41 ? -10.782 -31.523 6.059 1.00 39.19 34 MET B C 1
ATOM 2702 O O . MET B 2 41 ? -11.779 -32.247 6.076 1.00 33.89 34 MET B O 1
ATOM 2707 N N . SER B 2 42 ? -10.621 -30.525 5.197 1.00 32.76 35 SER B N 1
ATOM 2708 C CA . SER B 2 42 ? -11.658 -30.160 4.246 1.00 36.16 35 SER B CA 1
ATOM 2709 C C . SER B 2 42 ? -11.099 -29.936 2.848 1.00 35.13 35 SER B C 1
ATOM 2710 O O . SER B 2 42 ? -9.947 -29.536 2.678 1.00 32.94 35 SER B O 1
ATOM 2713 N N . TRP B 2 43 ? -11.927 -30.202 1.847 1.00 32.92 36 TRP B N 1
ATOM 2714 C CA . TRP B 2 43 ? -11.621 -29.802 0.483 1.00 38.18 36 TRP B CA 1
ATOM 2715 C C . TRP B 2 43 ? -12.497 -28.607 0.129 1.00 35.20 36 TRP B C 1
ATOM 2716 O O . TRP B 2 43 ? -13.708 -28.632 0.347 1.00 33.47 36 TRP B O 1
ATOM 2727 N N . VAL B 2 44 ? -11.875 -27.554 -0.393 1.00 39.94 37 VAL B N 1
ATOM 2728 C CA . VAL B 2 44 ? -12.602 -26.369 -0.837 1.00 38.84 37 VAL B CA 1
ATOM 2729 C C . VAL B 2 44 ? -12.264 -26.061 -2.293 1.00 40.67 37 VAL B C 1
ATOM 2730 O O . VAL B 2 44 ? -11.193 -26.429 -2.780 1.00 39.15 37 VAL B O 1
ATOM 2734 N N . ARG B 2 45 ? -13.176 -25.391 -2.989 1.00 38.62 38 ARG B N 1
ATOM 2735 C CA . ARG B 2 45 ? -12.952 -25.068 -4.393 1.00 40.23 38 ARG B CA 1
ATOM 2736 C C . ARG B 2 45 ? -13.211 -23.595 -4.697 1.00 43.10 38 ARG B C 1
ATOM 2737 O O . ARG B 2 45 ? -14.054 -22.954 -4.069 1.00 45.73 38 ARG B O 1
ATOM 2745 N N . ARG B 2 46 ? -12.473 -23.064 -5.664 1.00 45.52 39 ARG B N 1
ATOM 2746 C CA . ARG B 2 46 ? -12.657 -21.684 -6.091 1.00 46.87 39 ARG B CA 1
ATOM 2747 C C . ARG B 2 46 ? -13.264 -21.626 -7.490 1.00 39.70 39 ARG B C 1
ATOM 2748 O O . ARG B 2 46 ? -12.547 -21.642 -8.489 1.00 46.29 39 ARG B O 1
ATOM 2756 N N . VAL B 2 47 ? -14.589 -21.564 -7.552 1.00 42.87 40 VAL B N 1
ATOM 2757 C CA . VAL B 2 47 ? -15.303 -21.520 -8.823 1.00 42.25 40 VAL B CA 1
ATOM 2758 C C . VAL B 2 47 ? -15.286 -20.113 -9.412 1.00 50.07 40 VAL B C 1
ATOM 2759 O O . VAL B 2 47 ? -15.623 -19.147 -8.726 1.00 51.24 40 VAL B O 1
ATOM 2763 N N . PRO B 2 48 ? -14.883 -19.993 -10.687 1.00 45.41 41 PRO B N 1
ATOM 2764 C CA . PRO B 2 48 ? -14.821 -18.703 -11.386 1.00 51.44 41 PRO B CA 1
ATOM 2765 C C . PRO B 2 48 ? -16.165 -17.981 -11.416 1.00 48.04 41 PRO B C 1
ATOM 2766 O O . PRO B 2 48 ? -17.173 -18.560 -11.825 1.00 44.90 41 PRO B O 1
ATOM 2770 N N . GLY B 2 49 ? -16.170 -16.724 -10.981 1.00 40.61 42 GLY B N 1
ATOM 2771 C CA . GLY B 2 49 ? -17.383 -15.929 -10.948 1.00 48.60 42 GLY B CA 1
ATOM 2772 C C . GLY B 2 49 ? -18.221 -16.148 -9.700 1.00 55.28 42 GLY B C 1
ATOM 2773 O O . GLY B 2 49 ? -19.301 -15.573 -9.563 1.00 55.43 42 GLY B O 1
ATOM 2774 N N . LYS B 2 50 ? -17.724 -16.978 -8.787 1.00 52.93 43 LYS B N 1
ATOM 2775 C CA . LYS B 2 50 ? -18.453 -17.306 -7.565 1.00 50.47 43 LYS B CA 1
ATOM 2776 C C . LYS B 2 50 ? -17.605 -17.061 -6.325 1.00 48.50 43 LYS B C 1
ATOM 2777 O O . LYS B 2 50 ? -18.089 -16.545 -5.319 1.00 53.90 43 LYS B O 1
ATOM 2783 N N . GLY B 2 51 ? -16.336 -17.444 -6.405 1.00 47.92 44 GLY B N 1
ATOM 2784 C CA . GLY B 2 51 ? -15.435 -17.323 -5.277 1.00 45.88 44 GLY B CA 1
ATOM 2785 C C . GLY B 2 51 ? -15.217 -18.660 -4.599 1.00 49.04 44 GLY B C 1
ATOM 2786 O O . GLY B 2 51 ? -15.354 -19.715 -5.219 1.00 45.40 44 GLY B O 1
ATOM 2787 N N . LEU B 2 52 ? -14.886 -18.617 -3.315 1.00 45.35 45 LEU B N 1
ATOM 2788 C CA . LEU B 2 52 ? -14.570 -19.828 -2.578 1.00 44.53 45 LEU B CA 1
ATOM 2789 C C . LEU B 2 52 ? -15.793 -20.440 -1.913 1.00 38.44 45 LEU B C 1
ATOM 2790 O O . LEU B 2 52 ? -16.685 -19.731 -1.452 1.00 47.01 45 LEU B O 1
ATOM 2795 N N . GLU B 2 53 ? -15.825 -21.765 -1.864 1.00 42.34 46 GLU B N 1
ATOM 2796 C CA . GLU B 2 53 ? -16.917 -22.476 -1.217 1.00 41.99 46 GLU B CA 1
ATOM 2797 C C . GLU B 2 53 ? -16.445 -23.834 -0.699 1.00 37.49 46 GLU B C 1
ATOM 2798 O O . GLU B 2 53 ? -15.543 -24.451 -1.267 1.00 38.14 46 GLU B O 1
ATOM 2804 N N . TRP B 2 54 ? -17.060 -24.286 0.389 1.00 40.58 47 TRP B N 1
ATOM 2805 C CA . TRP B 2 54 ? -16.712 -25.557 1.014 1.00 30.74 47 TRP B CA 1
ATOM 2806 C C . TRP B 2 54 ? -17.378 -26.715 0.281 1.00 30.06 47 TRP B C 1
ATOM 2807 O O . TRP B 2 54 ? -18.543 -26.627 -0.103 1.00 31.46 47 TRP B O 1
ATOM 2818 N N . VAL B 2 55 ? -16.634 -27.800 0.091 1.00 26.67 48 VAL B N 1
ATOM 2819 C CA . VAL B 2 55 ? -17.124 -28.938 -0.678 1.00 28.68 48 VAL B CA 1
ATOM 2820 C C . VAL B 2 55 ? -17.330 -30.182 0.176 1.00 31.10 48 VAL B C 1
ATOM 2821 O O . VAL B 2 55 ? -18.406 -30.780 0.171 1.00 29.98 48 VAL B O 1
ATOM 2825 N N . ALA B 2 56 ? -16.289 -30.571 0.904 1.00 30.09 49 ALA B N 1
ATOM 2826 C CA . ALA B 2 56 ? -16.320 -31.812 1.668 1.00 27.52 49 ALA B CA 1
ATOM 2827 C C . ALA B 2 56 ? -15.383 -31.758 2.867 1.00 27.19 49 ALA B C 1
ATOM 2828 O O . ALA B 2 56 ? -14.396 -31.026 2.856 1.00 24.70 49 ALA B O 1
ATOM 2830 N N . GLY B 2 57 ? -15.694 -32.545 3.895 1.00 32.18 50 GLY B N 1
ATOM 2831 C CA . GLY B 2 57 ? -14.909 -32.552 5.118 1.00 31.26 50 GLY B CA 1
ATOM 2832 C C . GLY B 2 57 ? -14.936 -33.881 5.852 1.00 37.61 50 GLY B C 1
ATOM 2833 O O . GLY B 2 57 ? -15.902 -34.642 5.752 1.00 32.49 50 GLY B O 1
ATOM 2834 N N . ILE B 2 58 ? -13.871 -34.159 6.599 1.00 31.70 51 ILE B N 1
ATOM 2835 C CA . ILE B 2 58 ? -13.763 -35.420 7.323 1.00 38.39 51 ILE B CA 1
ATOM 2836 C C . ILE B 2 58 ? -13.206 -35.212 8.735 1.00 41.76 51 ILE B C 1
ATOM 2837 O O . ILE B 2 58 ? -12.346 -34.358 8.962 1.00 37.56 51 ILE B O 1
ATOM 2842 N N . TRP B 2 59 ? -13.715 -35.990 9.683 1.00 34.44 52 TRP B N 1
ATOM 2843 C CA . TRP B 2 59 ? -13.293 -35.881 11.073 1.00 44.23 52 TRP B CA 1
ATOM 2844 C C . TRP B 2 59 ? -11.852 -36.365 11.242 1.00 43.02 52 TRP B C 1
ATOM 2845 O O . TRP B 2 59 ? -11.316 -37.050 10.369 1.00 44.86 52 TRP B O 1
ATOM 2856 N N . GLU B 2 60 ? -11.231 -36.005 12.363 1.00 45.72 53 GLU B N 1
ATOM 2857 C CA . GLU B 2 60 ? -9.840 -36.375 12.632 1.00 49.70 53 GLU B CA 1
ATOM 2858 C C . GLU B 2 60 ? -9.641 -37.887 12.756 1.00 51.81 53 GLU B C 1
ATOM 2859 O O . GLU B 2 60 ? -8.528 -38.386 12.591 1.00 51.43 53 GLU B O 1
ATOM 2865 N N . ASP B 2 61 ? -10.717 -38.609 13.049 1.00 46.23 54 ASP B N 1
ATOM 2866 C CA . ASP B 2 61 ? -10.637 -40.055 13.219 1.00 49.20 54 ASP B CA 1
ATOM 2867 C C . ASP B 2 61 ? -11.543 -40.769 12.226 1.00 49.88 54 ASP B C 1
ATOM 2868 O O . ASP B 2 61 ? -11.878 -41.939 12.410 1.00 51.38 54 ASP B O 1
ATOM 2873 N N . SER B 2 62 ? -11.949 -40.042 11.187 1.00 46.81 55 SER B N 1
ATOM 2874 C CA . SER B 2 62 ? -12.783 -40.574 10.108 1.00 45.71 55 SER B CA 1
ATOM 2875 C C . SER B 2 62 ? -14.132 -41.108 10.589 1.00 47.05 55 SER B C 1
ATOM 2876 O O . SER B 2 62 ? -14.788 -41.868 9.877 1.00 49.07 55 SER B O 1
ATOM 2879 N N . SER B 2 63 ? -14.547 -40.707 11.787 1.00 43.66 56 SER B N 1
ATOM 2880 C CA . SER B 2 63 ? -15.823 -41.155 12.335 1.00 36.66 56 SER B CA 1
ATOM 2881 C C . SER B 2 63 ? -16.993 -40.540 11.576 1.00 47.52 56 SER B C 1
ATOM 2882 O O . SER B 2 63 ? -18.082 -41.112 11.523 1.00 47.53 56 SER B O 1
ATOM 2885 N N . ALA B 2 64 ? -16.758 -39.375 10.981 1.00 44.72 57 ALA B N 1
ATOM 2886 C CA . ALA B 2 64 ? -17.804 -38.673 10.249 1.00 39.41 57 ALA B CA 1
ATOM 2887 C C . ALA B 2 64 ? -17.264 -38.022 8.977 1.00 35.51 57 ALA B C 1
ATOM 2888 O O . ALA B 2 64 ? -16.177 -37.439 8.968 1.00 29.44 57 ALA B O 1
ATOM 2890 N N . ALA B 2 65 ? -18.035 -38.131 7.901 1.00 35.44 58 ALA B N 1
ATOM 2891 C CA . ALA B 2 65 ? -17.688 -37.493 6.640 1.00 30.89 58 ALA B CA 1
ATOM 2892 C C . ALA B 2 65 ? -18.798 -36.542 6.219 1.00 30.16 58 ALA B C 1
ATOM 2893 O O . ALA B 2 65 ? -19.979 -36.891 6.267 1.00 22.45 58 ALA B O 1
ATOM 2895 N N . HIS B 2 66 ? -18.414 -35.338 5.808 1.00 30.23 59 HIS B N 1
ATOM 2896 C CA . HIS B 2 66 ? -19.380 -34.313 5.439 1.00 29.85 59 HIS B CA 1
ATOM 2897 C C . HIS B 2 66 ? -19.147 -33.799 4.023 1.00 32.65 59 HIS B C 1
ATOM 2898 O O . HIS B 2 66 ? -18.005 -33.697 3.573 1.00 30.99 59 HIS B O 1
ATOM 2905 N N . TYR B 2 67 ? -20.237 -33.476 3.332 1.00 32.28 60 TYR B N 1
ATOM 2906 C CA . TYR B 2 67 ? -20.177 -32.927 1.979 1.00 33.32 60 TYR B CA 1
ATOM 2907 C C . TYR B 2 67 ? -21.187 -31.795 1.823 1.00 33.84 60 TYR B C 1
ATOM 2908 O O . TYR B 2 67 ? -22.081 -31.642 2.650 1.00 39.45 60 TYR B O 1
ATOM 2917 N N . ARG B 2 68 ? -21.050 -31.001 0.766 1.00 38.98 61 ARG B N 1
ATOM 2918 C CA . ARG B 2 68 ? -22.072 -30.007 0.451 1.00 39.03 61 ARG B CA 1
ATOM 2919 C C . ARG B 2 68 ? -23.174 -30.683 -0.353 1.00 45.14 61 ARG B C 1
ATOM 2920 O O . ARG B 2 68 ? -22.933 -31.703 -0.998 1.00 43.50 61 ARG B O 1
ATOM 2928 N N . ASP B 2 69 ? -24.375 -30.113 -0.313 1.00 46.25 62 ASP B N 1
ATOM 2929 C CA . ASP B 2 69 ? -25.550 -30.729 -0.931 1.00 46.51 62 ASP B CA 1
ATOM 2930 C C . ASP B 2 69 ? -25.371 -31.045 -2.416 1.00 51.12 62 ASP B C 1
ATOM 2931 O O . ASP B 2 69 ? -25.903 -32.041 -2.909 1.00 53.40 62 ASP B O 1
ATOM 2936 N N . SER B 2 70 ? -24.617 -30.210 -3.122 1.00 45.61 63 SER B N 1
ATOM 2937 C CA . SER B 2 70 ? -24.471 -30.367 -4.566 1.00 48.42 63 SER B CA 1
ATOM 2938 C C . SER B 2 70 ? -23.506 -31.491 -4.952 1.00 47.20 63 SER B C 1
ATOM 2939 O O . SER B 2 70 ? -23.334 -31.777 -6.136 1.00 52.68 63 SER B O 1
ATOM 2942 N N . VAL B 2 71 ? -22.875 -32.125 -3.965 1.00 49.60 64 VAL B N 1
ATOM 2943 C CA . VAL B 2 71 ? -21.904 -33.178 -4.253 1.00 44.56 64 VAL B CA 1
ATOM 2944 C C . VAL B 2 71 ? -22.153 -34.468 -3.473 1.00 46.68 64 VAL B C 1
ATOM 2945 O O . VAL B 2 71 ? -21.391 -35.425 -3.610 1.00 55.15 64 VAL B O 1
ATOM 2949 N N . LYS B 2 72 ? -23.205 -34.504 -2.660 1.00 48.94 65 LYS B N 1
ATOM 2950 C CA . LYS B 2 72 ? -23.504 -35.713 -1.891 1.00 52.99 65 LYS B CA 1
ATOM 2951 C C . LYS B 2 72 ? -23.960 -36.853 -2.798 1.00 54.07 65 LYS B C 1
ATOM 2952 O O . LYS B 2 72 ? -24.827 -36.676 -3.656 1.00 56.32 65 LYS B O 1
ATOM 2958 N N . GLY B 2 73 ? -23.371 -38.026 -2.590 1.00 48.05 66 GLY B N 1
ATOM 2959 C CA . GLY B 2 73 ? -23.681 -39.198 -3.388 1.00 55.45 66 GLY B CA 1
ATOM 2960 C C . GLY B 2 73 ? -22.720 -39.364 -4.548 1.00 54.47 66 GLY B C 1
ATOM 2961 O O . GLY B 2 73 ? -22.498 -40.474 -5.033 1.00 58.99 66 GLY B O 1
ATOM 2962 N N . ARG B 2 74 ? -22.142 -38.252 -4.991 1.00 45.85 67 ARG B N 1
ATOM 2963 C CA . ARG B 2 74 ? -21.204 -38.268 -6.106 1.00 46.71 67 ARG B CA 1
ATOM 2964 C C . ARG B 2 74 ? -19.753 -38.232 -5.628 1.00 46.67 67 ARG B C 1
ATOM 2965 O O . ARG B 2 74 ? -18.874 -38.837 -6.244 1.00 47.27 67 ARG B O 1
ATOM 2973 N N . PHE B 2 75 ? -19.503 -37.527 -4.528 1.00 43.15 68 PHE B N 1
ATOM 2974 C CA . PHE B 2 75 ? -18.142 -37.373 -4.019 1.00 41.79 68 PHE B CA 1
ATOM 2975 C C . PHE B 2 75 ? -17.875 -38.273 -2.818 1.00 41.47 68 PHE B C 1
ATOM 2976 O O . PHE B 2 75 ? -18.803 -38.734 -2.156 1.00 41.42 68 PHE B O 1
ATOM 2984 N N . THR B 2 76 ? -16.595 -38.507 -2.544 1.00 37.84 69 THR B N 1
ATOM 2985 C CA . THR B 2 76 ? -16.172 -39.317 -1.408 1.00 34.39 69 THR B CA 1
ATOM 2986 C C . THR B 2 76 ? -14.819 -38.836 -0.893 1.00 41.02 69 THR B C 1
ATOM 2987 O O . THR B 2 76 ? -13.839 -38.804 -1.636 1.00 45.17 69 THR B O 1
ATOM 2991 N N . ILE B 2 77 ? -14.769 -38.458 0.380 1.00 36.30 70 ILE B N 1
ATOM 2992 C CA . ILE B 2 77 ? -13.530 -37.986 0.984 1.00 36.08 70 ILE B CA 1
ATOM 2993 C C . ILE B 2 77 ? -12.943 -39.081 1.872 1.00 35.97 70 ILE B C 1
ATOM 2994 O O . ILE B 2 77 ? -13.675 -39.914 2.404 1.00 44.10 70 ILE B O 1
ATOM 2999 N N . SER B 2 78 ? -11.621 -39.095 2.005 1.00 31.57 71 SER B N 1
ATOM 3000 C CA . SER B 2 78 ? -10.945 -40.056 2.869 1.00 41.69 71 SER B CA 1
ATOM 3001 C C . SER B 2 78 ? -9.602 -39.500 3.325 1.00 45.49 71 SER B C 1
ATOM 3002 O O . SER B 2 78 ? -9.197 -38.415 2.905 1.00 40.16 71 SER B O 1
ATOM 3005 N N . ARG B 2 79 ? -8.913 -40.246 4.184 1.00 42.49 72 ARG B N 1
ATOM 3006 C CA . ARG B 2 79 ? -7.627 -39.799 4.707 1.00 48.26 72 ARG B CA 1
ATOM 3007 C C . ARG B 2 79 ? -6.777 -40.954 5.226 1.00 47.88 72 ARG B C 1
ATOM 3008 O O . ARG B 2 79 ? -7.288 -42.033 5.517 1.00 46.70 72 ARG B O 1
ATOM 3016 N N . ASP B 2 80 ? -5.475 -40.713 5.339 1.00 51.48 73 ASP B N 1
ATOM 3017 C CA . ASP B 2 80 ? -4.550 -41.685 5.906 1.00 55.43 73 ASP B CA 1
ATOM 3018 C C . ASP B 2 80 ? -3.560 -40.966 6.816 1.00 59.78 73 ASP B C 1
ATOM 3019 O O . ASP B 2 80 ? -2.579 -40.387 6.345 1.00 61.03 73 ASP B O 1
ATOM 3024 N N . ASN B 2 81 ? -3.820 -41.013 8.119 1.00 57.37 74 ASN B N 1
ATOM 3025 C CA . ASN B 2 81 ? -3.037 -40.258 9.095 1.00 65.53 74 ASN B CA 1
ATOM 3026 C C . ASN B 2 81 ? -1.584 -40.711 9.185 1.00 66.26 74 ASN B C 1
ATOM 3027 O O . ASN B 2 81 ? -0.717 -39.957 9.629 1.00 64.65 74 ASN B O 1
ATOM 3032 N N . ALA B 2 82 ? -1.324 -41.945 8.766 1.00 63.51 75 ALA B N 1
ATOM 3033 C CA . ALA B 2 82 ? 0.021 -42.504 8.824 1.00 65.17 75 ALA B CA 1
ATOM 3034 C C . ALA B 2 82 ? 0.953 -41.814 7.831 1.00 73.46 75 ALA B C 1
ATOM 3035 O O . ALA B 2 82 ? 2.153 -41.686 8.077 1.00 72.19 75 ALA B O 1
ATOM 3037 N N . LYS B 2 83 ? 0.393 -41.370 6.710 1.00 68.94 76 LYS B N 1
ATOM 3038 C CA . LYS B 2 83 ? 1.185 -40.739 5.661 1.00 67.19 76 LYS B CA 1
ATOM 3039 C C . LYS B 2 83 ? 0.863 -39.254 5.511 1.00 65.27 76 LYS B C 1
ATOM 3040 O O . LYS B 2 83 ? 1.398 -38.590 4.621 1.00 63.86 76 LYS B O 1
ATOM 3046 N N . ASN B 2 84 ? -0.002 -38.744 6.386 1.00 64.36 77 ASN B N 1
ATOM 3047 C CA . ASN B 2 84 ? -0.458 -37.355 6.323 1.00 58.66 77 ASN B CA 1
ATOM 3048 C C . ASN B 2 84 ? -1.009 -37.011 4.942 1.00 59.59 77 ASN B C 1
ATOM 3049 O O . ASN B 2 84 ? -0.596 -36.033 4.318 1.00 53.04 77 ASN B O 1
ATOM 3054 N N . MET B 2 85 ? -1.943 -37.833 4.474 1.00 54.97 78 MET B N 1
ATOM 3055 C CA . MET B 2 85 ? -2.508 -37.684 3.141 1.00 46.44 78 MET B CA 1
ATOM 3056 C C . MET B 2 85 ? -4.020 -37.504 3.185 1.00 51.10 78 MET B C 1
ATOM 3057 O O . MET B 2 85 ? -4.717 -38.178 3.942 1.00 52.84 78 MET B O 1
ATOM 3062 N N . LEU B 2 86 ? -4.520 -36.589 2.363 1.00 49.74 79 LEU B N 1
ATOM 3063 C CA . LEU B 2 86 ? -5.953 -36.380 2.223 1.00 46.02 79 LEU B CA 1
ATOM 3064 C C . LEU B 2 86 ? -6.352 -36.708 0.793 1.00 38.39 79 LEU B C 1
ATOM 3065 O O . LEU B 2 86 ? -5.606 -36.419 -0.139 1.00 43.39 79 LEU B O 1
ATOM 3070 N N . TYR B 2 87 ? -7.520 -37.316 0.618 1.00 34.14 80 TYR B N 1
ATOM 3071 C CA . TYR B 2 87 ? -7.952 -37.740 -0.708 1.00 40.81 80 TYR B CA 1
ATOM 3072 C C . TYR B 2 87 ? -9.388 -37.338 -1.004 1.00 42.24 80 TYR B C 1
ATOM 3073 O O . TYR B 2 87 ? -10.234 -37.308 -0.113 1.00 36.95 80 TYR B O 1
ATOM 3082 N N . LEU B 2 88 ? -9.652 -37.039 -2.272 1.00 43.54 81 LEU B N 1
ATOM 3083 C CA . LEU B 2 88 ? -11.004 -36.755 -2.731 1.00 45.10 81 LEU B CA 1
ATOM 3084 C C . LEU B 2 88 ? -11.309 -37.562 -3.991 1.00 39.89 81 LEU B C 1
ATOM 3085 O O . LEU B 2 88 ? -10.665 -37.382 -5.023 1.00 44.41 81 LEU B O 1
ATOM 3090 N N . GLN B 2 89 ? -12.282 -38.462 -3.897 1.00 35.69 82 GLN B N 1
ATOM 3091 C CA . GLN B 2 89 ? -12.711 -39.239 -5.052 1.00 39.45 82 GLN B CA 1
ATOM 3092 C C . GLN B 2 89 ? -13.959 -38.624 -5.671 1.00 40.86 82 GLN B C 1
ATOM 3093 O O . GLN B 2 89 ? -15.029 -38.623 -5.063 1.00 41.77 82 GLN B O 1
ATOM 3099 N N . MET B 2 90 ? -13.812 -38.104 -6.884 1.00 44.51 83 MET B N 1
ATOM 3100 C CA . MET B 2 90 ? -14.913 -37.449 -7.579 1.00 44.67 83 MET B CA 1
ATOM 3101 C C . MET B 2 90 ? -15.482 -38.348 -8.676 1.00 43.80 83 MET B C 1
ATOM 3102 O O . MET B 2 90 ? -14.735 -39.005 -9.402 1.00 40.00 83 MET B O 1
ATOM 3107 N N . SER B 2 91 ? -16.807 -38.377 -8.782 1.00 45.57 84 SER B N 1
ATOM 3108 C CA . SER B 2 91 ? -17.484 -39.149 -9.821 1.00 42.96 84 SER B CA 1
ATOM 3109 C C . SER B 2 91 ? -18.699 -38.382 -10.336 1.00 50.27 84 SER B C 1
ATOM 3110 O O . SER B 2 91 ? -19.203 -37.489 -9.653 1.00 49.06 84 SER B O 1
ATOM 3113 N N . SER B 2 92 ? -19.160 -38.741 -11.533 1.00 47.07 85 SER B N 1
ATOM 3114 C CA . SER B 2 92 ? -20.289 -38.073 -12.183 1.00 42.57 85 SER B CA 1
ATOM 3115 C C . SER B 2 92 ? -20.091 -36.561 -12.238 1.00 43.99 85 SER B C 1
ATOM 3116 O O . SER B 2 92 ? -21.007 -35.794 -11.943 1.00 44.03 85 SER B O 1
ATOM 3119 N N . LEU B 2 93 ? -18.886 -36.146 -12.619 1.00 41.13 86 LEU B N 1
ATOM 3120 C CA . LEU B 2 93 ? -18.513 -34.736 -12.616 1.00 46.43 86 LEU B CA 1
ATOM 3121 C C . LEU B 2 93 ? -19.370 -33.890 -13.556 1.00 48.39 86 LEU B C 1
ATOM 3122 O O . LEU B 2 93 ? -19.503 -34.193 -14.742 1.00 45.36 86 LEU B O 1
ATOM 3127 N N . LYS B 2 94 ? -19.953 -32.830 -13.004 1.00 53.12 87 LYS B N 1
ATOM 3128 C CA . LYS B 2 94 ? -20.749 -31.887 -13.780 1.00 51.72 87 LYS B CA 1
ATOM 3129 C C . LYS B 2 94 ? -19.915 -30.659 -14.119 1.00 54.04 87 LYS B C 1
ATOM 3130 O O . LYS B 2 94 ? -18.841 -30.456 -13.554 1.00 51.72 87 LYS B O 1
ATOM 3136 N N . SER B 2 95 ? -20.413 -29.840 -15.040 1.00 57.77 88 SER B N 1
ATOM 3137 C CA . SER B 2 95 ? -19.707 -28.629 -15.442 1.00 60.04 88 SER B CA 1
ATOM 3138 C C . SER B 2 95 ? -19.574 -27.657 -14.272 1.00 55.49 88 SER B C 1
ATOM 3139 O O . SER B 2 95 ? -18.676 -26.815 -14.249 1.00 48.34 88 SER B O 1
ATOM 3142 N N . ASP B 2 96 ? -20.468 -27.793 -13.298 1.00 54.04 89 ASP B N 1
ATOM 3143 C CA . ASP B 2 96 ? -20.469 -26.935 -12.119 1.00 53.98 89 ASP B CA 1
ATOM 3144 C C . ASP B 2 96 ? -19.332 -27.273 -11.159 1.00 57.55 89 ASP B C 1
ATOM 3145 O O . ASP B 2 96 ? -19.001 -26.479 -10.278 1.00 66.80 89 ASP B O 1
ATOM 3150 N N . ASP B 2 97 ? -18.739 -28.450 -11.328 1.00 50.29 90 ASP B N 1
ATOM 3151 C CA . ASP B 2 97 ? -17.663 -28.894 -10.447 1.00 43.57 90 ASP B CA 1
ATOM 3152 C C . ASP B 2 97 ? -16.310 -28.339 -10.882 1.00 43.36 90 ASP B C 1
ATOM 3153 O O . ASP B 2 97 ? -15.289 -28.597 -10.246 1.00 40.57 90 ASP B O 1
ATOM 3158 N N . THR B 2 98 ? -16.308 -27.576 -11.970 1.00 51.72 91 THR B N 1
ATOM 3159 C CA . THR B 2 98 ? -15.086 -26.952 -12.462 1.00 41.78 91 THR B CA 1
ATOM 3160 C C . THR B 2 98 ? -14.603 -25.893 -11.477 1.00 35.07 91 THR B C 1
ATOM 3161 O O . THR B 2 98 ? -15.388 -25.066 -11.020 1.00 44.03 91 THR B O 1
ATOM 3165 N N . GLY B 2 99 ? -13.317 -25.926 -11.140 1.00 29.42 92 GLY B N 1
ATOM 3166 C CA . GLY B 2 99 ? -12.754 -24.947 -10.228 1.00 32.61 92 GLY B CA 1
ATOM 3167 C C . GLY B 2 99 ? -11.320 -25.229 -9.825 1.00 32.41 92 GLY B C 1
ATOM 3168 O O . GLY B 2 99 ? -10.675 -26.125 -10.365 1.00 39.20 92 GLY B O 1
ATOM 3169 N N . LEU B 2 100 ? -10.820 -24.449 -8.872 1.00 33.98 93 LEU B N 1
ATOM 3170 C CA . LEU B 2 100 ? -9.481 -24.646 -8.327 1.00 37.07 93 LEU B CA 1
ATOM 3171 C C . LEU B 2 100 ? -9.590 -25.209 -6.903 1.00 43.28 93 LEU B C 1
ATOM 3172 O O . LEU B 2 100 ? -10.034 -24.518 -5.982 1.00 39.44 93 LEU B O 1
ATOM 3177 N N . TYR B 2 101 ? -9.186 -26.465 -6.732 1.00 43.21 94 TYR B N 1
ATOM 3178 C CA . TYR B 2 101 ? -9.421 -27.194 -5.484 1.00 37.39 94 TYR B CA 1
ATOM 3179 C C . TYR B 2 101 ? -8.243 -27.150 -4.511 1.00 42.36 94 TYR B C 1
ATOM 3180 O O . TYR B 2 101 ? -7.101 -27.417 -4.884 1.00 42.45 94 TYR B O 1
ATOM 3189 N N . TYR B 2 102 ? -8.540 -26.817 -3.258 1.00 38.06 95 TYR B N 1
ATOM 3190 C CA . TYR B 2 102 ? -7.539 -26.791 -2.198 1.00 42.93 95 TYR B CA 1
ATOM 3191 C C . TYR B 2 102 ? -7.950 -27.708 -1.051 1.00 41.33 95 TYR B C 1
ATOM 3192 O O . TYR B 2 102 ? -9.116 -28.081 -0.932 1.00 38.52 95 TYR B O 1
ATOM 3201 N N . CYS B 2 103 ? -6.994 -28.063 -0.200 1.00 39.54 96 CYS B N 1
ATOM 3202 C CA . CYS B 2 103 ? -7.314 -28.739 1.050 1.00 43.89 96 CYS B CA 1
ATOM 3203 C C . CYS B 2 103 ? -6.895 -27.854 2.219 1.00 45.80 96 CYS B C 1
ATOM 3204 O O . CYS B 2 103 ? -5.790 -27.311 2.234 1.00 49.51 96 CYS B O 1
ATOM 3207 N N . VAL B 2 104 ? -7.791 -27.687 3.185 1.00 46.14 97 VAL B N 1
ATOM 3208 C CA . VAL B 2 104 ? -7.522 -26.821 4.328 1.00 49.22 97 VAL B CA 1
ATOM 3209 C C . VAL B 2 104 ? -7.852 -27.505 5.648 1.00 41.60 97 VAL B C 1
ATOM 3210 O O . VAL B 2 104 ? -8.544 -28.524 5.680 1.00 39.91 97 VAL B O 1
ATOM 3214 N N . ARG B 2 105 ? -7.348 -26.933 6.736 1.00 43.74 98 ARG B N 1
ATOM 3215 C CA . ARG B 2 105 ? -7.676 -27.404 8.074 1.00 43.59 98 ARG B CA 1
ATOM 3216 C C . ARG B 2 105 ? -9.025 -26.834 8.501 1.00 45.62 98 ARG B C 1
ATOM 3217 O O . ARG B 2 105 ? -9.466 -25.813 7.967 1.00 41.18 98 ARG B O 1
ATOM 3225 N N . ARG B 2 106 ? -9.673 -27.504 9.453 1.00 45.32 99 ARG B N 1
ATOM 3226 C CA . ARG B 2 106 ? -10.972 -27.087 9.993 1.00 41.12 99 ARG B CA 1
ATOM 3227 C C . ARG B 2 106 ? -12.078 -27.107 8.933 1.00 39.82 99 ARG B C 1
ATOM 3228 O O . ARG B 2 106 ? -11.838 -27.440 7.771 1.00 38.98 99 ARG B O 1
ATOM 3236 N N . GLY B 2 107 ? -13.291 -26.755 9.345 1.00 34.77 100 GLY B N 1
ATOM 3237 C CA . GLY B 2 107 ? -14.452 -26.873 8.482 1.00 32.77 100 GLY B CA 1
ATOM 3238 C C . GLY B 2 107 ? -14.950 -25.567 7.891 1.00 40.78 100 GLY B C 1
ATOM 3239 O O . GLY B 2 107 ? -14.206 -24.857 7.214 1.00 41.02 100 GLY B O 1
ATOM 3240 N N . TYR B 2 108 ? -16.216 -25.251 8.147 1.00 37.57 101 TYR B N 1
ATOM 3241 C CA . TYR B 2 108 ? -16.849 -24.079 7.552 1.00 39.71 101 TYR B CA 1
ATOM 3242 C C . TYR B 2 108 ? -17.857 -23.419 8.492 1.00 41.74 101 TYR B C 1
ATOM 3243 O O . TYR B 2 108 ? -18.091 -23.890 9.604 1.00 35.36 101 TYR B O 1
ATOM 3252 N N . SER B 2 109 ? -18.455 -22.326 8.026 1.00 43.97 102 SER B N 1
ATOM 3253 C CA . SER B 2 109 ? -19.513 -21.646 8.765 1.00 41.47 102 SER B CA 1
ATOM 3254 C C . SER B 2 109 ? -20.595 -21.151 7.812 1.00 42.13 102 SER B C 1
ATOM 3255 O O . SER B 2 109 ? -20.345 -20.970 6.619 1.00 41.22 102 SER B O 1
ATOM 3258 N N . GLY B 2 110 ? -21.794 -20.940 8.347 1.00 43.61 103 GLY B N 1
ATOM 3259 C CA . GLY B 2 110 ? -22.909 -20.413 7.579 1.00 45.30 103 GLY B CA 1
ATOM 3260 C C . GLY B 2 110 ? -23.228 -21.195 6.320 1.00 45.31 103 GLY B C 1
ATOM 3261 O O . GLY B 2 110 ? -23.484 -22.399 6.367 1.00 44.03 103 GLY B O 1
ATOM 3262 N N . ASP B 2 111 ? -23.206 -20.504 5.185 1.00 43.37 104 ASP B N 1
ATOM 3263 C CA . ASP B 2 111 ? -23.537 -21.123 3.908 1.00 51.38 104 ASP B CA 1
ATOM 3264 C C . ASP B 2 111 ? -22.288 -21.625 3.183 1.00 47.93 104 ASP B C 1
ATOM 3265 O O . ASP B 2 111 ? -21.879 -21.059 2.168 1.00 41.33 104 ASP B O 1
ATOM 3270 N N . TYR B 2 112 ? -21.691 -22.686 3.723 1.00 40.74 105 TYR B N 1
ATOM 3271 C CA . TYR B 2 112 ? -20.540 -23.349 3.113 1.00 40.19 105 TYR B CA 1
ATOM 3272 C C . TYR B 2 112 ? -19.345 -22.416 2.916 1.00 42.62 105 TYR B C 1
ATOM 3273 O O . TYR B 2 112 ? -18.577 -22.570 1.966 1.00 42.16 105 TYR B O 1
ATOM 3282 N N . ARG B 2 113 ? -19.189 -21.453 3.817 1.00 37.30 106 ARG B N 1
ATOM 3283 C CA . ARG B 2 113 ? -18.053 -20.538 3.770 1.00 40.70 106 ARG B CA 1
ATOM 3284 C C . ARG B 2 113 ? -16.931 -21.030 4.676 1.00 36.61 106 ARG B C 1
ATOM 3285 O O . ARG B 2 113 ? -17.072 -21.027 5.897 1.00 43.59 106 ARG B O 1
ATOM 3293 N N . PRO B 2 114 ? -15.810 -21.457 4.074 1.00 43.21 107 PRO B N 1
ATOM 3294 C CA . PRO B 2 114 ? -14.672 -22.061 4.781 1.00 41.63 107 PRO B CA 1
ATOM 3295 C C . PRO B 2 114 ? -14.116 -21.191 5.907 1.00 46.71 107 PRO B C 1
ATOM 3296 O O . PRO B 2 114 ? -14.220 -19.964 5.859 1.00 47.87 107 PRO B O 1
ATOM 3300 N N . ILE B 2 115 ? -13.538 -21.839 6.914 1.00 40.72 108 ILE B N 1
ATOM 3301 C CA . ILE B 2 115 ? -12.895 -21.140 8.019 1.00 40.86 108 ILE B CA 1
ATOM 3302 C C . ILE B 2 115 ? -11.499 -20.719 7.593 1.00 48.25 108 ILE B C 1
ATOM 3303 O O . ILE B 2 115 ? -11.077 -19.587 7.819 1.00 53.23 108 ILE B O 1
ATOM 3308 N N . ASN B 2 116 ? -10.779 -21.645 6.971 1.00 50.42 109 ASN B N 1
ATOM 3309 C CA . ASN B 2 116 ? -9.424 -21.352 6.530 1.00 47.94 109 ASN B CA 1
ATOM 3310 C C . ASN B 2 116 ? -9.275 -21.147 5.028 1.00 51.92 109 ASN B C 1
ATOM 3311 O O . ASN B 2 116 ? -9.615 -21.992 4.220 1.00 56.11 109 ASN B O 1
ATOM 3316 N N . ASN B 2 117 ? -8.755 -19.978 4.694 1.00 62.90 110 ASN B N 1
ATOM 3317 C CA . ASN B 2 117 ? -8.623 -19.453 3.350 1.00 62.65 110 ASN B CA 1
ATOM 3318 C C . ASN B 2 117 ? -7.237 -19.774 2.769 1.00 61.99 110 ASN B C 1
ATOM 3319 O O . ASN B 2 117 ? -6.199 -19.293 3.245 1.00 69.39 110 ASN B O 1
ATOM 3324 N N . PRO B 2 118 ? -7.241 -20.639 1.751 1.00 48.65 111 PRO B N 1
ATOM 3325 C CA . PRO B 2 118 ? -6.141 -21.453 1.236 1.00 52.60 111 PRO B CA 1
ATOM 3326 C C . PRO B 2 118 ? -4.791 -20.763 1.183 1.00 51.74 111 PRO B C 1
ATOM 3327 O O . PRO B 2 118 ? -4.697 -19.579 0.864 1.00 60.44 111 PRO B O 1
ATOM 3331 N N . SER B 2 119 ? -3.749 -21.529 1.480 1.00 52.12 112 SER B N 1
ATOM 3332 C CA . SER B 2 119 ? -2.386 -21.025 1.422 1.00 60.80 112 SER B CA 1
ATOM 3333 C C . SER B 2 119 ? -1.624 -21.644 0.255 1.00 69.35 112 SER B C 1
ATOM 3334 O O . SER B 2 119 ? -0.698 -21.041 -0.290 1.00 74.90 112 SER B O 1
ATOM 3337 N N . SER B 2 120 ? -2.025 -22.855 -0.117 1.00 65.65 113 SER B N 1
ATOM 3338 C CA . SER B 2 120 ? -1.394 -23.587 -1.204 1.00 60.30 113 SER B CA 1
ATOM 3339 C C . SER B 2 120 ? -1.812 -23.046 -2.567 1.00 58.98 113 SER B C 1
ATOM 3340 O O . SER B 2 120 ? -2.618 -22.119 -2.658 1.00 58.93 113 SER B O 1
ATOM 3343 N N . GLN B 2 121 ? -1.262 -23.639 -3.623 1.00 59.66 114 GLN B N 1
ATOM 3344 C CA . GLN B 2 121 ? -1.559 -23.213 -4.987 1.00 59.39 114 GLN B CA 1
ATOM 3345 C C . GLN B 2 121 ? -2.812 -23.892 -5.527 1.00 48.93 114 GLN B C 1
ATOM 3346 O O . GLN B 2 121 ? -3.492 -23.354 -6.398 1.00 53.28 114 GLN B O 1
ATOM 3352 N N . GLY B 2 122 ? -3.112 -25.077 -5.007 1.00 49.17 115 GLY B N 1
ATOM 3353 C CA . GLY B 2 122 ? -4.289 -25.813 -5.428 1.00 44.33 115 GLY B CA 1
ATOM 3354 C C . GLY B 2 122 ? -4.104 -26.517 -6.757 1.00 48.00 115 GLY B C 1
ATOM 3355 O O . GLY B 2 122 ? -3.148 -26.254 -7.489 1.00 42.65 115 GLY B O 1
ATOM 3356 N N . THR B 2 123 ? -5.023 -27.423 -7.069 1.00 46.62 116 THR B N 1
ATOM 3357 C CA . THR B 2 123 ? -4.973 -28.152 -8.326 1.00 38.10 116 THR B CA 1
ATOM 3358 C C . THR B 2 123 ? -6.211 -27.835 -9.155 1.00 37.33 116 THR B C 1
ATOM 3359 O O . THR B 2 123 ? -7.322 -27.751 -8.630 1.00 35.68 116 THR B O 1
ATOM 3363 N N . GLN B 2 124 ? -6.004 -27.643 -10.453 1.00 42.53 117 GLN B N 1
ATOM 3364 C CA . GLN B 2 124 ? -7.075 -27.239 -11.354 1.00 37.95 117 GLN B CA 1
ATOM 3365 C C . GLN B 2 124 ? -7.917 -28.428 -11.796 1.00 36.53 117 GLN B C 1
ATOM 3366 O O . GLN B 2 124 ? -7.388 -29.466 -12.190 1.00 42.63 117 GLN B O 1
ATOM 3372 N N . VAL B 2 125 ? -9.234 -28.269 -11.718 1.00 33.81 118 VAL B N 1
ATOM 3373 C CA . VAL B 2 125 ? -10.163 -29.279 -12.209 1.00 40.70 118 VAL B CA 1
ATOM 3374 C C . VAL B 2 125 ? -11.068 -28.672 -13.275 1.00 41.16 118 VAL B C 1
ATOM 3375 O O . VAL B 2 125 ? -11.877 -27.792 -12.985 1.00 43.84 118 VAL B O 1
ATOM 3379 N N . THR B 2 126 ? -10.921 -29.137 -14.510 1.00 45.31 119 THR B N 1
ATOM 3380 C CA . THR B 2 126 ? -11.718 -28.618 -15.616 1.00 37.12 119 THR B CA 1
ATOM 3381 C C . THR B 2 126 ? -12.604 -29.701 -16.216 1.00 39.29 119 THR B C 1
ATOM 3382 O O . THR B 2 126 ? -12.109 -30.658 -16.813 1.00 45.90 119 THR B O 1
ATOM 3386 N N . VAL B 2 127 ? -13.914 -29.548 -16.055 1.00 37.43 120 VAL B N 1
ATOM 3387 C CA . VAL B 2 127 ? -14.863 -30.515 -16.591 1.00 44.97 120 VAL B CA 1
ATOM 3388 C C . VAL B 2 127 ? -15.311 -30.096 -17.988 1.00 56.16 120 VAL B C 1
ATOM 3389 O O . VAL B 2 127 ? -16.325 -29.414 -18.151 1.00 60.21 120 VAL B O 1
ATOM 3393 N N . SER B 2 128 ? -14.545 -30.511 -18.993 1.00 56.57 121 SER B N 1
ATOM 3394 C CA . SER B 2 128 ? -14.776 -30.081 -20.368 1.00 58.66 121 SER B CA 1
ATOM 3395 C C . SER B 2 128 ? -15.052 -31.250 -21.308 1.00 60.38 121 SER B C 1
ATOM 3396 O O . SER B 2 128 ? -14.559 -32.360 -21.099 1.00 52.47 121 SER B O 1
ATOM 3399 N N . SER B 2 129 ? -15.836 -30.983 -22.350 1.00 65.02 122 SER B N 1
ATOM 3400 C CA . SER B 2 129 ? -16.158 -31.987 -23.361 1.00 67.80 122 SER B CA 1
ATOM 3401 C C . SER B 2 129 ? -15.168 -31.938 -24.522 1.00 65.29 122 SER B C 1
ATOM 3402 O O . SER B 2 129 ? -15.563 -32.025 -25.685 1.00 67.44 122 SER B O 1
ATOM 3405 N N . ALA B 2 130 ? -13.885 -31.799 -24.191 1.00 66.52 123 ALA B N 1
ATOM 3406 C CA . ALA B 2 130 ? -12.814 -31.666 -25.178 1.00 65.98 123 ALA B CA 1
ATOM 3407 C C . ALA B 2 130 ? -13.083 -30.518 -26.148 1.00 78.33 123 ALA B C 1
ATOM 3408 O O . ALA B 2 130 ? -12.780 -29.360 -25.856 1.00 72.70 123 ALA B O 1
#

Solvent-accessible surface area: 20809 Å² total; per-residue (Å²): 115,57,70,114,24,58,45,98,71,17,119,8,77,178,40,141,0,70,1,56,103,44,64,47,131,41,63,93,3,19,36,1,1,0,0,8,48,62,31,0,66,1,11,15,0,31,29,5,49,15,64,86,85,133,74,26,161,43,5,88,82,12,10,70,15,6,122,108,0,50,62,17,87,13,2,5,56,24,51,34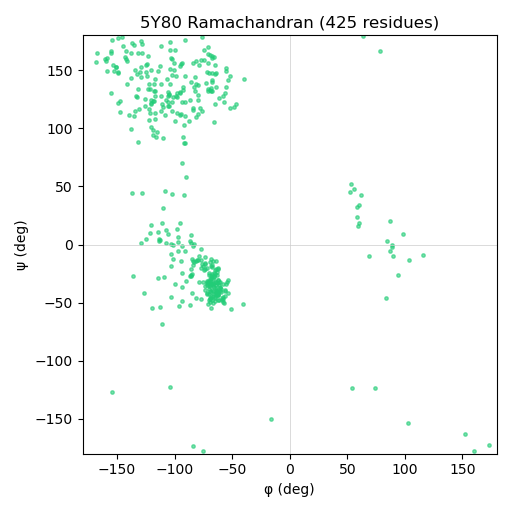,32,39,76,70,46,88,173,147,20,152,90,35,59,18,32,23,8,6,0,19,27,10,14,56,16,76,0,59,77,36,38,153,153,112,77,72,24,57,8,53,5,0,1,30,0,1,0,2,1,0,62,0,0,10,42,0,30,134,30,172,80,57,3,4,0,110,42,8,40,7,73,16,0,34,0,3,16,87,0,18,1,21,0,30,56,1,35,50,4,14,47,109,45,75,134,11,72,212,81,49,50,67,138,124,21,59,117,39,65,107,119,32,40,193,111,51,64,66,54,67,50,6,1,1,10,20,54,5,143,35,75,46,34,10,4,62,42,20,1,2,6,20,0,0,6,5,0,18,50,6,6,34,156,104,13,8,1,90,106,18,36,129,137,62,1,38,81,18,135,50,86,26,43,119,169,30,119,79,9,72,71,3,26,74,2,0,125,25,0,7,60,43,40,0,137,110,7,30,37,18,42,79,0,3,114,60,0,66,127,28,3,83,93,101,146,28,94,14,121,33,63,0,92,100,10,94,133,127,70,77,12,100,21,58,37,28,32,138,16,121,62,56,16,64,39,136,0,26,3,42,13,48,50,36,111,3,65,100,8,5,1,0,0,0,10,95,14,104,90,152,32,39,27,0,0,0,0,7,5,25,97,64,85,22,50,9,39,34,111,60,0,106,84,39,6,74,8,46,27,64,46,86,149,43,42,1,55,0,59,0,38,57,2,108,78,94,2,30,1,51,0,11,1,4,81,64,0,4,4,32,97,33,98,7,12,51,82,25,78,23,158,19,15,85,0,43,12,37,96,128

Secondary structure (DSSP, 8-state):
--STTTT-EEEETTEEEEEEEEEE--SSEEEEEEEETTT-BEEEEEEEE---HHHHHHHHHHHHHHHHTTT-TTBPPEEEEEEE-TTT-SSSS-EEEEEEE--SEEHHHHHHT-----HHHHHHHHHHHHHHHHHHHTSSS--B-----GGGEEE-TTS-EEE---TT-BS--B---TT--HHHHHHHHHHHHTSS-GGG--HHHH-TTS---BSTHHHHHHHHHHHHHHHHSS-TTTT--HHHHHTT-----TT--TTGGGHHHHHHHS-SSGGGSPPHHHHHHHHHHHHHTTT--TTS--TTT-/-----EEE--EEE-TT--EEEEEE--SS-GGG--EEEEEEETTTEEEEEEEE-TTSS-EEE-GGGTTTEEEEEETTTTEEEEEE-S--GGG-EEEEEEES-EETTTEESS---S--EEEEE---

Radius of gyration: 24.89 Å; Cα contacts (8 Å, |Δi|>4): 853; chains: 2; bounding box: 44×62×71 Å